Protein AF-A0A6B2MD12-F1 (afdb_monomer)

Radius of gyration: 20.45 Å; Cα contacts (8 Å, |Δi|>4): 1251; chains: 1; bounding box: 48×46×65 Å

Sequence (410 aa):
MKSTYLGGAGSGEIVSVNIDAVAMTYTLKWLESPIPLKTGTVTPSRAGTTITGKVVHPPTGTLPTAEQTRCAFVLTPGTGTAPDGSTYSTAADFNQANPPMLLVGMGVAGGGIPGATVQYDGLTISVIGLPVFQNVGQVPNRHFDFYPFLGFANTTTDLTKLPGTYNALLYHLVPSGNYATKGVNSSETFDANGACTSSGSGGCQTTGDPWKTSANGGYFDSTQAPQILPQTKLPLIGATGKSATAHMVIGQLNGATVPVIVRTGYVNLGTPPLHTDAKVDDESGIAVLGAATAITSGAIDGGYAGADSNFKYTAALIRGSNASFINPSTQAEEDGFTLDYGQATPGLLNAKTTPPSGASYPSASGVVIATGGLYAALIQGTVNGGVTPTSANSTTSSTPYFGVGAQISK

Solvent-accessible surface area (backbone atoms only — not comparable to full-atom values): 20154 Å² total; per-residue (Å²): 96,77,50,52,25,49,28,37,21,51,66,6,22,34,37,41,40,33,40,30,73,73,81,34,29,34,39,42,31,29,67,37,37,41,50,39,68,44,65,62,42,65,63,67,38,40,32,62,19,42,31,42,30,41,40,41,57,59,62,91,72,47,34,92,40,73,64,57,30,73,31,26,36,30,56,47,63,26,43,35,46,33,78,88,69,44,81,42,65,44,57,89,37,59,33,87,92,55,54,15,30,35,43,47,52,90,55,34,36,23,14,27,42,78,36,44,53,46,26,25,72,38,45,71,35,34,61,95,87,40,79,76,43,68,46,50,71,29,21,65,73,36,41,27,34,32,29,36,29,45,21,21,56,37,63,47,78,59,44,77,70,56,50,46,50,25,38,32,46,36,41,36,34,24,46,55,62,60,50,42,52,49,65,53,75,48,56,36,34,31,37,61,69,36,38,70,45,33,89,50,96,79,46,40,67,76,39,57,47,48,48,38,80,36,94,87,59,69,28,25,36,19,77,32,23,49,77,92,66,89,73,66,62,44,95,91,70,40,62,57,59,67,61,15,33,15,37,40,34,35,26,58,29,85,93,29,73,36,46,37,34,18,29,23,22,27,64,43,74,48,54,82,54,72,32,83,72,34,36,48,21,60,49,18,6,29,30,48,38,13,50,49,49,72,59,58,78,56,77,72,39,24,34,24,39,16,19,26,73,32,70,43,65,40,22,37,43,35,53,55,46,43,32,33,33,26,35,50,52,77,67,43,76,45,25,36,32,36,48,42,63,85,46,92,48,48,24,45,27,45,29,39,42,42,54,46,92,88,54,96,59,65,65,28,47,35,37,34,33,54,46,52,57,32,41,40,39,43,30,68,26,57,54,66,91,28,50,35,69,77,50,41,48,101,69,57,69,38,42,46,30,42,38,42,27,39,53,77,46,113

InterPro domains:
  IPR021340 Protein of unknown function DUF2957 [PF11170] (25-406)

Foldseek 3Di:
DWFWWWWDWFQQWTKIWIADLVVQKIKIATQFGQACLDAQDRDDHQHGWIWMFGWDFDDPLQFPDPVQSSQKTFTDKTWTAGPVRDIGILNVQADPVQTFMWRDDQFKTFTWDRWAWYWHQAAQADDPNHRPDGSQLTFDTFHANTTTIMTGRDWDPQLQQVFAKWWKWKWKFFRSVVRDIDIDIFIWGADSQQDIAGPDPQTDQQADGRWDADPSDQKTKHQFHHDPDDWRADPPATAQHGGWMKIWTFHCFLNWTKIKIWIHWDWDQADPNHSNVTHGGRMIGIMTIAGQAQDAFPNLAAKWWHDKPQSATWIKGDHGQKIFIARRRVRDTAKIKGWDSPDPTRQKTKMWIDGPPPQPWHIWIWIWGDINQKIKTWTQTAGRNFHDVSRDDPPDDSGDMIDMTGGPTD

Organism: NCBI:txid95486

pLDDT: mean 94.9, std 4.02, range [73.12, 98.62]

Secondary structure (DSSP, 8-state):
-EEEEEEEETTTEEEEEEEETTTTEEEEEEEE--SBSSTT-SSSBSTT-EEEEEEEPPPTTSSSSHHHHHTEEEEEEEEEE-TTS-EEESGGG--TTS--EEEEETTEEEEEEEEEEEEE--EEEEETTEEEEEEET-EEEEEEEEEEEEEESSB---GGG--EEEEEEEEEEETTTTSEEEEEEEEEEE-TT--EEESSTT--SS-SS--EE-TTSSSEEESS----SPPP-BTTTB------EEEEEEEEETTEEEEEEEEE-EEE--STTT-TT-EEE--EEEEEEEES-PPPTTTT-EEEEEEETTS-EEEEEEETTEEEEE-TTT--EEEEEEEE---SSTT-EEEEEEPPTT-SS---EEEEEEETTEEEEEESS--TTSS-GGG--TT----SEEEEEEEEE-

Mean predicted aligned error: 3.76 Å

Structure (mmCIF, N/CA/C/O backbone):
data_AF-A0A6B2MD12-F1
#
_entry.id   AF-A0A6B2MD12-F1
#
loop_
_atom_site.group_PDB
_atom_site.id
_atom_site.type_symbol
_atom_site.label_atom_id
_atom_site.label_alt_id
_atom_site.label_comp_id
_atom_site.label_asym_id
_atom_site.label_entity_id
_atom_site.label_seq_id
_atom_site.pdbx_PDB_ins_code
_atom_site.Cartn_x
_atom_site.Cartn_y
_atom_site.Cartn_z
_atom_site.occupancy
_atom_site.B_iso_or_equiv
_atom_site.auth_seq_id
_atom_site.auth_comp_id
_atom_site.auth_asym_id
_atom_site.auth_atom_id
_atom_site.pdbx_PDB_model_num
ATOM 1 N N . MET A 1 1 ? 10.451 -18.240 16.543 1.00 74.56 1 MET A N 1
ATOM 2 C CA . MET A 1 1 ? 9.221 -18.274 15.728 1.00 74.56 1 MET A CA 1
ATOM 3 C C . MET A 1 1 ? 9.601 -17.855 14.320 1.00 74.56 1 MET A C 1
ATOM 5 O O . MET A 1 1 ? 10.327 -16.877 14.194 1.00 74.56 1 MET A O 1
ATOM 9 N N . LYS A 1 2 ? 9.158 -18.600 13.305 1.00 90.25 2 LYS A N 1
ATOM 10 C CA . LYS A 1 2 ? 9.240 -18.197 11.898 1.00 90.25 2 LYS A CA 1
ATOM 11 C C . LYS A 1 2 ? 7.824 -17.917 11.425 1.00 90.25 2 LYS A C 1
ATOM 13 O O . LYS A 1 2 ? 6.982 -18.805 11.546 1.00 90.25 2 LYS A O 1
ATOM 18 N N . SER A 1 3 ? 7.581 -16.721 10.913 1.00 95.06 3 SER A N 1
ATOM 19 C CA . SER A 1 3 ? 6.256 -16.306 10.452 1.00 95.06 3 SER A CA 1
ATOM 20 C C . SER A 1 3 ? 6.371 -15.664 9.086 1.00 95.06 3 SER A C 1
ATOM 22 O O . SER A 1 3 ? 7.236 -14.816 8.885 1.00 95.06 3 SER A O 1
ATOM 24 N N . THR A 1 4 ? 5.496 -16.059 8.168 1.00 97.19 4 THR A N 1
ATOM 25 C CA . THR A 1 4 ? 5.373 -15.434 6.850 1.00 97.19 4 THR A CA 1
ATOM 26 C C . THR A 1 4 ? 4.101 -14.608 6.814 1.00 97.19 4 THR A C 1
ATOM 28 O O . THR A 1 4 ? 3.048 -15.103 7.203 1.00 97.19 4 THR A O 1
ATOM 31 N N . TYR A 1 5 ? 4.208 -13.378 6.328 1.00 98.00 5 TYR A N 1
ATOM 32 C CA . TYR A 1 5 ? 3.096 -12.469 6.109 1.00 98.00 5 TYR A CA 1
ATOM 33 C C . TYR A 1 5 ? 3.009 -12.161 4.620 1.00 98.00 5 TYR A C 1
ATOM 35 O O . TYR A 1 5 ? 3.968 -11.650 4.039 1.00 98.00 5 TYR A O 1
ATOM 43 N N . LEU A 1 6 ? 1.869 -12.481 4.014 1.00 98.50 6 LEU A N 1
ATOM 44 C CA . LEU A 1 6 ? 1.556 -12.123 2.634 1.00 98.50 6 LEU A CA 1
ATOM 45 C C . LEU A 1 6 ? 0.614 -10.925 2.647 1.00 98.50 6 LEU A C 1
ATOM 47 O O . LEU A 1 6 ? -0.377 -10.923 3.380 1.00 98.50 6 LEU A O 1
ATOM 51 N N . GLY A 1 7 ? 0.937 -9.900 1.870 1.00 97.94 7 GLY A N 1
ATOM 52 C CA . GLY A 1 7 ? 0.226 -8.638 1.946 1.00 97.94 7 GLY A CA 1
ATOM 53 C C . GLY A 1 7 ? 0.507 -7.689 0.803 1.00 97.94 7 GLY A C 1
ATOM 54 O O . GLY A 1 7 ? 1.209 -8.024 -0.153 1.00 97.94 7 GLY A O 1
ATOM 55 N N . GLY A 1 8 ? -0.042 -6.491 0.954 1.00 97.69 8 GLY A N 1
ATOM 56 C CA . GLY A 1 8 ? 0.060 -5.404 -0.002 1.00 97.69 8 GLY A CA 1
ATOM 57 C C . GLY A 1 8 ? 0.720 -4.164 0.583 1.00 97.69 8 GLY A C 1
ATOM 58 O O . GLY A 1 8 ? 0.613 -3.911 1.785 1.00 97.69 8 GLY A O 1
ATOM 59 N N . ALA A 1 9 ? 1.372 -3.378 -0.270 1.00 97.56 9 ALA A N 1
ATOM 60 C CA . ALA A 1 9 ? 1.924 -2.076 0.083 1.00 97.56 9 ALA A CA 1
ATOM 61 C C . ALA A 1 9 ? 1.312 -0.938 -0.743 1.00 97.56 9 ALA A C 1
ATOM 63 O O . ALA A 1 9 ? 0.934 -1.123 -1.900 1.00 97.56 9 ALA A O 1
ATOM 64 N N . GLY A 1 10 ? 1.265 0.264 -0.158 1.00 95.25 10 GLY A N 1
ATOM 65 C CA . GLY A 1 10 ? 0.730 1.476 -0.794 1.00 95.25 10 GLY A CA 1
ATOM 66 C C . GLY A 1 10 ? 1.467 1.911 -2.068 1.00 95.25 10 GLY A C 1
ATOM 67 O O . GLY A 1 10 ? 0.918 2.669 -2.861 1.00 95.25 10 GLY A O 1
ATOM 68 N N . SER A 1 11 ? 2.676 1.394 -2.294 1.00 96.81 11 SER A N 1
ATOM 69 C CA . SER A 1 11 ? 3.451 1.516 -3.536 1.00 96.81 11 SER A CA 1
ATOM 70 C C . SER A 1 11 ? 2.877 0.734 -4.719 1.00 96.81 11 SER A C 1
ATOM 72 O O . SER A 1 11 ? 3.406 0.860 -5.818 1.00 96.81 11 SER A O 1
ATOM 74 N N . GLY A 1 12 ? 1.836 -0.078 -4.520 1.00 98.00 12 GLY A N 1
ATOM 75 C CA . GLY A 1 12 ? 1.319 -0.974 -5.551 1.00 98.00 12 GLY A CA 1
ATOM 76 C C . GLY A 1 12 ? 2.002 -2.339 -5.567 1.00 98.00 12 GLY A C 1
ATOM 77 O O . GLY A 1 12 ? 2.094 -2.955 -6.617 1.00 98.00 12 GLY A O 1
ATOM 78 N N . GLU A 1 13 ? 2.516 -2.819 -4.433 1.00 98.44 13 GLU A N 1
ATOM 79 C CA . GLU A 1 13 ? 3.312 -4.054 -4.386 1.00 98.44 13 GLU A CA 1
ATOM 80 C C . GLU A 1 13 ? 2.621 -5.174 -3.616 1.00 98.44 13 GLU A C 1
ATOM 82 O O . GLU A 1 13 ? 2.059 -4.931 -2.549 1.00 98.44 13 GLU A O 1
ATOM 87 N N . ILE A 1 14 ? 2.738 -6.410 -4.108 1.00 98.62 14 ILE A N 1
ATOM 88 C CA . ILE A 1 14 ? 2.425 -7.618 -3.336 1.00 98.62 14 ILE A CA 1
ATOM 89 C C . ILE A 1 14 ? 3.730 -8.190 -2.807 1.00 98.62 14 ILE A C 1
ATOM 91 O O . ILE A 1 14 ? 4.661 -8.468 -3.567 1.00 98.62 14 ILE A O 1
ATOM 95 N N . VAL A 1 15 ? 3.798 -8.384 -1.493 1.00 98.19 15 VAL A N 1
ATOM 96 C CA . VAL A 1 15 ? 5.027 -8.787 -0.810 1.00 98.19 15 VAL A CA 1
ATOM 97 C C . VAL A 1 15 ? 4.762 -9.946 0.136 1.00 98.19 15 VAL A C 1
ATOM 99 O O . VAL A 1 15 ? 3.793 -9.953 0.896 1.00 98.19 15 VAL A O 1
ATOM 102 N N . SER A 1 16 ? 5.671 -10.918 0.108 1.00 98.12 16 SER A N 1
ATOM 103 C CA . SER A 1 16 ? 5.789 -11.948 1.135 1.00 98.12 16 SER A CA 1
ATOM 104 C C . SER A 1 16 ? 6.989 -11.626 2.018 1.00 98.12 16 SER A C 1
ATOM 106 O O . SER A 1 16 ? 8.128 -11.652 1.546 1.00 98.12 16 SER A O 1
ATOM 108 N N . VAL A 1 17 ? 6.744 -11.368 3.301 1.00 98.31 17 VAL A N 1
ATOM 109 C CA . VAL A 1 17 ? 7.793 -11.135 4.300 1.00 98.31 17 VAL A CA 1
ATOM 110 C C . VAL A 1 17 ? 7.835 -12.304 5.271 1.00 98.31 17 VAL A C 1
ATOM 112 O O . VAL A 1 17 ? 6.869 -12.564 5.982 1.00 98.31 17 VAL A O 1
ATOM 115 N N . ASN A 1 18 ? 8.963 -13.001 5.329 1.00 98.12 18 ASN A N 1
ATOM 116 C CA . ASN A 1 18 ? 9.254 -13.983 6.363 1.00 98.12 18 ASN A CA 1
ATOM 117 C C . ASN A 1 18 ? 10.150 -13.350 7.429 1.00 98.12 18 ASN A C 1
ATOM 119 O O . ASN A 1 18 ? 11.196 -12.802 7.092 1.00 98.12 18 ASN A O 1
ATOM 123 N N . ILE A 1 19 ? 9.753 -13.442 8.697 1.00 98.06 19 ILE A N 1
ATOM 124 C CA . ILE A 1 19 ? 10.559 -13.021 9.846 1.00 98.06 19 ILE A CA 1
ATOM 125 C C . ILE A 1 19 ? 10.957 -14.268 10.630 1.00 98.06 19 ILE A C 1
ATOM 127 O O . ILE A 1 19 ? 10.095 -15.020 11.097 1.00 98.06 19 ILE A O 1
ATOM 131 N N . ASP A 1 20 ? 12.262 -14.458 10.814 1.00 97.38 20 ASP A N 1
ATOM 132 C CA . ASP A 1 20 ? 12.824 -15.415 11.759 1.00 97.38 20 ASP A CA 1
ATOM 133 C C . ASP A 1 20 ? 13.263 -14.669 13.021 1.00 97.38 20 ASP A C 1
ATOM 135 O O . ASP A 1 20 ? 14.365 -14.128 13.112 1.00 97.38 20 ASP A O 1
ATOM 139 N N . ALA A 1 21 ? 12.384 -14.662 14.022 1.00 93.81 21 ALA A N 1
ATOM 140 C CA . ALA A 1 21 ? 12.630 -13.993 15.296 1.00 93.81 21 ALA A CA 1
ATOM 141 C C . ALA A 1 21 ? 13.645 -14.733 16.195 1.00 93.81 21 ALA A C 1
ATOM 143 O O . ALA A 1 21 ? 13.930 -14.269 17.293 1.00 93.81 21 ALA A O 1
ATOM 144 N N . VAL A 1 22 ? 14.151 -15.905 15.783 1.00 94.81 22 VAL A N 1
ATOM 145 C CA . VAL A 1 22 ? 15.232 -16.617 16.493 1.00 94.81 22 VAL A CA 1
ATOM 146 C C . VAL A 1 22 ? 16.573 -16.285 15.858 1.00 94.81 22 VAL A C 1
ATOM 148 O O . VAL A 1 22 ? 17.517 -15.948 16.565 1.00 94.81 22 VAL A O 1
ATOM 151 N N . ALA A 1 23 ? 16.654 -16.347 14.527 1.00 97.31 23 ALA A N 1
ATOM 152 C CA . ALA A 1 23 ? 17.864 -15.979 13.795 1.00 97.31 23 ALA A CA 1
ATOM 153 C C . ALA A 1 23 ? 18.061 -14.457 13.677 1.00 97.31 23 ALA A C 1
ATOM 155 O O . ALA A 1 23 ? 19.142 -14.014 13.290 1.00 97.31 23 ALA A O 1
ATOM 156 N N . MET A 1 24 ? 17.035 -13.664 14.005 1.00 97.62 24 MET A N 1
ATOM 157 C CA . MET A 1 24 ? 16.990 -12.213 13.802 1.00 97.62 24 MET A CA 1
ATOM 158 C C . MET A 1 24 ? 17.262 -11.838 12.340 1.00 97.62 24 MET A C 1
ATOM 160 O O . MET A 1 24 ? 18.039 -10.933 12.027 1.00 97.62 24 MET A O 1
ATOM 164 N N . THR A 1 25 ? 16.592 -12.544 11.429 1.00 98.50 25 THR A N 1
ATOM 165 C CA . THR A 1 25 ? 16.657 -12.307 9.984 1.00 98.50 25 THR A CA 1
ATOM 166 C C . THR A 1 25 ? 15.272 -12.133 9.379 1.00 98.50 25 THR A C 1
ATOM 168 O O . THR A 1 25 ? 14.257 -12.525 9.961 1.00 98.50 25 THR A O 1
ATOM 171 N N . TYR A 1 26 ? 15.236 -11.543 8.188 1.00 98.62 26 TYR A N 1
ATOM 172 C CA . TYR A 1 26 ? 14.057 -11.552 7.338 1.00 98.62 26 TYR A CA 1
ATOM 173 C C . TYR A 1 26 ? 14.409 -11.984 5.920 1.00 98.62 26 TYR A C 1
ATOM 175 O O . TYR A 1 26 ? 15.513 -11.727 5.434 1.00 98.62 26 TYR A O 1
ATOM 183 N N . THR A 1 27 ? 13.431 -12.573 5.245 1.00 98.56 27 THR A N 1
ATOM 184 C CA . THR A 1 27 ? 13.424 -12.736 3.792 1.00 98.56 27 THR A CA 1
ATOM 185 C C . THR A 1 27 ? 12.222 -11.987 3.246 1.00 98.56 27 THR A C 1
ATOM 187 O O . THR A 1 27 ? 11.102 -12.191 3.709 1.00 98.56 27 THR A O 1
ATOM 190 N N . LEU A 1 28 ? 12.446 -11.116 2.268 1.00 98.44 28 LEU A N 1
ATOM 191 C CA . LEU A 1 28 ? 11.394 -10.345 1.617 1.00 98.44 28 LEU A CA 1
ATOM 192 C C . LEU A 1 28 ? 11.400 -10.669 0.128 1.00 98.44 28 LEU A C 1
ATOM 194 O O . LEU A 1 28 ? 12.441 -10.580 -0.522 1.00 98.44 28 LEU A O 1
ATOM 198 N N . LYS A 1 29 ? 10.234 -11.041 -0.398 1.00 97.88 29 LYS A N 1
ATOM 199 C CA . LYS A 1 29 ? 10.014 -11.278 -1.824 1.00 97.88 29 LYS A CA 1
ATOM 200 C C . LYS A 1 29 ? 8.955 -10.321 -2.348 1.00 97.88 29 LYS A C 1
ATOM 202 O O . LYS A 1 29 ? 7.822 -10.350 -1.867 1.00 97.88 29 LYS A O 1
ATOM 207 N N . TRP A 1 30 ? 9.312 -9.535 -3.357 1.00 98.25 30 TRP A N 1
ATOM 208 C CA . TRP A 1 30 ? 8.346 -8.780 -4.152 1.00 98.25 30 TRP A CA 1
ATOM 209 C C . TRP A 1 30 ? 7.739 -9.731 -5.174 1.00 98.25 30 TRP A C 1
ATOM 211 O O . TRP A 1 30 ? 8.428 -10.202 -6.073 1.00 98.25 30 TRP A O 1
ATOM 221 N N . LEU A 1 31 ? 6.472 -10.081 -4.992 1.00 98.00 31 LEU A N 1
ATOM 222 C CA . LEU A 1 31 ? 5.737 -10.927 -5.930 1.00 98.00 31 LEU A CA 1
ATOM 223 C C . LEU A 1 31 ? 5.277 -10.083 -7.118 1.00 98.00 31 LEU A C 1
ATOM 225 O O . LEU A 1 31 ? 5.515 -10.473 -8.252 1.00 98.00 31 LEU A O 1
ATOM 229 N N . GLU A 1 32 ? 4.755 -8.893 -6.828 1.00 98.00 32 GLU A N 1
ATOM 230 C CA . GLU A 1 32 ? 4.341 -7.885 -7.805 1.00 98.00 32 GLU A CA 1
ATOM 231 C C . GLU A 1 32 ? 4.905 -6.531 -7.383 1.00 98.00 32 GLU A C 1
ATOM 233 O O . GLU A 1 32 ? 4.977 -6.239 -6.184 1.00 98.00 32 GLU A O 1
ATOM 238 N N . SER A 1 33 ? 5.340 -5.713 -8.343 1.00 97.88 33 SER A N 1
ATOM 239 C CA . SER A 1 33 ? 5.844 -4.372 -8.046 1.00 97.88 33 SER A CA 1
ATOM 240 C C . SER A 1 33 ? 5.916 -3.475 -9.285 1.00 97.88 33 SER A C 1
ATOM 242 O O . SER A 1 33 ? 6.454 -3.915 -10.306 1.00 97.88 33 SER A O 1
ATOM 244 N N . PRO A 1 34 ? 5.475 -2.205 -9.192 1.00 97.69 34 PRO A N 1
ATOM 245 C CA . PRO A 1 34 ? 5.699 -1.184 -10.206 1.00 97.69 34 PRO A CA 1
ATOM 246 C C . PRO A 1 34 ? 7.002 -0.406 -9.953 1.00 97.69 34 PRO A C 1
ATOM 248 O O . PRO A 1 34 ? 7.374 0.451 -10.749 1.00 97.69 34 PRO A O 1
ATOM 251 N N . ILE A 1 35 ? 7.705 -0.676 -8.844 1.00 98.06 35 ILE A N 1
ATOM 252 C CA . ILE A 1 35 ? 8.907 0.059 -8.449 1.00 98.06 35 ILE A CA 1
ATOM 253 C C . ILE A 1 35 ? 10.091 -0.397 -9.315 1.00 98.06 35 ILE A C 1
ATOM 255 O O . ILE A 1 35 ? 10.417 -1.589 -9.307 1.00 98.06 35 ILE A O 1
ATOM 259 N N . PRO A 1 36 ? 10.763 0.513 -10.044 1.00 96.56 36 PRO A N 1
ATOM 260 C CA . PRO A 1 36 ? 11.925 0.172 -10.861 1.00 96.56 36 PRO A CA 1
ATOM 261 C C . PRO A 1 36 ? 13.058 -0.441 -10.032 1.00 96.56 36 PRO A C 1
ATOM 263 O O . PRO A 1 36 ? 13.294 -0.037 -8.894 1.00 96.56 36 PRO A O 1
ATOM 266 N N . LEU A 1 37 ? 13.819 -1.373 -10.614 1.00 95.12 37 LEU A N 1
ATOM 267 C CA . LEU A 1 37 ? 15.028 -1.905 -9.967 1.00 95.12 37 LEU A CA 1
ATOM 268 C C . LEU A 1 37 ? 16.107 -0.835 -9.764 1.00 95.12 37 LEU A C 1
ATOM 270 O O . LEU A 1 37 ? 16.949 -0.972 -8.877 1.00 95.12 37 LEU A O 1
ATOM 274 N N . LYS A 1 38 ? 16.105 0.200 -10.612 1.00 94.31 38 LYS A N 1
ATOM 275 C CA . LYS A 1 38 ? 17.087 1.285 -10.618 1.00 94.31 38 LYS A CA 1
ATOM 276 C C . LYS A 1 38 ? 16.398 2.619 -10.872 1.00 94.31 38 LYS A C 1
ATOM 278 O O . LYS A 1 38 ? 15.601 2.743 -11.805 1.00 94.31 38 LYS A O 1
ATOM 283 N N . THR A 1 39 ? 16.763 3.625 -10.088 1.00 96.25 39 THR A N 1
ATOM 284 C CA . THR A 1 39 ? 16.403 5.026 -10.331 1.00 96.25 39 THR A CA 1
ATOM 285 C C . THR A 1 39 ? 16.830 5.452 -11.743 1.00 96.25 39 THR A C 1
ATOM 287 O O . THR A 1 39 ? 17.866 5.010 -12.240 1.00 96.25 39 THR A O 1
ATOM 290 N N . GLY A 1 40 ? 16.018 6.275 -12.409 1.00 96.44 40 GLY A N 1
ATOM 291 C CA . GLY A 1 40 ? 16.231 6.701 -13.796 1.00 96.44 40 GLY A CA 1
ATOM 292 C C . GLY A 1 40 ? 15.637 5.755 -14.847 1.00 96.44 40 GLY A C 1
ATOM 293 O O . GLY A 1 40 ? 15.759 6.016 -16.042 1.00 96.44 40 GLY A O 1
ATOM 294 N N . THR A 1 41 ? 14.978 4.667 -14.435 1.00 95.25 41 THR A N 1
ATOM 295 C CA . THR A 1 41 ? 14.332 3.695 -15.335 1.00 95.25 41 THR A CA 1
ATOM 296 C C . THR A 1 41 ? 12.880 3.443 -14.931 1.00 95.25 41 THR A C 1
ATOM 298 O O . THR A 1 41 ? 12.480 3.779 -13.822 1.00 95.25 41 THR A O 1
ATOM 301 N N . VAL A 1 42 ? 12.089 2.839 -15.824 1.00 94.00 42 VAL A N 1
ATOM 302 C CA . VAL A 1 42 ? 10.713 2.373 -15.533 1.00 94.00 42 VAL A CA 1
ATOM 303 C C . VAL A 1 42 ? 10.577 0.847 -15.581 1.00 94.00 42 VAL A C 1
ATOM 305 O O . VAL A 1 42 ? 9.587 0.293 -15.120 1.00 94.00 42 VAL A O 1
ATOM 308 N N . THR A 1 43 ? 11.562 0.156 -16.157 1.00 92.62 43 THR A N 1
ATOM 309 C CA . THR A 1 43 ? 11.605 -1.302 -16.314 1.00 92.62 43 THR A CA 1
ATOM 310 C C . THR A 1 43 ? 13.066 -1.759 -16.455 1.00 92.62 43 THR A C 1
ATOM 312 O O . THR A 1 43 ? 13.862 -1.004 -17.028 1.00 92.62 43 THR A O 1
ATOM 315 N N . PRO A 1 44 ? 13.448 -2.960 -15.975 1.00 94.19 44 PRO A N 1
ATOM 316 C CA . PRO A 1 44 ? 12.644 -3.892 -15.173 1.00 94.19 44 PRO A CA 1
ATOM 317 C C . PRO A 1 44 ? 12.268 -3.339 -13.788 1.00 94.19 44 PRO A C 1
ATOM 319 O O . PRO A 1 44 ? 12.994 -2.530 -13.205 1.00 94.19 44 PRO A O 1
ATOM 322 N N . SER A 1 45 ? 11.117 -3.774 -13.266 1.00 95.88 45 SER A N 1
ATOM 323 C CA . SER A 1 45 ? 10.705 -3.507 -11.884 1.00 95.88 45 SER A CA 1
ATOM 324 C C . SER A 1 45 ? 11.289 -4.545 -10.927 1.00 95.88 45 SER A C 1
ATOM 326 O O . SER A 1 45 ? 11.831 -5.568 -11.352 1.00 95.88 45 SER A O 1
ATOM 328 N N . ARG A 1 46 ? 11.182 -4.304 -9.616 1.00 96.38 46 ARG A N 1
ATOM 329 C CA . ARG A 1 46 ? 11.670 -5.247 -8.600 1.00 96.38 46 ARG A CA 1
ATOM 330 C C . ARG A 1 46 ? 10.769 -6.467 -8.389 1.00 96.38 46 ARG A C 1
ATOM 332 O O . ARG A 1 46 ? 11.095 -7.295 -7.539 1.00 96.38 46 ARG A O 1
ATOM 339 N N . ALA A 1 47 ? 9.690 -6.627 -9.159 1.00 96.94 47 ALA A N 1
ATOM 340 C CA . ALA A 1 47 ? 8.865 -7.837 -9.142 1.00 96.94 47 ALA A CA 1
ATOM 341 C C . ALA A 1 47 ? 9.732 -9.091 -9.354 1.00 96.94 47 ALA A C 1
ATOM 343 O O . ALA A 1 47 ? 10.666 -9.078 -10.145 1.00 96.94 47 ALA A O 1
ATOM 344 N N . GLY A 1 48 ? 9.477 -10.163 -8.609 1.00 96.56 48 GLY A N 1
ATOM 345 C CA . GLY A 1 48 ? 10.283 -11.388 -8.607 1.00 96.56 48 GLY A CA 1
ATOM 346 C C . GLY A 1 48 ? 11.591 -11.320 -7.802 1.00 96.56 48 GLY A C 1
ATOM 347 O O . GLY A 1 48 ? 12.210 -12.361 -7.575 1.00 96.56 48 GLY A O 1
ATOM 348 N N . THR A 1 49 ? 12.007 -10.146 -7.316 1.00 97.81 49 THR A N 1
ATOM 349 C CA . THR A 1 49 ? 13.227 -10.002 -6.503 1.00 97.81 49 THR A CA 1
ATOM 350 C C . THR A 1 49 ? 13.022 -10.590 -5.109 1.00 97.81 49 THR A C 1
ATOM 352 O O . THR A 1 49 ? 11.984 -10.384 -4.477 1.00 97.81 49 THR A O 1
ATOM 355 N N . THR A 1 50 ? 14.031 -11.300 -4.601 1.00 97.56 50 THR A N 1
ATOM 356 C CA . THR A 1 50 ? 14.076 -11.772 -3.208 1.00 97.56 50 THR A CA 1
ATOM 357 C C . THR A 1 50 ? 15.334 -11.252 -2.533 1.00 97.56 50 THR A C 1
ATOM 359 O O . THR A 1 50 ? 16.429 -11.434 -3.061 1.00 97.56 50 THR A O 1
ATOM 362 N N . ILE A 1 51 ? 15.185 -10.647 -1.356 1.00 98.56 51 ILE A N 1
ATOM 363 C CA . ILE A 1 51 ? 16.297 -10.212 -0.505 1.00 98.56 51 ILE A CA 1
ATOM 364 C C . ILE A 1 51 ? 16.264 -10.908 0.847 1.00 98.56 51 ILE A C 1
ATOM 366 O O . ILE A 1 51 ? 15.211 -11.325 1.332 1.00 98.56 51 ILE A O 1
ATOM 370 N N . THR A 1 52 ? 17.430 -10.989 1.476 1.00 98.62 52 THR A N 1
ATOM 371 C CA . THR A 1 52 ? 17.572 -11.365 2.882 1.00 98.62 52 THR A CA 1
ATOM 372 C C . THR A 1 52 ? 18.322 -10.268 3.624 1.00 98.62 52 THR A C 1
ATOM 374 O O . THR A 1 52 ? 19.265 -9.678 3.097 1.00 98.62 52 THR A O 1
ATOM 377 N N . GLY A 1 53 ? 17.906 -9.993 4.854 1.00 98.38 53 GLY A N 1
ATOM 378 C CA . GLY A 1 53 ? 18.560 -9.033 5.736 1.00 98.38 53 GLY A CA 1
ATOM 379 C C . GLY A 1 53 ? 18.416 -9.427 7.201 1.00 98.38 53 GLY A C 1
ATOM 380 O O . GLY A 1 53 ? 17.870 -10.483 7.531 1.00 98.38 53 GLY A O 1
ATOM 381 N N . LYS A 1 54 ? 18.926 -8.578 8.094 1.00 98.56 54 LYS A N 1
ATOM 382 C CA . LYS A 1 54 ? 18.743 -8.737 9.539 1.00 98.56 54 LYS A CA 1
ATOM 383 C C . LYS A 1 54 ? 17.518 -7.958 10.000 1.00 98.56 54 LYS A C 1
ATOM 385 O O . LYS A 1 54 ? 17.154 -6.944 9.407 1.00 98.56 54 LYS A O 1
ATOM 390 N N . VAL A 1 55 ? 16.902 -8.424 11.077 1.00 98.06 55 VAL A N 1
ATOM 391 C CA . VAL A 1 55 ? 15.955 -7.615 11.843 1.00 98.06 55 VAL A CA 1
ATOM 392 C C . VAL A 1 55 ? 16.576 -7.222 13.170 1.00 98.06 55 VAL A C 1
ATOM 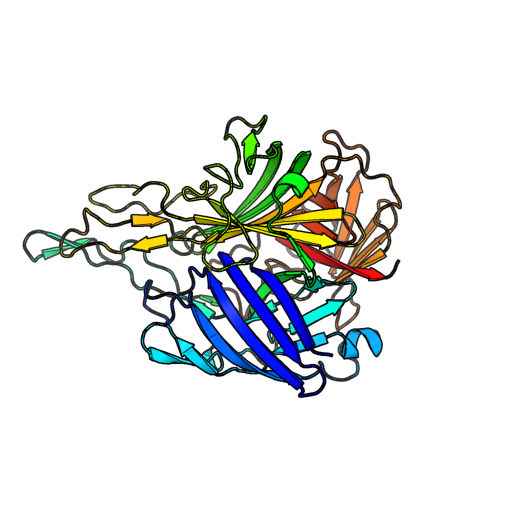394 O O . VAL A 1 55 ? 17.327 -7.990 13.771 1.00 98.06 55 VAL A O 1
ATOM 397 N N . VAL A 1 56 ? 16.251 -6.024 13.636 1.00 97.44 56 VAL A N 1
ATOM 398 C CA . VAL A 1 56 ? 16.560 -5.574 14.995 1.00 97.44 56 VAL A CA 1
ATOM 399 C C . VAL A 1 56 ? 15.290 -5.045 15.641 1.00 97.44 56 VAL A C 1
ATOM 401 O O . VAL A 1 56 ? 14.412 -4.525 14.955 1.00 97.44 56 VAL A O 1
ATOM 404 N N . HIS A 1 57 ? 15.174 -5.177 16.958 1.00 96.25 57 HIS A N 1
ATOM 405 C CA . HIS A 1 57 ? 14.125 -4.460 17.677 1.00 96.25 57 HIS A CA 1
ATOM 406 C C . HIS A 1 57 ? 14.451 -2.962 17.693 1.00 96.25 57 HIS A C 1
ATOM 408 O O . HIS A 1 57 ? 15.637 -2.606 17.716 1.00 96.25 57 HIS A O 1
ATOM 414 N N . PRO A 1 58 ? 13.438 -2.077 17.681 1.00 93.12 58 PRO A N 1
ATOM 415 C CA . PRO A 1 58 ? 13.688 -0.665 17.922 1.00 93.12 58 PRO A CA 1
ATOM 416 C C . PRO A 1 58 ? 14.331 -0.478 19.311 1.00 93.12 58 PRO A C 1
ATOM 418 O O . PRO A 1 58 ? 14.147 -1.329 20.190 1.00 93.12 58 PRO A O 1
ATOM 421 N N . PRO A 1 59 ? 15.105 0.602 19.529 1.00 89.94 59 PRO A N 1
ATOM 422 C CA . PRO A 1 59 ? 15.741 0.852 20.818 1.00 89.94 59 PRO A CA 1
ATOM 423 C C . PRO A 1 59 ? 14.746 0.817 21.986 1.00 89.94 59 PRO A C 1
ATOM 425 O O . PRO A 1 59 ? 13.589 1.220 21.863 1.00 89.94 59 PRO A O 1
ATOM 428 N N . THR A 1 60 ? 15.200 0.354 23.151 1.00 84.50 60 THR A N 1
ATOM 429 C CA . THR A 1 60 ? 14.373 0.357 24.365 1.00 84.50 60 THR A CA 1
ATOM 430 C C . THR A 1 60 ? 13.868 1.769 24.661 1.00 84.50 60 THR A C 1
ATOM 432 O O . THR A 1 60 ? 14.653 2.714 24.698 1.00 84.50 60 THR A O 1
ATOM 435 N N . GLY A 1 61 ? 12.560 1.905 24.892 1.00 81.75 61 GLY A N 1
ATOM 436 C CA . GLY A 1 61 ? 11.900 3.195 25.118 1.00 81.75 61 GLY A CA 1
ATOM 437 C C . GLY A 1 61 ? 11.391 3.876 23.845 1.00 81.75 61 GLY A C 1
ATOM 438 O O . GLY A 1 61 ? 10.690 4.874 23.951 1.00 81.75 61 GLY A O 1
ATOM 439 N N . THR A 1 62 ? 11.681 3.332 22.655 1.00 85.19 62 THR A N 1
ATOM 440 C CA . THR A 1 62 ? 11.077 3.791 21.394 1.00 85.19 62 THR A CA 1
ATOM 441 C C . THR A 1 62 ? 9.624 3.360 21.250 1.00 85.19 62 THR A C 1
ATOM 443 O O . THR A 1 62 ? 8.931 3.943 20.443 1.00 85.19 62 THR A O 1
ATOM 446 N N . LEU A 1 63 ? 9.137 2.357 21.980 1.00 88.31 63 LEU A N 1
ATOM 447 C CA . LEU A 1 63 ? 7.711 2.023 22.018 1.00 88.31 63 LEU A CA 1
ATOM 448 C C . LEU A 1 63 ? 7.227 1.961 23.474 1.00 88.31 63 LEU A C 1
ATOM 450 O O . LEU A 1 63 ? 8.042 1.688 24.362 1.00 88.31 63 LEU A O 1
ATOM 454 N N . PRO A 1 64 ? 5.924 2.182 23.741 1.00 85.94 64 PRO A N 1
ATOM 455 C CA . PRO A 1 64 ? 5.415 2.379 25.101 1.00 85.94 64 PRO A CA 1
ATOM 456 C C . PRO A 1 64 ? 5.638 1.186 26.033 1.00 85.94 64 PRO A C 1
ATOM 458 O O . PRO A 1 64 ? 5.778 1.356 27.243 1.00 85.94 64 PRO A O 1
ATOM 461 N N . THR A 1 65 ? 5.672 -0.032 25.487 1.00 87.00 65 THR A N 1
ATOM 462 C CA . THR A 1 65 ? 5.834 -1.264 26.262 1.00 87.00 65 THR A CA 1
ATOM 463 C C . THR A 1 65 ? 6.941 -2.160 25.710 1.00 87.00 65 THR A C 1
ATOM 465 O O . THR A 1 65 ? 7.267 -2.158 24.517 1.00 87.00 65 THR A O 1
ATOM 468 N N . 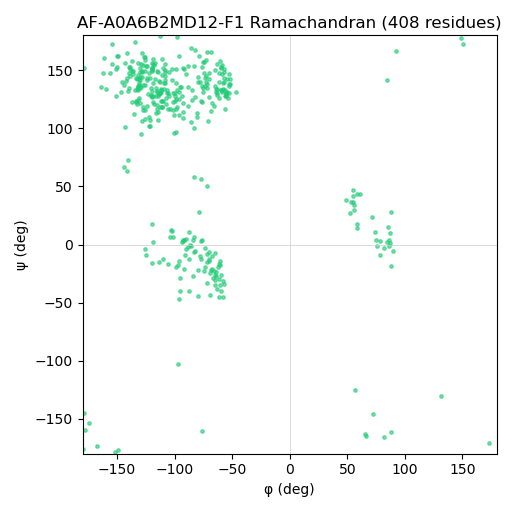ALA A 1 66 ? 7.490 -2.998 26.595 1.00 88.00 66 ALA A N 1
ATOM 469 C CA . ALA A 1 66 ? 8.463 -4.021 26.223 1.00 88.00 66 ALA A CA 1
ATOM 470 C C . ALA A 1 66 ? 7.882 -5.026 25.217 1.00 88.00 66 ALA A C 1
ATOM 472 O O . ALA A 1 66 ? 8.589 -5.474 24.320 1.00 88.00 66 ALA A O 1
ATOM 473 N N . GLU A 1 67 ? 6.589 -5.338 25.327 1.00 88.06 67 GLU A N 1
ATOM 474 C CA . GLU A 1 67 ? 5.919 -6.251 24.404 1.00 88.06 67 GLU A CA 1
ATOM 475 C C . GLU A 1 67 ? 5.779 -5.645 23.005 1.00 88.06 67 GLU A C 1
ATOM 477 O O . GLU A 1 67 ? 6.119 -6.298 22.024 1.00 88.06 67 GLU A O 1
ATOM 482 N N . GLN A 1 68 ? 5.389 -4.371 22.898 1.00 88.12 68 GLN A N 1
ATOM 483 C CA . GLN A 1 68 ? 5.381 -3.673 21.607 1.00 88.12 68 GLN A CA 1
ATOM 484 C C . GLN A 1 68 ? 6.782 -3.623 20.989 1.00 88.12 68 GLN A C 1
ATOM 486 O O . GLN A 1 68 ? 6.928 -3.858 19.796 1.00 88.12 68 GLN A O 1
ATOM 491 N N . THR A 1 69 ? 7.819 -3.390 21.801 1.00 91.62 69 THR A N 1
ATOM 492 C CA . THR A 1 69 ? 9.220 -3.427 21.344 1.00 91.62 69 THR A CA 1
ATOM 493 C C . THR A 1 69 ? 9.605 -4.815 20.823 1.00 91.62 69 THR A C 1
ATOM 495 O O . THR A 1 69 ? 10.184 -4.937 19.746 1.00 91.62 69 THR A O 1
ATOM 498 N N . ARG A 1 70 ? 9.231 -5.875 21.548 1.00 91.06 70 ARG A N 1
ATOM 499 C CA . ARG A 1 70 ? 9.484 -7.276 21.175 1.00 91.06 70 ARG A CA 1
ATOM 500 C C . ARG A 1 70 ? 8.751 -7.691 19.896 1.00 91.06 70 ARG A C 1
ATOM 502 O O . ARG A 1 70 ? 9.231 -8.550 19.161 1.00 91.06 70 ARG A O 1
ATOM 509 N N . CYS A 1 71 ? 7.599 -7.087 19.636 1.00 91.94 71 CYS A N 1
ATOM 510 C CA . CYS A 1 71 ? 6.773 -7.309 18.454 1.00 91.94 71 CYS A CA 1
ATOM 511 C C . CYS A 1 71 ? 7.068 -6.340 17.298 1.00 91.94 71 CYS A C 1
ATOM 513 O O . CYS A 1 71 ? 6.396 -6.394 16.269 1.00 91.94 71 CYS A O 1
ATOM 515 N N . ALA A 1 72 ? 8.064 -5.469 17.439 1.00 94.69 72 ALA A N 1
ATOM 516 C CA . ALA A 1 72 ? 8.500 -4.554 16.398 1.00 94.69 72 ALA A CA 1
ATOM 517 C C . ALA A 1 72 ? 9.836 -5.015 15.808 1.00 94.69 72 ALA A C 1
ATOM 519 O O . ALA A 1 72 ? 10.795 -5.288 16.533 1.00 94.69 72 ALA A O 1
ATOM 520 N N . PHE A 1 73 ? 9.903 -5.083 14.482 1.00 97.00 73 PHE A N 1
ATOM 521 C CA . PHE A 1 73 ? 11.070 -5.536 13.736 1.00 97.00 73 PHE A CA 1
ATOM 522 C C . PHE A 1 73 ? 11.472 -4.470 12.727 1.00 97.00 73 PHE A C 1
ATOM 524 O O . PHE A 1 73 ? 10.797 -4.288 11.720 1.00 97.00 73 PHE A O 1
ATOM 531 N N . VAL A 1 74 ? 12.578 -3.780 12.986 1.00 97.81 74 VAL A N 1
ATOM 532 C CA . VAL A 1 74 ? 13.227 -2.887 12.024 1.00 97.81 74 VAL A CA 1
ATOM 533 C C . VAL A 1 74 ? 13.991 -3.739 11.015 1.00 97.81 74 VAL A C 1
ATOM 535 O O . VAL A 1 74 ? 14.842 -4.546 11.396 1.00 97.81 74 VAL A O 1
ATOM 538 N N . LEU A 1 75 ? 13.691 -3.563 9.731 1.00 98.38 75 LEU A N 1
ATOM 539 C CA . LEU A 1 75 ? 14.312 -4.281 8.627 1.00 98.38 75 LEU A CA 1
ATOM 540 C C . LEU A 1 75 ? 15.589 -3.539 8.239 1.00 98.38 75 LEU A C 1
ATOM 542 O O . LEU A 1 75 ? 15.538 -2.480 7.617 1.00 98.38 75 LEU A O 1
ATOM 546 N N . THR A 1 76 ? 16.754 -4.079 8.596 1.00 98.44 76 THR A N 1
ATOM 547 C CA . THR A 1 76 ? 18.029 -3.489 8.161 1.00 98.44 76 THR A CA 1
ATOM 548 C C . THR A 1 76 ? 18.205 -3.671 6.649 1.00 98.44 76 THR A C 1
ATOM 550 O O . THR A 1 76 ? 17.525 -4.525 6.063 1.00 98.44 76 THR A O 1
ATOM 553 N N . PRO A 1 77 ? 19.150 -2.961 6.001 1.00 98.56 77 PRO A N 1
ATOM 554 C CA . PRO A 1 77 ? 19.464 -3.200 4.599 1.00 98.56 77 PRO A CA 1
ATOM 555 C C . PRO A 1 77 ? 19.635 -4.689 4.290 1.00 98.56 77 PRO A C 1
ATOM 557 O O . PRO A 1 77 ? 20.309 -5.416 5.028 1.00 98.56 77 PRO A O 1
ATOM 560 N N . GLY A 1 78 ? 18.973 -5.134 3.227 1.00 98.25 78 GLY A N 1
ATOM 561 C CA . GLY A 1 78 ? 18.997 -6.508 2.748 1.00 98.25 78 GLY A CA 1
ATOM 562 C C . GLY A 1 78 ? 19.537 -6.567 1.329 1.00 98.25 78 GLY A C 1
ATOM 563 O O . GLY A 1 78 ? 19.480 -5.581 0.591 1.00 98.25 78 GLY A O 1
ATOM 564 N N . THR A 1 79 ? 20.066 -7.726 0.953 1.00 98.31 79 THR A N 1
ATOM 565 C CA . THR A 1 79 ? 20.629 -7.969 -0.377 1.00 98.31 79 THR A CA 1
ATOM 566 C C . THR A 1 79 ? 20.105 -9.268 -0.965 1.00 98.31 79 THR A C 1
ATOM 568 O O . THR A 1 79 ? 19.649 -10.166 -0.251 1.00 98.31 79 THR A O 1
ATOM 571 N N . GLY A 1 80 ? 20.135 -9.360 -2.289 1.00 97.25 80 GLY A N 1
ATOM 572 C CA . GLY A 1 80 ? 19.672 -10.533 -3.012 1.00 97.25 80 GLY A CA 1
ATOM 573 C C . GLY A 1 80 ? 19.857 -10.391 -4.512 1.00 97.25 80 GLY A C 1
ATOM 574 O O . GLY A 1 80 ? 20.667 -9.584 -4.972 1.00 97.25 80 GLY A O 1
ATOM 575 N N . THR A 1 81 ? 19.103 -11.179 -5.267 1.00 94.06 81 THR A N 1
ATOM 576 C CA . THR A 1 81 ? 19.212 -11.247 -6.727 1.00 94.06 81 THR A CA 1
ATOM 577 C C . THR A 1 81 ? 17.880 -10.865 -7.355 1.00 94.06 81 THR A C 1
ATOM 579 O O . THR A 1 81 ? 16.828 -11.385 -6.972 1.00 94.06 81 THR A O 1
ATOM 582 N N . ALA A 1 82 ? 17.936 -9.930 -8.296 1.00 94.44 82 ALA A N 1
ATOM 583 C CA . ALA A 1 82 ? 16.811 -9.532 -9.124 1.00 94.44 82 ALA A CA 1
ATOM 584 C C . ALA A 1 82 ? 16.581 -10.545 -10.267 1.00 94.44 82 ALA A C 1
ATOM 586 O O . ALA A 1 82 ? 17.487 -11.317 -10.593 1.00 94.44 82 ALA A O 1
ATOM 587 N N . PRO A 1 83 ? 15.401 -10.555 -10.917 1.00 89.69 83 PRO A N 1
ATOM 588 C CA . PRO A 1 83 ? 15.116 -11.487 -12.014 1.00 89.69 83 PRO A CA 1
ATOM 589 C C . PRO A 1 83 ? 16.066 -11.373 -13.210 1.00 89.69 83 PRO A C 1
ATOM 591 O O . PRO A 1 83 ? 16.265 -12.350 -13.925 1.00 89.69 83 PRO A O 1
ATOM 594 N N . ASP A 1 84 ? 16.664 -10.198 -13.424 1.00 90.31 84 ASP A N 1
ATOM 595 C CA . ASP A 1 84 ? 17.666 -9.965 -14.470 1.00 90.31 84 ASP A CA 1
ATOM 596 C C . ASP A 1 84 ? 19.064 -10.517 -14.111 1.00 90.31 84 ASP A C 1
ATOM 598 O O . ASP A 1 84 ? 20.019 -10.352 -14.870 1.00 90.31 84 ASP A O 1
ATOM 602 N N . GLY A 1 85 ? 19.193 -11.175 -12.953 1.00 91.81 85 GLY A N 1
ATOM 603 C CA . GLY A 1 85 ? 20.435 -11.735 -12.429 1.00 91.81 85 GLY A CA 1
ATOM 604 C C . GLY A 1 85 ? 21.329 -10.722 -11.712 1.00 91.81 85 GLY A C 1
ATOM 605 O O . GLY A 1 85 ? 22.369 -11.109 -11.179 1.00 91.81 85 GLY A O 1
ATOM 606 N N . SER A 1 86 ? 20.955 -9.440 -11.668 1.00 93.69 86 SER A N 1
ATOM 607 C CA . SER A 1 86 ? 21.742 -8.420 -10.978 1.00 93.69 86 SER A CA 1
ATOM 608 C C . SER A 1 86 ? 21.587 -8.494 -9.456 1.00 93.69 86 SER A C 1
ATOM 610 O O . SER A 1 86 ? 20.570 -8.942 -8.919 1.00 93.69 86 SER A O 1
ATOM 612 N N . THR A 1 87 ? 22.616 -8.045 -8.735 1.00 95.75 87 THR A N 1
ATOM 613 C CA . THR A 1 87 ? 22.530 -7.866 -7.283 1.00 95.75 87 THR A CA 1
ATOM 614 C C . THR A 1 87 ? 21.608 -6.696 -6.968 1.00 95.75 87 THR A C 1
ATOM 616 O O . THR A 1 87 ? 21.841 -5.579 -7.430 1.00 95.75 87 THR A O 1
ATOM 619 N N . TYR A 1 88 ? 20.615 -6.937 -6.118 1.00 97.38 88 TYR A N 1
ATOM 620 C CA . TYR A 1 88 ? 19.736 -5.909 -5.574 1.00 97.38 88 TYR A CA 1
ATOM 621 C C . TYR A 1 88 ? 20.047 -5.670 -4.094 1.00 97.38 88 TYR A C 1
ATOM 623 O O . TYR A 1 88 ? 20.348 -6.609 -3.352 1.00 97.38 88 TYR A O 1
ATOM 631 N N . SER A 1 89 ? 19.990 -4.410 -3.664 1.00 97.50 89 SER A N 1
ATOM 632 C CA . SER A 1 89 ? 20.259 -3.987 -2.289 1.00 97.50 89 SER A CA 1
ATOM 633 C C . SER A 1 89 ? 19.368 -2.812 -1.915 1.00 97.50 89 SER A C 1
ATOM 635 O O . SER A 1 89 ? 19.205 -1.892 -2.710 1.00 97.50 89 SER A O 1
ATOM 637 N N . THR A 1 90 ? 18.854 -2.810 -0.687 1.00 98.00 90 THR A N 1
ATOM 638 C CA . THR A 1 90 ? 18.062 -1.692 -0.144 1.00 98.00 90 THR A CA 1
ATOM 639 C C . THR A 1 90 ? 18.908 -0.661 0.606 1.00 98.00 90 THR A C 1
ATOM 641 O O . THR A 1 90 ? 18.371 0.281 1.176 1.00 98.00 90 THR A O 1
ATOM 644 N N . ALA A 1 91 ? 20.236 -0.817 0.627 1.00 97.75 91 ALA A N 1
ATOM 645 C CA . ALA A 1 91 ? 21.122 0.034 1.424 1.00 97.75 91 ALA A CA 1
ATOM 646 C C . ALA A 1 91 ? 21.141 1.504 0.979 1.00 97.75 91 ALA A C 1
ATOM 648 O O . ALA A 1 91 ? 21.264 2.380 1.827 1.00 97.75 91 ALA A O 1
ATOM 649 N N . ALA A 1 92 ? 21.025 1.769 -0.326 1.00 95.94 92 ALA A N 1
ATOM 650 C CA . ALA A 1 92 ? 21.070 3.130 -0.865 1.00 95.94 92 ALA A CA 1
ATOM 651 C C . ALA A 1 92 ? 19.862 3.977 -0.435 1.00 95.94 92 ALA A C 1
ATOM 653 O O . ALA A 1 92 ? 19.992 5.187 -0.286 1.00 95.94 92 ALA A O 1
ATOM 654 N N . ASP A 1 93 ? 18.721 3.326 -0.201 1.00 96.88 93 ASP A N 1
ATOM 655 C CA . ASP A 1 93 ? 17.458 3.970 0.155 1.00 96.88 93 ASP A CA 1
ATOM 656 C C . ASP A 1 93 ? 17.113 3.828 1.648 1.00 96.88 93 ASP A C 1
ATOM 658 O O . ASP A 1 93 ? 16.018 4.174 2.079 1.00 96.88 93 ASP A O 1
ATOM 662 N N . PHE A 1 94 ? 18.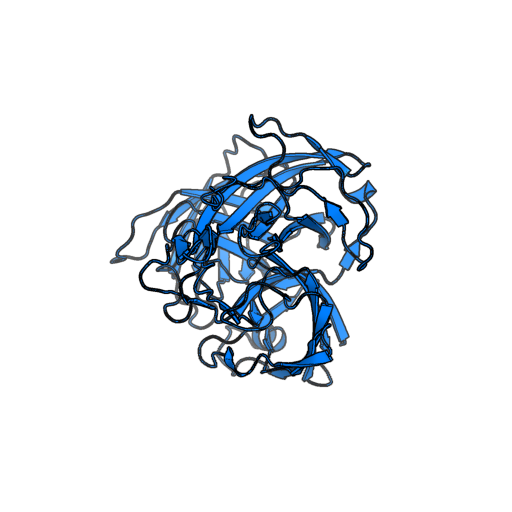022 3.285 2.461 1.00 98.06 94 PHE A N 1
ATOM 663 C CA . PHE A 1 94 ? 17.754 3.068 3.877 1.00 98.06 94 PHE A CA 1
ATOM 664 C C . PHE A 1 94 ? 17.936 4.358 4.682 1.00 98.06 94 PHE A C 1
ATOM 666 O O . PHE A 1 94 ? 19.057 4.829 4.884 1.00 98.06 94 PHE A O 1
ATOM 673 N N . ASN A 1 95 ? 16.839 4.883 5.226 1.00 97.25 95 ASN A N 1
ATOM 674 C CA . ASN A 1 95 ? 16.871 5.997 6.164 1.00 97.25 95 ASN A CA 1
ATOM 675 C C . ASN A 1 95 ? 16.905 5.498 7.617 1.00 97.25 95 ASN A C 1
ATOM 677 O O . ASN A 1 95 ? 15.905 5.027 8.152 1.00 97.25 95 ASN A O 1
ATOM 681 N N . GLN A 1 96 ? 18.041 5.656 8.300 1.00 95.12 96 GLN A N 1
ATOM 682 C CA . GLN A 1 96 ? 18.181 5.235 9.700 1.00 95.12 96 GLN A CA 1
ATOM 683 C C . GLN A 1 96 ? 17.284 6.023 10.675 1.00 95.12 96 GLN A C 1
ATOM 685 O O . GLN A 1 96 ? 16.937 5.497 11.731 1.00 95.12 96 GLN A O 1
ATOM 690 N N . ALA A 1 97 ? 16.917 7.266 10.349 1.00 93.56 97 ALA A N 1
ATOM 691 C CA . ALA A 1 97 ? 16.058 8.094 11.195 1.00 93.56 97 ALA A CA 1
ATOM 692 C C . ALA A 1 97 ? 14.567 7.736 11.063 1.00 93.56 97 ALA A C 1
ATOM 694 O O . ALA A 1 97 ? 13.793 8.020 11.974 1.00 93.56 97 ALA A O 1
ATOM 695 N N . ASN A 1 98 ? 14.176 7.102 9.954 1.00 95.19 98 ASN A N 1
ATOM 696 C CA . ASN A 1 98 ? 12.813 6.640 9.696 1.00 95.19 98 ASN A CA 1
ATOM 697 C C . ASN A 1 98 ? 12.830 5.268 8.991 1.00 95.19 98 ASN A C 1
ATOM 699 O O . ASN A 1 98 ? 12.437 5.164 7.828 1.00 95.19 98 ASN A O 1
ATOM 703 N N . PRO A 1 99 ? 13.357 4.213 9.639 1.00 96.81 99 PRO A N 1
ATOM 704 C CA . PRO A 1 99 ? 13.629 2.960 8.952 1.00 96.81 99 PRO A CA 1
ATOM 705 C C . PRO A 1 99 ? 12.340 2.161 8.693 1.00 96.81 99 PRO A C 1
ATOM 707 O O . PRO A 1 99 ? 11.359 2.307 9.432 1.00 96.81 99 PRO A O 1
ATOM 710 N N . PRO A 1 100 ? 12.329 1.253 7.697 1.00 97.69 100 PRO A N 1
ATOM 711 C CA . PRO A 1 100 ? 11.247 0.290 7.533 1.00 97.69 100 PRO A CA 1
ATOM 712 C C . PRO A 1 100 ? 11.161 -0.622 8.764 1.00 97.69 100 PRO A C 1
ATOM 714 O O . PRO A 1 100 ? 12.141 -1.241 9.183 1.00 97.69 100 PRO A O 1
ATOM 717 N N . MET A 1 101 ? 9.976 -0.697 9.354 1.00 96.81 101 MET A N 1
ATOM 718 C CA . MET A 1 101 ? 9.676 -1.405 10.586 1.00 96.81 101 MET A CA 1
ATOM 719 C C . MET A 1 101 ? 8.317 -2.077 10.450 1.00 96.81 101 MET A C 1
ATOM 721 O O . MET A 1 101 ? 7.332 -1.456 10.056 1.00 96.81 101 MET A O 1
ATOM 725 N N . LEU A 1 102 ? 8.264 -3.352 10.815 1.00 96.31 102 LEU A N 1
ATOM 726 C CA . LEU A 1 102 ? 7.033 -4.121 10.890 1.00 96.31 102 LEU A CA 1
ATOM 727 C C . LEU A 1 102 ? 6.627 -4.305 12.348 1.00 96.31 102 LEU A C 1
ATOM 729 O O . LEU A 1 102 ? 7.406 -4.780 13.173 1.00 96.31 102 LEU A O 1
ATOM 733 N N . LEU A 1 103 ? 5.386 -3.946 12.637 1.00 94.06 103 LEU A N 1
ATOM 734 C CA . LEU A 1 103 ? 4.682 -4.183 13.885 1.00 94.06 103 LEU A CA 1
ATOM 735 C C . LEU A 1 103 ? 3.852 -5.451 13.692 1.00 94.06 103 LEU A C 1
ATOM 737 O O . LEU A 1 103 ? 2.915 -5.468 12.889 1.00 94.06 103 LEU A O 1
ATOM 741 N N . VAL A 1 104 ? 4.222 -6.528 14.385 1.00 92.69 104 VAL A N 1
ATOM 742 C CA . VAL A 1 104 ? 3.583 -7.836 14.212 1.00 92.69 104 VAL A CA 1
ATOM 743 C C . VAL A 1 104 ? 2.787 -8.240 15.442 1.00 92.69 104 VAL A C 1
ATOM 745 O O . VAL A 1 104 ? 3.256 -8.167 16.574 1.00 92.69 104 VAL A O 1
ATOM 748 N N . GLY A 1 105 ? 1.570 -8.716 15.228 1.00 88.69 105 GLY A N 1
ATOM 749 C CA . GLY A 1 105 ? 0.688 -9.107 16.317 1.00 88.69 105 GLY A CA 1
ATOM 750 C C . GLY A 1 105 ? -0.631 -9.639 15.793 1.00 88.69 105 GLY A C 1
ATOM 751 O O . GLY A 1 105 ? -1.063 -9.288 14.700 1.00 88.69 105 GLY A O 1
ATOM 752 N N . MET A 1 106 ? -1.257 -10.534 16.561 1.00 86.62 106 MET A N 1
ATOM 753 C CA . MET A 1 106 ? -2.603 -11.053 16.279 1.00 86.62 106 MET A CA 1
ATOM 754 C C . MET A 1 106 ? -2.803 -11.620 14.856 1.00 86.62 106 MET A C 1
ATOM 756 O O . MET A 1 106 ? -3.919 -11.645 14.357 1.00 86.62 106 MET A O 1
ATOM 760 N N . GLY A 1 107 ? -1.743 -12.105 14.200 1.00 90.75 107 GLY A N 1
ATOM 761 C CA . GLY A 1 107 ? -1.813 -12.651 12.837 1.00 90.75 107 GLY A CA 1
ATOM 762 C C . GLY A 1 107 ? -1.650 -11.621 11.712 1.00 90.75 107 GLY A C 1
ATOM 763 O O . GLY A 1 107 ? -1.837 -11.974 10.549 1.00 90.75 107 GLY A O 1
ATOM 764 N N . VAL A 1 108 ? -1.265 -10.384 12.033 1.00 94.69 108 VAL A N 1
ATOM 765 C CA . VAL A 1 108 ? -1.018 -9.290 11.084 1.00 94.69 108 VAL A CA 1
ATOM 766 C C . VAL A 1 108 ? 0.406 -8.762 11.234 1.00 94.69 108 VAL A C 1
ATOM 768 O O . VAL A 1 108 ? 0.955 -8.736 12.335 1.00 94.69 108 VAL A O 1
ATOM 771 N N . ALA A 1 109 ? 0.984 -8.314 10.123 1.00 95.19 109 ALA A N 1
ATOM 772 C CA . ALA A 1 109 ? 2.131 -7.420 10.085 1.00 95.19 109 ALA A CA 1
ATOM 773 C C . ALA A 1 109 ? 1.702 -6.103 9.425 1.00 95.19 109 ALA A C 1
ATOM 775 O O . ALA A 1 109 ? 1.363 -6.086 8.242 1.00 95.19 109 ALA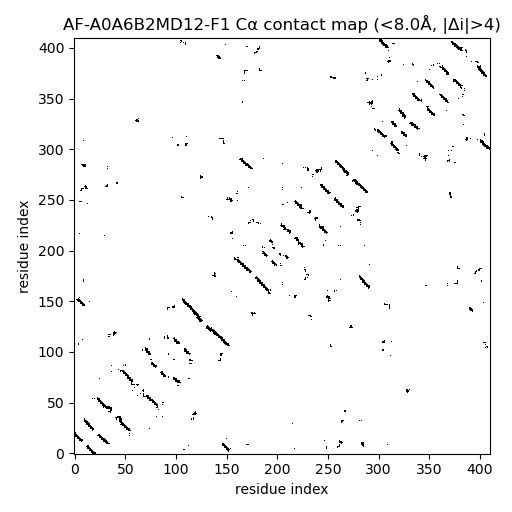 A O 1
ATOM 776 N N . GLY A 1 110 ? 1.694 -5.018 10.197 1.00 94.25 110 GLY A N 1
ATOM 777 C CA . GLY A 1 110 ? 1.490 -3.655 9.701 1.00 94.25 110 GLY A CA 1
ATOM 778 C C . GLY A 1 110 ? 2.776 -2.840 9.824 1.00 94.25 110 GLY A C 1
ATOM 779 O O . GLY A 1 110 ? 3.651 -3.195 10.609 1.00 94.25 110 GLY A O 1
ATOM 780 N N . GLY A 1 111 ? 2.916 -1.749 9.078 1.00 94.69 111 GLY A N 1
ATOM 781 C CA . GLY A 1 111 ? 4.082 -0.865 9.178 1.00 94.69 111 GLY A CA 1
ATOM 782 C C . GLY A 1 111 ? 4.665 -0.547 7.811 1.00 94.69 111 GLY A C 1
ATOM 783 O O . GLY A 1 111 ? 3.917 -0.155 6.925 1.00 94.69 111 GLY A O 1
ATOM 784 N N . GLY A 1 112 ? 5.977 -0.708 7.637 1.00 96.44 112 GLY A N 1
ATOM 785 C CA . GLY A 1 112 ? 6.688 -0.345 6.413 1.00 96.44 112 GLY A CA 1
ATOM 786 C C . GLY A 1 112 ? 7.610 -1.441 5.879 1.00 96.44 112 GLY A C 1
ATOM 787 O O . GLY A 1 112 ? 8.359 -2.059 6.636 1.00 96.44 112 GLY A O 1
ATOM 788 N N . ILE A 1 113 ? 7.597 -1.643 4.561 1.00 98.38 113 ILE A N 1
ATOM 789 C CA . ILE A 1 113 ? 8.635 -2.388 3.824 1.00 98.38 113 ILE A CA 1
ATOM 790 C C . ILE A 1 113 ? 9.673 -1.417 3.237 1.00 98.38 113 ILE A C 1
ATOM 792 O O . ILE A 1 113 ? 9.371 -0.230 3.117 1.00 98.38 113 ILE A O 1
ATOM 796 N N . PRO A 1 114 ? 10.879 -1.874 2.841 1.00 98.50 114 PRO A N 1
ATOM 797 C CA . PRO A 1 114 ? 11.894 -0.996 2.267 1.00 98.50 114 PRO A CA 1
ATOM 798 C C . PRO A 1 114 ? 11.377 -0.154 1.092 1.00 98.50 114 PRO A C 1
ATOM 800 O O . PRO A 1 114 ? 10.759 -0.671 0.149 1.00 98.50 114 PRO A O 1
ATOM 803 N N . GLY A 1 115 ? 11.651 1.147 1.174 1.00 98.12 115 GLY A N 1
ATOM 804 C CA . GLY A 1 115 ? 11.289 2.134 0.168 1.00 98.12 115 GLY A CA 1
ATOM 805 C C . GLY A 1 115 ? 12.199 2.088 -1.060 1.00 98.12 115 GLY A C 1
ATOM 806 O O . GLY A 1 115 ? 12.835 1.065 -1.336 1.00 98.12 115 GLY A O 1
ATOM 807 N N . ALA A 1 116 ? 12.207 3.176 -1.826 1.00 98.12 116 ALA A N 1
ATOM 808 C CA . ALA A 1 116 ? 13.083 3.364 -2.980 1.00 98.12 116 ALA A CA 1
ATOM 809 C C . ALA A 1 116 ? 13.176 4.848 -3.357 1.00 98.12 116 ALA A C 1
ATOM 811 O O . ALA A 1 116 ? 12.274 5.628 -3.055 1.00 98.12 116 ALA A O 1
ATOM 812 N N . THR A 1 117 ? 14.211 5.225 -4.101 1.00 98.25 117 THR A N 1
ATOM 813 C CA . THR A 1 117 ? 14.246 6.499 -4.827 1.00 98.25 117 THR A CA 1
ATOM 814 C C . THR A 1 117 ? 13.735 6.303 -6.251 1.00 98.25 117 THR A C 1
ATOM 816 O O . THR A 1 117 ? 14.290 5.519 -7.026 1.00 98.25 117 THR A O 1
ATOM 819 N N . VAL A 1 118 ? 12.681 7.033 -6.613 1.00 98.06 118 VAL A N 1
ATOM 820 C CA . VAL A 1 118 ? 12.025 6.945 -7.922 1.00 98.06 118 VAL A CA 1
ATOM 821 C C . VAL A 1 118 ? 12.233 8.245 -8.696 1.00 98.06 118 VAL A C 1
ATOM 823 O O . VAL A 1 118 ? 12.026 9.343 -8.181 1.00 98.06 118 VAL A O 1
ATOM 826 N N . GLN A 1 119 ? 12.665 8.106 -9.947 1.00 97.62 119 GLN A N 1
ATOM 827 C CA . GLN A 1 119 ? 12.878 9.192 -10.900 1.00 97.62 119 GLN A CA 1
ATOM 828 C C . GLN A 1 119 ? 12.944 8.597 -12.307 1.00 97.62 119 GLN A C 1
ATOM 830 O O . GLN A 1 119 ? 13.428 7.478 -12.487 1.00 97.62 119 GLN A O 1
ATOM 835 N N . TYR A 1 120 ? 12.482 9.354 -13.296 1.00 97.62 120 TYR A N 1
ATOM 836 C CA . TYR A 1 120 ? 12.631 9.039 -14.710 1.00 97.62 120 TYR A CA 1
ATOM 837 C C . TYR A 1 120 ? 12.664 10.340 -15.510 1.00 97.62 120 TYR A C 1
ATOM 839 O O . TYR A 1 120 ? 11.761 11.162 -15.370 1.00 97.62 120 TYR A O 1
ATOM 847 N N . ASP A 1 121 ? 13.670 10.535 -16.361 1.00 96.81 121 ASP A N 1
ATOM 848 C CA . ASP A 1 121 ? 13.816 11.787 -17.124 1.00 96.81 121 ASP A CA 1
ATOM 849 C C . ASP A 1 121 ? 12.757 11.966 -18.221 1.00 96.81 121 ASP A C 1
ATOM 851 O O . ASP A 1 121 ? 12.537 13.076 -18.703 1.00 96.81 121 ASP A O 1
ATOM 855 N N . GLY A 1 122 ? 12.037 10.898 -18.566 1.00 94.62 122 GLY A N 1
ATOM 856 C CA . GLY A 1 122 ? 11.050 10.895 -19.636 1.00 94.62 122 GLY A CA 1
ATOM 857 C C . GLY A 1 122 ? 11.636 10.455 -20.977 1.00 94.62 122 GLY A C 1
ATOM 858 O O . GLY A 1 122 ? 12.849 10.374 -21.178 1.00 94.62 122 GLY A O 1
ATOM 859 N N . LEU A 1 123 ? 10.748 10.153 -21.921 1.00 92.62 123 LEU A N 1
ATOM 860 C CA . LEU A 1 123 ? 11.119 9.780 -23.281 1.00 92.62 123 LEU A CA 1
ATOM 861 C C . LEU A 1 123 ? 11.453 11.010 -24.131 1.00 92.62 123 LEU A C 1
ATOM 863 O O . LEU A 1 123 ? 10.782 12.044 -24.057 1.00 92.62 123 LEU A O 1
ATOM 867 N N . THR A 1 124 ? 12.437 10.843 -25.016 1.00 92.88 124 THR A N 1
ATOM 868 C CA . THR A 1 124 ? 12.636 11.714 -26.179 1.00 92.88 124 THR A CA 1
ATOM 869 C C . THR A 1 124 ? 12.090 11.006 -27.414 1.00 92.88 124 THR A C 1
ATOM 871 O O . THR A 1 124 ? 12.598 9.955 -27.798 1.00 92.88 124 THR A O 1
ATOM 874 N N . ILE A 1 125 ? 11.053 11.575 -28.029 1.00 91.00 125 ILE A N 1
ATOM 875 C CA . ILE A 1 125 ? 10.398 11.027 -29.223 1.00 91.00 125 ILE A CA 1
ATOM 876 C C . ILE A 1 125 ? 10.887 11.807 -30.441 1.00 91.00 125 ILE A C 1
ATOM 878 O O . ILE A 1 125 ? 10.717 13.031 -30.524 1.00 91.00 125 ILE A O 1
ATOM 882 N N . SER A 1 126 ? 11.465 11.082 -31.397 1.00 89.19 126 SER A N 1
ATOM 883 C CA . SER A 1 126 ? 12.058 11.658 -32.603 1.00 89.19 126 SER A CA 1
ATOM 884 C C . SER A 1 126 ? 11.230 11.345 -33.845 1.00 89.19 126 SER A C 1
ATOM 886 O O . SER A 1 126 ? 10.862 10.198 -34.085 1.00 89.19 126 SER A O 1
ATOM 888 N N . VAL A 1 127 ? 10.989 12.354 -34.682 1.00 85.69 127 VAL A N 1
ATOM 889 C CA . VAL A 1 127 ? 10.295 12.215 -35.971 1.00 85.69 127 VAL A CA 1
ATOM 890 C C . VAL A 1 127 ? 11.286 12.559 -37.075 1.00 85.69 127 VAL A C 1
ATOM 892 O O . VAL A 1 127 ? 11.839 13.654 -37.092 1.00 85.69 127 VAL A O 1
ATOM 895 N N . ILE A 1 128 ? 11.553 11.607 -37.978 1.00 86.44 128 ILE A N 1
ATOM 896 C CA . ILE A 1 128 ? 12.542 11.761 -39.066 1.00 86.44 128 ILE A CA 1
ATOM 897 C C . ILE A 1 128 ? 13.927 12.160 -38.498 1.00 86.44 128 ILE A C 1
ATOM 899 O O . ILE A 1 128 ? 14.618 13.039 -38.999 1.00 86.44 128 ILE A O 1
ATOM 903 N N . GLY A 1 129 ? 14.325 11.538 -37.382 1.00 81.00 129 GLY A N 1
ATOM 904 C CA . GLY A 1 129 ? 15.618 11.783 -36.729 1.00 81.00 129 GLY A CA 1
ATOM 905 C C . GLY A 1 129 ? 15.730 13.092 -35.935 1.00 81.00 129 GLY A C 1
ATOM 906 O O . GLY A 1 129 ? 16.767 13.319 -35.318 1.00 81.00 129 GLY A O 1
ATOM 907 N N . LEU A 1 130 ? 14.686 13.928 -35.898 1.00 85.81 130 LEU A N 1
ATOM 908 C CA . LEU A 1 130 ? 14.662 15.167 -35.116 1.00 85.81 130 LEU A CA 1
ATOM 909 C C . LEU A 1 130 ? 13.902 14.961 -33.796 1.00 85.81 130 LEU A C 1
ATOM 911 O O . LEU A 1 130 ? 12.779 14.458 -33.847 1.00 85.81 130 LEU A O 1
ATOM 915 N N . PRO A 1 131 ? 14.454 15.351 -32.630 1.00 88.50 131 PRO A N 1
ATOM 916 C CA . PRO A 1 131 ? 13.763 15.236 -31.345 1.00 88.50 131 PRO A CA 1
ATOM 917 C C . PRO A 1 131 ? 12.622 16.260 -31.266 1.00 88.50 131 PRO A C 1
ATOM 919 O O . PRO A 1 131 ? 12.866 17.456 -31.112 1.00 88.50 131 PRO A O 1
ATOM 922 N N . VAL A 1 132 ? 11.373 15.799 -31.388 1.00 93.38 132 VAL A N 1
ATOM 923 C CA . VAL A 1 132 ? 10.180 16.670 -31.421 1.00 93.38 132 VAL A CA 1
ATOM 924 C C . VAL A 1 132 ? 9.551 16.813 -30.039 1.00 93.38 132 VAL A C 1
ATOM 926 O O . VAL A 1 132 ? 9.138 17.907 -29.662 1.00 93.38 132 VAL A O 1
ATOM 929 N N . PHE A 1 133 ? 9.498 15.725 -29.270 1.00 92.81 133 PHE A N 1
ATOM 930 C CA . PHE A 1 133 ? 8.968 15.733 -27.908 1.00 92.81 133 PHE A CA 1
ATOM 931 C C . PHE A 1 133 ? 10.047 15.274 -26.936 1.00 92.81 133 PHE A C 1
ATOM 933 O O . PHE A 1 133 ? 10.733 14.287 -27.193 1.00 92.81 133 PHE A O 1
ATOM 940 N N . GLN A 1 134 ? 10.188 15.987 -25.823 1.00 93.88 134 GLN A N 1
ATOM 941 C CA . GLN A 1 134 ? 11.171 15.706 -24.778 1.00 93.88 134 GLN A CA 1
ATOM 942 C C . GLN A 1 134 ? 10.459 15.550 -23.437 1.00 93.88 134 GLN A C 1
ATOM 944 O O . GLN A 1 134 ? 9.382 16.117 -23.238 1.00 93.88 134 GLN A O 1
ATOM 949 N N . ASN A 1 135 ? 11.075 14.796 -22.527 1.00 94.00 135 ASN A N 1
ATOM 950 C CA . ASN A 1 135 ? 10.603 14.567 -21.159 1.00 94.00 135 ASN A CA 1
ATOM 951 C C . ASN A 1 135 ? 9.172 13.998 -21.092 1.00 94.00 135 ASN A C 1
ATOM 953 O O . ASN A 1 135 ? 8.419 14.251 -20.150 1.00 94.00 135 ASN A O 1
ATOM 957 N N . VAL A 1 136 ? 8.763 13.232 -22.108 1.00 93.44 136 VAL A N 1
ATOM 958 C CA . VAL A 1 136 ? 7.419 12.649 -22.157 1.00 93.44 136 VAL A CA 1
ATOM 959 C C . VAL A 1 136 ? 7.295 11.597 -21.056 1.00 93.44 136 VAL A C 1
ATOM 961 O O . VAL A 1 136 ? 8.066 10.639 -21.028 1.00 93.44 136 VAL A O 1
ATOM 964 N N . GLY A 1 137 ? 6.322 11.771 -20.158 1.00 93.81 137 GLY A N 1
ATOM 965 C CA . GLY A 1 137 ? 6.119 10.872 -19.018 1.00 93.81 137 GLY A CA 1
ATOM 966 C C . GLY A 1 137 ? 7.196 10.987 -17.935 1.00 93.81 137 GLY A C 1
ATOM 967 O O . GLY A 1 137 ? 7.420 10.023 -17.209 1.00 93.81 137 GLY A O 1
ATOM 968 N N . GLN A 1 138 ? 7.884 12.131 -17.844 1.00 96.38 138 GLN A N 1
ATOM 969 C CA . GLN A 1 138 ? 8.867 12.398 -16.794 1.00 96.38 138 GLN A CA 1
ATOM 970 C C . GLN A 1 138 ? 8.283 12.144 -15.396 1.00 96.38 138 GLN A C 1
ATOM 972 O O . GLN A 1 138 ? 7.164 12.552 -15.087 1.00 96.38 138 GLN A O 1
ATOM 977 N N . VAL A 1 139 ? 9.084 11.518 -14.536 1.00 97.12 139 VAL A N 1
ATOM 978 C CA . VAL A 1 139 ? 8.788 11.303 -13.120 1.00 97.12 139 VAL A CA 1
ATOM 979 C C . VAL A 1 139 ? 9.802 12.098 -12.297 1.00 97.12 139 VAL A C 1
ATOM 981 O O . VAL A 1 139 ? 10.996 11.779 -12.336 1.00 97.12 139 VAL A O 1
ATOM 984 N N . PRO A 1 140 ? 9.367 13.130 -11.551 1.00 96.75 140 PRO A N 1
ATOM 985 C CA . PRO A 1 140 ? 10.255 13.897 -10.687 1.00 96.75 140 PRO A CA 1
ATOM 986 C C . PRO A 1 140 ? 10.967 13.010 -9.662 1.00 96.75 140 PRO A C 1
ATOM 988 O O . PRO A 1 140 ? 10.423 12.001 -9.212 1.00 96.75 140 PRO A O 1
ATOM 991 N N . ASN A 1 141 ? 12.169 13.406 -9.246 1.00 97.56 141 ASN A N 1
ATOM 992 C CA . ASN A 1 141 ? 12.877 12.679 -8.198 1.00 97.56 141 ASN A CA 1
ATOM 993 C C . ASN A 1 141 ? 12.106 12.737 -6.875 1.00 97.56 141 ASN A C 1
ATOM 995 O O . ASN A 1 141 ? 11.738 13.821 -6.407 1.00 97.56 141 ASN A O 1
ATOM 999 N N . ARG A 1 142 ? 11.881 11.573 -6.268 1.00 97.69 142 ARG A N 1
ATOM 1000 C CA . ARG A 1 142 ? 11.316 11.448 -4.927 1.00 97.69 142 ARG A CA 1
ATOM 1001 C C . ARG A 1 142 ? 11.904 10.234 -4.226 1.00 97.69 142 ARG A C 1
ATOM 1003 O O . ARG A 1 142 ? 11.939 9.138 -4.780 1.00 97.69 142 ARG A O 1
ATOM 1010 N N . HIS A 1 143 ? 12.355 10.459 -3.001 1.00 98.00 143 HIS A N 1
ATOM 1011 C CA . HIS A 1 143 ? 12.757 9.402 -2.090 1.00 98.00 143 HIS A CA 1
ATOM 1012 C C . HIS A 1 143 ? 11.550 8.956 -1.261 1.00 98.00 143 HIS A C 1
ATOM 1014 O O . HIS A 1 143 ? 10.683 9.771 -0.947 1.00 98.00 143 HIS A O 1
ATOM 1020 N N . PHE A 1 144 ? 11.496 7.672 -0.926 1.00 98.19 144 PHE A N 1
ATOM 1021 C CA . PHE A 1 144 ? 10.521 7.089 -0.016 1.00 98.19 144 PHE A CA 1
ATOM 1022 C C . PHE A 1 144 ? 11.291 6.305 1.043 1.00 98.19 144 PHE A C 1
ATOM 1024 O O . PHE A 1 144 ? 11.969 5.340 0.695 1.00 98.19 144 PHE A O 1
ATOM 1031 N N . ASP A 1 145 ? 11.177 6.693 2.316 1.00 98.12 145 ASP A N 1
ATOM 1032 C CA . ASP A 1 145 ? 11.917 6.038 3.409 1.00 98.12 145 ASP A CA 1
ATOM 1033 C C . ASP A 1 145 ? 11.498 4.562 3.567 1.00 98.12 145 ASP A C 1
ATOM 1035 O O . ASP A 1 145 ? 12.303 3.663 3.823 1.00 98.12 145 ASP A O 1
ATOM 1039 N N . PHE A 1 146 ? 10.201 4.309 3.392 1.00 98.44 146 PHE A N 1
ATOM 1040 C CA . PHE A 1 146 ? 9.569 2.996 3.386 1.00 98.44 146 PHE A CA 1
ATOM 1041 C C . PHE A 1 146 ? 8.276 3.056 2.561 1.00 98.44 146 PHE A C 1
ATOM 1043 O O . PHE A 1 146 ? 7.839 4.136 2.176 1.00 98.44 146 PHE A O 1
ATOM 1050 N N . TYR A 1 147 ? 7.631 1.921 2.302 1.00 98.25 147 TYR A N 1
ATOM 1051 C CA . TYR A 1 147 ? 6.258 1.895 1.785 1.00 98.25 147 TYR A CA 1
ATOM 1052 C C . TYR A 1 147 ? 5.314 1.274 2.816 1.00 98.25 147 TYR A C 1
ATOM 1054 O O . TYR A 1 147 ? 5.618 0.176 3.296 1.00 98.25 147 TYR A O 1
ATOM 1062 N N . PRO A 1 148 ? 4.193 1.936 3.176 1.00 97.25 148 PRO A N 1
ATOM 1063 C CA . PRO A 1 148 ? 3.219 1.381 4.109 1.00 97.25 148 PRO A CA 1
ATOM 1064 C C . PRO A 1 148 ? 2.727 0.014 3.641 1.00 97.25 148 PRO A C 1
ATOM 1066 O O . PRO A 1 148 ? 2.332 -0.130 2.485 1.00 97.25 148 PRO A O 1
ATOM 1069 N N . PHE A 1 149 ? 2.756 -0.972 4.529 1.00 97.81 149 PHE A N 1
ATOM 1070 C CA . PHE A 1 149 ? 2.473 -2.374 4.251 1.00 97.81 149 PHE A CA 1
ATOM 1071 C C . PHE A 1 149 ? 1.469 -2.940 5.252 1.00 97.81 149 PHE A C 1
ATOM 1073 O O . PHE A 1 149 ? 1.532 -2.656 6.451 1.00 97.81 149 PHE A O 1
ATOM 1080 N N . LEU A 1 150 ? 0.581 -3.791 4.743 1.00 97.69 150 LEU A N 1
ATOM 1081 C CA . LEU A 1 150 ? -0.326 -4.616 5.525 1.00 97.69 150 LEU A CA 1
ATOM 1082 C C . LEU A 1 150 ? -0.281 -6.049 4.991 1.00 97.69 150 LEU A C 1
ATOM 1084 O O . LEU A 1 150 ? -0.625 -6.292 3.834 1.00 97.69 150 LEU A O 1
ATOM 1088 N N . GLY A 1 151 ? 0.087 -7.002 5.845 1.00 97.25 151 GLY A N 1
ATOM 1089 C CA . GLY A 1 151 ? 0.115 -8.422 5.507 1.00 97.25 151 GLY A CA 1
ATOM 1090 C C . GLY A 1 151 ? -0.440 -9.327 6.594 1.00 97.25 151 GLY A C 1
ATOM 1091 O O . GLY A 1 151 ? -0.475 -8.980 7.773 1.00 97.25 151 GLY A O 1
ATOM 1092 N N . PHE A 1 152 ? -0.852 -10.522 6.183 1.00 97.88 152 PHE A N 1
ATOM 1093 C CA . PHE A 1 152 ? -1.530 -11.497 7.029 1.00 97.88 152 PHE A CA 1
ATOM 1094 C C . PHE A 1 152 ? -0.719 -12.783 7.136 1.00 97.88 152 PHE A C 1
ATOM 1096 O O . PHE A 1 152 ? -0.188 -13.282 6.143 1.00 97.88 152 PHE A O 1
ATOM 1103 N N . ALA A 1 153 ? -0.667 -13.344 8.343 1.00 96.62 153 ALA A N 1
ATOM 1104 C CA . ALA A 1 153 ? -0.067 -14.651 8.598 1.00 96.62 153 ALA A CA 1
ATOM 1105 C C . ALA A 1 153 ? -0.946 -15.808 8.101 1.00 96.62 153 ALA A C 1
ATOM 1107 O O . ALA A 1 153 ? -0.451 -16.906 7.859 1.00 96.62 153 ALA A O 1
ATOM 1108 N N . ASN A 1 154 ? -2.253 -15.565 7.967 1.00 96.38 154 ASN A N 1
ATOM 1109 C CA . ASN A 1 154 ? -3.214 -16.522 7.444 1.00 96.38 154 ASN A CA 1
ATOM 1110 C C . ASN A 1 154 ? -3.980 -15.886 6.282 1.00 96.38 154 ASN A C 1
ATOM 1112 O O . ASN A 1 154 ? -4.693 -14.897 6.462 1.00 96.38 154 ASN A O 1
ATOM 1116 N N . THR A 1 155 ? -3.804 -16.455 5.095 1.00 97.19 155 THR A N 1
ATOM 1117 C CA . THR A 1 155 ? -4.465 -16.034 3.858 1.00 97.19 155 THR A CA 1
ATOM 1118 C C . THR A 1 155 ? -5.165 -17.227 3.227 1.00 97.19 155 THR A C 1
ATOM 1120 O O . THR A 1 155 ? -4.836 -18.377 3.519 1.00 97.19 155 THR A O 1
ATOM 1123 N N . THR A 1 156 ? -6.152 -16.968 2.375 1.00 96.06 156 THR A N 1
ATOM 1124 C CA . THR A 1 156 ? -6.877 -18.020 1.661 1.00 96.06 156 THR A CA 1
ATOM 1125 C C . THR A 1 156 ? -6.974 -17.723 0.171 1.00 96.06 156 THR A C 1
ATOM 1127 O O . THR A 1 156 ? -7.169 -16.579 -0.233 1.00 96.06 156 THR A O 1
ATOM 1130 N N . THR A 1 157 ? -6.874 -18.777 -0.639 1.00 96.06 157 THR A N 1
ATOM 1131 C CA . THR A 1 157 ? -7.192 -18.766 -2.074 1.00 96.06 157 THR A CA 1
ATOM 1132 C C . THR A 1 157 ? -8.550 -19.416 -2.374 1.00 96.06 157 THR A C 1
ATOM 1134 O O . THR A 1 157 ? -8.878 -19.679 -3.530 1.00 96.06 157 THR A O 1
ATOM 1137 N N . ASP A 1 158 ? -9.364 -19.653 -1.344 1.00 94.75 158 ASP A N 1
ATOM 1138 C CA . ASP A 1 158 ? -10.752 -20.095 -1.469 1.00 94.75 158 ASP A CA 1
ATOM 1139 C C . ASP A 1 158 ? -11.678 -18.890 -1.714 1.00 94.75 158 ASP A C 1
ATOM 1141 O O . ASP A 1 158 ? -12.050 -18.177 -0.777 1.00 94.75 158 ASP A O 1
ATOM 1145 N N . LEU A 1 159 ? -12.068 -18.670 -2.978 1.00 94.62 159 LEU A N 1
ATOM 1146 C CA . LEU A 1 159 ? -12.986 -17.587 -3.362 1.00 94.62 159 LEU A CA 1
ATOM 1147 C C . LEU A 1 159 ? -14.357 -17.693 -2.701 1.00 94.62 159 LEU A C 1
ATOM 1149 O O . LEU A 1 159 ? -15.044 -16.684 -2.614 1.00 94.62 159 LEU A O 1
ATOM 1153 N N . THR A 1 160 ? -14.755 -18.850 -2.163 1.00 94.50 160 THR A N 1
ATOM 1154 C CA . THR A 1 160 ? -16.034 -18.965 -1.444 1.00 94.50 160 THR A CA 1
ATOM 1155 C C . THR A 1 160 ? -16.054 -18.177 -0.129 1.00 94.50 160 THR A C 1
ATOM 1157 O O . THR A 1 160 ? -17.116 -18.003 0.465 1.00 94.50 160 THR A O 1
ATOM 1160 N N . LYS A 1 161 ? -14.900 -17.657 0.320 1.00 95.00 161 LYS A N 1
ATOM 1161 C CA . LYS A 1 161 ? -14.765 -16.763 1.484 1.00 95.00 161 LYS A CA 1
ATOM 1162 C C . LYS A 1 161 ? -14.946 -15.279 1.165 1.00 95.00 161 LYS A C 1
ATOM 1164 O O . LYS A 1 161 ? -15.038 -14.489 2.104 1.00 95.00 161 LYS A O 1
ATOM 1169 N N . LEU A 1 162 ? -14.953 -14.913 -0.117 1.00 96.62 162 LEU A N 1
ATOM 1170 C CA . LEU A 1 162 ? -15.092 -13.542 -0.608 1.00 96.62 162 LEU A CA 1
ATOM 1171 C C . LEU A 1 162 ? -16.538 -13.010 -0.726 1.00 96.62 162 LEU A C 1
ATOM 1173 O O . LEU A 1 162 ? -16.681 -11.793 -0.659 1.00 96.62 162 LEU A O 1
ATOM 1177 N N . PRO A 1 163 ? -17.605 -13.818 -0.925 1.00 97.69 163 PRO A N 1
ATOM 1178 C CA . PRO A 1 163 ? -18.923 -13.275 -1.222 1.00 97.69 163 PRO A CA 1
ATOM 1179 C C . PRO A 1 163 ? -19.430 -12.317 -0.151 1.00 97.69 163 PRO A C 1
ATOM 1181 O O . PRO A 1 163 ? -19.423 -12.636 1.039 1.00 97.69 163 PRO A O 1
ATOM 1184 N N . GLY A 1 164 ? -19.932 -11.168 -0.590 1.00 97.06 164 GLY A N 1
ATOM 1185 C CA . GLY A 1 164 ? -20.469 -10.147 0.298 1.00 97.06 164 GLY A CA 1
ATOM 1186 C C . GLY A 1 164 ? -20.311 -8.741 -0.255 1.00 97.06 164 GLY A C 1
ATOM 1187 O O . GLY A 1 164 ? -19.655 -8.521 -1.274 1.00 97.06 164 GLY A O 1
ATOM 1188 N N . THR A 1 165 ? -20.924 -7.786 0.438 1.00 97.56 165 THR A N 1
ATOM 1189 C CA . THR A 1 165 ? -20.780 -6.356 0.160 1.00 97.56 165 THR A CA 1
ATOM 1190 C C . THR A 1 165 ? -19.748 -5.752 1.104 1.00 97.56 165 THR A C 1
ATOM 1192 O O . THR A 1 165 ? -19.793 -5.975 2.316 1.00 97.56 165 THR A O 1
ATOM 1195 N N . TYR A 1 166 ? -18.837 -4.962 0.549 1.00 97.88 166 TYR A N 1
ATOM 1196 C CA . TYR A 1 166 ? -17.733 -4.328 1.252 1.00 97.88 166 TYR A CA 1
ATOM 1197 C C . TYR A 1 166 ? -17.700 -2.833 0.955 1.00 97.88 166 TYR A C 1
ATOM 1199 O O . TYR A 1 166 ? -17.958 -2.403 -0.169 1.00 97.88 166 TYR A O 1
ATOM 1207 N N . ASN A 1 167 ? -17.322 -2.047 1.956 1.00 97.62 167 ASN A N 1
ATOM 1208 C CA . ASN A 1 167 ? -16.847 -0.690 1.748 1.00 97.62 167 ASN A CA 1
ATOM 1209 C C . ASN A 1 167 ? -15.338 -0.750 1.513 1.00 97.62 167 ASN A C 1
ATOM 1211 O O . ASN A 1 167 ? -14.589 -1.206 2.380 1.00 97.62 167 ASN A O 1
ATOM 1215 N N . ALA A 1 168 ? -14.901 -0.302 0.344 1.00 97.12 168 ALA A N 1
ATOM 1216 C CA . ALA A 1 168 ? -13.501 -0.178 -0.018 1.00 97.12 168 ALA A CA 1
ATOM 1217 C C . ALA A 1 168 ? -13.036 1.257 0.231 1.00 97.12 168 ALA A C 1
ATOM 1219 O O . ALA A 1 168 ? -13.686 2.197 -0.229 1.00 97.12 168 ALA A O 1
ATOM 1220 N N . LEU A 1 169 ? -11.904 1.426 0.914 1.00 98.44 169 LEU A N 1
ATOM 1221 C CA . LEU A 1 169 ? -11.161 2.685 0.947 1.00 98.44 169 LEU A CA 1
ATOM 1222 C C . LEU A 1 169 ? -9.916 2.526 0.080 1.00 98.44 169 LEU A C 1
ATOM 1224 O O . LEU A 1 169 ? -9.074 1.683 0.384 1.00 98.44 169 LEU A O 1
ATOM 1228 N N . LEU A 1 170 ? -9.826 3.310 -0.992 1.00 98.00 170 LEU A N 1
ATOM 1229 C CA . LEU A 1 170 ? -8.772 3.251 -2.000 1.00 98.00 170 LEU A CA 1
ATOM 1230 C C . LEU A 1 170 ? -7.861 4.472 -1.877 1.00 98.00 170 LEU A C 1
ATOM 1232 O O . LEU A 1 170 ? -8.352 5.592 -1.727 1.00 98.00 170 LEU A O 1
ATOM 1236 N N . TYR A 1 171 ? -6.555 4.261 -2.018 1.00 98.31 171 TYR A N 1
ATOM 1237 C CA . TYR A 1 171 ? -5.543 5.308 -2.116 1.00 98.31 171 TYR A CA 1
ATOM 1238 C C . TYR A 1 171 ? -4.565 4.980 -3.241 1.00 98.31 171 TYR A C 1
ATOM 1240 O O . TYR A 1 171 ? -3.808 4.012 -3.141 1.00 98.31 171 TYR A O 1
ATOM 1248 N N . HIS A 1 172 ? -4.591 5.773 -4.311 1.00 97.75 172 HIS A N 1
ATOM 1249 C CA . HIS A 1 172 ? -3.698 5.616 -5.456 1.00 97.75 172 HIS A CA 1
ATOM 1250 C C . HIS A 1 172 ? -2.823 6.854 -5.659 1.00 97.75 172 HIS A C 1
ATOM 1252 O O . HIS A 1 172 ? -3.159 7.959 -5.220 1.00 97.75 172 HIS A O 1
ATOM 1258 N N . LEU A 1 173 ? -1.720 6.659 -6.376 1.00 96.88 173 LEU A N 1
ATOM 1259 C CA . LEU A 1 173 ? -0.791 7.691 -6.810 1.00 96.88 173 LEU A CA 1
ATOM 1260 C C . LEU A 1 173 ? -0.371 7.473 -8.271 1.00 96.88 173 LEU A C 1
ATOM 1262 O O . LEU A 1 173 ? -0.288 6.334 -8.723 1.00 96.88 173 LEU A O 1
ATOM 1266 N N . VAL A 1 174 ? -0.074 8.555 -8.993 1.00 97.19 174 VAL A N 1
ATOM 1267 C CA . VAL A 1 174 ? 0.489 8.535 -10.358 1.00 97.19 174 VAL A CA 1
ATOM 1268 C C . VAL A 1 174 ? 1.830 9.281 -10.347 1.00 97.19 174 VAL A C 1
ATOM 1270 O O . VAL A 1 174 ? 1.826 10.512 -10.236 1.00 97.19 174 VAL A O 1
ATOM 1273 N N . PRO A 1 175 ? 2.982 8.587 -10.447 1.00 96.38 175 PRO A N 1
ATOM 1274 C CA . PRO A 1 175 ? 4.305 9.215 -10.394 1.00 96.38 175 PRO A CA 1
ATOM 1275 C C . PRO A 1 175 ? 4.531 10.280 -11.475 1.00 96.38 175 PRO A C 1
ATOM 1277 O O . PRO A 1 175 ? 4.981 11.384 -11.160 1.00 96.38 175 PRO A O 1
ATOM 1280 N N . SER A 1 176 ? 4.161 9.999 -12.728 1.00 95.75 176 SER A N 1
ATOM 1281 C CA . SER A 1 176 ? 4.311 10.929 -13.862 1.00 95.75 176 SER A CA 1
ATOM 1282 C C . SER A 1 176 ? 3.396 12.155 -13.769 1.00 95.75 176 SER A C 1
ATOM 1284 O O . SER A 1 176 ? 3.702 13.222 -14.296 1.00 95.75 176 SER A O 1
ATOM 1286 N N . GLY A 1 177 ? 2.306 12.048 -13.008 1.00 94.88 177 GLY A N 1
ATOM 1287 C CA . GLY A 1 177 ? 1.429 13.148 -12.617 1.00 94.88 177 GLY A CA 1
ATOM 1288 C C . GLY A 1 177 ? 1.998 13.971 -11.463 1.00 94.88 177 GLY A C 1
ATOM 1289 O O . GLY A 1 177 ? 1.226 14.521 -10.684 1.00 94.88 177 GLY A O 1
ATOM 1290 N N . ASN A 1 178 ? 3.327 14.022 -11.318 1.00 94.31 178 ASN A N 1
ATOM 1291 C CA . ASN A 1 178 ? 4.023 14.653 -10.199 1.00 94.31 178 ASN A CA 1
ATOM 1292 C C . ASN A 1 178 ? 3.629 14.049 -8.838 1.00 94.31 178 ASN A C 1
ATOM 1294 O O . ASN A 1 178 ? 3.373 14.764 -7.871 1.00 94.31 178 ASN A O 1
ATOM 1298 N N . TYR A 1 179 ? 3.544 12.717 -8.788 1.00 95.69 179 TYR A N 1
ATOM 1299 C CA . TYR A 1 179 ? 3.036 11.958 -7.641 1.00 95.69 179 TYR A CA 1
ATOM 1300 C C . TYR A 1 179 ? 1.649 12.416 -7.170 1.00 95.69 179 TYR A C 1
ATOM 1302 O O . TYR A 1 179 ? 1.380 12.428 -5.968 1.00 95.69 179 TYR A O 1
ATOM 1310 N N . ALA A 1 180 ? 0.769 12.800 -8.101 1.00 96.06 180 ALA A N 1
ATOM 1311 C CA . ALA A 1 180 ? -0.615 13.118 -7.780 1.00 96.06 180 ALA A CA 1
ATOM 1312 C C . ALA A 1 180 ? -1.276 11.928 -7.083 1.00 96.06 180 ALA A C 1
ATOM 1314 O O . ALA A 1 180 ? -1.164 10.794 -7.544 1.00 96.06 180 ALA A O 1
ATOM 1315 N N . THR A 1 181 ? -1.976 12.202 -5.991 1.00 96.62 181 THR A N 1
ATOM 1316 C CA . THR A 1 181 ? -2.630 11.209 -5.141 1.00 96.62 181 THR A CA 1
ATOM 1317 C C . THR A 1 181 ? -4.138 11.380 -5.195 1.00 96.62 181 THR A C 1
ATOM 1319 O O . THR A 1 181 ? -4.660 12.489 -5.343 1.00 96.62 181 THR A O 1
ATOM 1322 N N . LYS A 1 182 ? -4.869 10.277 -5.051 1.00 97.25 182 LYS A N 1
ATOM 1323 C CA . LYS A 1 182 ? -6.321 10.308 -4.903 1.00 97.25 182 LYS A CA 1
ATOM 1324 C C . LYS A 1 182 ? -6.788 9.227 -3.956 1.00 97.25 182 LYS A C 1
ATOM 1326 O O . LYS A 1 182 ? -6.367 8.079 -4.028 1.00 97.25 182 LYS A O 1
ATOM 1331 N N . GLY A 1 183 ? -7.717 9.637 -3.112 1.00 97.19 183 GLY A N 1
ATOM 1332 C CA . GLY A 1 183 ? -8.447 8.797 -2.194 1.00 97.19 183 GLY A CA 1
ATOM 1333 C C . GLY A 1 183 ? -9.907 8.772 -2.595 1.00 97.19 183 GLY A C 1
ATOM 1334 O O . GLY A 1 183 ? -10.493 9.835 -2.823 1.00 97.19 183 GLY A O 1
ATOM 1335 N N . VAL A 1 184 ? -10.482 7.579 -2.703 1.00 96.38 184 VAL A N 1
ATOM 1336 C CA . VAL A 1 184 ? -11.919 7.393 -2.935 1.00 96.38 184 VAL A CA 1
ATOM 1337 C C . VAL A 1 184 ? -12.432 6.242 -2.081 1.00 96.38 184 VAL A C 1
ATOM 1339 O O . VAL A 1 184 ? -11.696 5.303 -1.786 1.00 96.38 184 VAL A O 1
ATOM 1342 N N . ASN A 1 185 ? -13.705 6.295 -1.707 1.00 95.88 185 ASN A N 1
ATOM 1343 C CA . ASN A 1 185 ? -14.404 5.153 -1.140 1.00 95.88 185 ASN A CA 1
ATOM 1344 C C . ASN A 1 185 ? -15.422 4.599 -2.145 1.00 95.88 185 ASN A C 1
ATOM 1346 O O . ASN A 1 185 ? -15.992 5.343 -2.942 1.00 95.88 185 ASN A O 1
ATOM 1350 N N . SER A 1 186 ? -15.651 3.291 -2.097 1.00 95.75 186 SER A N 1
ATOM 1351 C CA . SER A 1 186 ? -16.576 2.572 -2.980 1.00 95.75 186 SER A CA 1
ATOM 1352 C C . SER A 1 186 ? -17.345 1.517 -2.184 1.00 95.75 186 SER A C 1
ATOM 1354 O O . SER A 1 186 ? -16.842 1.022 -1.177 1.00 95.75 186 SER A O 1
ATOM 1356 N N . SER A 1 187 ? -18.558 1.175 -2.621 1.00 95.94 187 SER A N 1
ATOM 1357 C CA . SER A 1 187 ? -19.312 0.030 -2.099 1.00 95.94 187 SER A CA 1
ATOM 1358 C C . SER A 1 187 ? -19.392 -1.032 -3.188 1.00 95.94 187 SER A C 1
ATOM 1360 O O . SER A 1 187 ? -19.905 -0.774 -4.282 1.00 95.94 187 SER A O 1
ATOM 1362 N N . GLU A 1 188 ? -18.824 -2.202 -2.913 1.00 97.44 188 GLU A N 1
ATOM 1363 C CA . GLU A 1 188 ? -18.581 -3.250 -3.903 1.00 97.44 188 GLU A CA 1
ATOM 1364 C C . GLU A 1 188 ? -19.070 -4.593 -3.381 1.00 97.44 188 GLU A C 1
ATOM 1366 O O . GLU A 1 188 ? -18.812 -4.964 -2.239 1.00 97.44 188 GLU A O 1
ATOM 1371 N N . THR A 1 189 ? -19.810 -5.313 -4.218 1.00 97.88 189 THR A N 1
ATOM 1372 C CA . THR A 1 189 ? -20.329 -6.644 -3.914 1.00 97.88 189 THR A CA 1
ATOM 1373 C C . THR A 1 189 ? -19.617 -7.668 -4.772 1.00 97.88 189 THR A C 1
ATOM 1375 O O . THR A 1 189 ? -19.656 -7.576 -6.001 1.00 97.88 189 THR A O 1
ATOM 1378 N N . PHE A 1 190 ? -19.004 -8.647 -4.116 1.00 97.94 190 PHE A N 1
ATOM 1379 C CA . PHE A 1 190 ? -18.350 -9.774 -4.764 1.00 97.94 190 PHE A CA 1
ATOM 1380 C C . PHE A 1 190 ? -19.228 -11.017 -4.682 1.00 97.94 190 PHE A C 1
ATOM 1382 O O . PHE A 1 190 ? -19.879 -11.264 -3.662 1.00 97.94 190 PHE A O 1
ATOM 1389 N N . ASP A 1 191 ? -19.233 -11.805 -5.751 1.00 96.56 191 ASP A N 1
ATOM 1390 C CA . ASP A 1 191 ? -19.845 -13.130 -5.770 1.00 96.56 191 ASP A CA 1
ATOM 1391 C C . ASP A 1 191 ? -18.806 -14.248 -5.553 1.00 96.56 191 ASP A C 1
ATOM 1393 O O . ASP A 1 191 ? -17.607 -14.008 -5.402 1.00 96.56 191 ASP A O 1
ATOM 1397 N N . ALA A 1 192 ? -19.270 -15.500 -5.530 1.00 94.31 192 ALA A N 1
ATOM 1398 C CA . ALA A 1 192 ? -18.409 -16.669 -5.319 1.00 94.31 192 ALA A CA 1
ATOM 1399 C C . ALA A 1 192 ? -17.469 -16.980 -6.498 1.00 94.31 192 ALA A C 1
ATOM 1401 O O . ALA A 1 192 ? -16.544 -17.774 -6.339 1.00 94.31 192 ALA A O 1
ATOM 1402 N N . ASN A 1 193 ? -17.684 -16.356 -7.659 1.00 92.44 193 ASN A N 1
ATOM 1403 C CA . ASN A 1 193 ? -16.799 -16.448 -8.818 1.00 92.44 193 ASN A CA 1
ATOM 1404 C C . ASN A 1 193 ? -15.767 -15.308 -8.837 1.00 92.44 193 ASN A C 1
ATOM 1406 O O . ASN A 1 193 ? -15.006 -15.187 -9.795 1.00 92.44 193 ASN A O 1
ATOM 1410 N N . GLY A 1 194 ? -15.761 -14.451 -7.810 1.00 94.62 194 GLY A N 1
ATOM 1411 C CA . GLY A 1 194 ? -14.897 -13.283 -7.735 1.00 94.62 194 GLY A CA 1
ATOM 1412 C C . GLY A 1 194 ? -15.321 -12.143 -8.660 1.00 94.62 194 GLY A C 1
ATOM 1413 O O . GLY A 1 194 ? -14.552 -11.197 -8.822 1.00 94.62 194 GLY A O 1
ATOM 1414 N N . ALA A 1 195 ? -16.508 -12.202 -9.273 1.00 96.56 195 ALA A N 1
ATOM 1415 C CA . ALA A 1 195 ? -17.034 -11.089 -10.049 1.00 96.56 195 ALA A CA 1
ATOM 1416 C C . ALA A 1 195 ? -17.490 -9.971 -9.109 1.00 96.56 195 ALA A C 1
ATOM 1418 O O . ALA A 1 195 ? -18.022 -10.228 -8.029 1.00 96.56 195 ALA A O 1
ATOM 1419 N N . CYS A 1 196 ? -17.282 -8.727 -9.534 1.00 97.50 196 CYS A N 1
ATOM 1420 C CA . CYS A 1 196 ? -17.601 -7.546 -8.750 1.00 97.50 196 CYS A CA 1
ATOM 1421 C C . CYS A 1 196 ? -18.746 -6.750 -9.378 1.00 97.50 196 CYS A C 1
ATOM 1423 O O . CYS A 1 196 ? -18.793 -6.549 -10.592 1.00 97.50 196 CYS A O 1
ATOM 1425 N N . THR A 1 197 ? -19.638 -6.241 -8.531 1.00 96.69 197 THR A N 1
ATOM 1426 C CA . THR A 1 197 ? -20.657 -5.251 -8.891 1.00 96.69 197 THR A CA 1
ATOM 1427 C C . THR A 1 197 ? -20.613 -4.072 -7.921 1.00 96.69 197 THR A C 1
ATOM 1429 O O . THR A 1 197 ? -20.280 -4.231 -6.749 1.00 96.69 197 THR A O 1
ATOM 1432 N N . SER A 1 198 ? -20.948 -2.872 -8.392 1.00 93.88 198 SER A N 1
ATOM 1433 C CA . SER A 1 198 ? -21.052 -1.676 -7.552 1.00 93.88 198 SER A CA 1
ATOM 1434 C C . SER A 1 198 ? -22.308 -0.896 -7.916 1.00 93.88 198 SER A C 1
ATOM 1436 O O . SER A 1 198 ? -22.709 -0.865 -9.079 1.00 93.88 198 SER A O 1
ATOM 1438 N N . SER A 1 199 ? -22.918 -0.253 -6.922 1.00 81.12 199 SER A N 1
ATOM 1439 C CA . SER A 1 199 ? -24.020 0.693 -7.119 1.00 81.12 199 SER A CA 1
ATOM 1440 C C . SER A 1 199 ? -23.545 2.071 -7.602 1.00 81.12 199 SER A C 1
ATOM 1442 O O . SER A 1 199 ? -24.368 2.902 -7.986 1.00 81.12 199 SER A O 1
ATOM 1444 N N . GLY A 1 200 ? -22.231 2.328 -7.596 1.00 80.25 200 GLY A N 1
ATOM 1445 C CA . GLY A 1 200 ? -21.637 3.560 -8.104 1.00 80.25 200 GLY A CA 1
ATOM 1446 C C . GLY A 1 200 ? -21.614 3.625 -9.634 1.00 80.25 200 GLY A C 1
ATOM 1447 O O . GLY A 1 200 ? -21.411 2.624 -10.318 1.00 80.25 200 GLY A O 1
ATOM 1448 N N . SER A 1 201 ? -21.746 4.833 -10.188 1.00 73.12 201 SER A N 1
ATOM 1449 C CA . SER A 1 201 ? -21.751 5.078 -11.642 1.00 73.12 201 SER A CA 1
ATOM 1450 C C . SER A 1 201 ? -20.447 4.697 -12.356 1.00 73.12 201 SER A C 1
ATOM 1452 O O . SER A 1 201 ? -20.449 4.511 -13.570 1.00 73.12 201 SER A O 1
ATOM 1454 N N . GLY A 1 202 ? -19.340 4.572 -11.619 1.00 78.44 202 GLY A N 1
ATOM 1455 C CA . GLY A 1 202 ? -18.040 4.146 -12.140 1.00 78.44 202 GLY A CA 1
ATOM 1456 C C . GLY A 1 202 ? -17.825 2.629 -12.171 1.00 78.44 202 GLY A C 1
ATOM 1457 O O . GLY A 1 202 ? -16.749 2.198 -12.582 1.00 78.44 202 GLY A O 1
ATOM 1458 N N . GLY A 1 203 ? -18.799 1.828 -11.722 1.00 91.25 203 GLY A N 1
ATOM 1459 C CA . GLY A 1 203 ? -18.610 0.396 -11.487 1.00 91.25 203 GLY A CA 1
ATOM 1460 C C . GLY A 1 203 ? -17.623 0.122 -10.348 1.00 91.25 203 GLY A C 1
ATOM 1461 O O . GLY A 1 203 ? -17.325 1.009 -9.542 1.00 91.25 203 GLY A O 1
ATOM 1462 N N . CYS A 1 204 ? -17.112 -1.108 -10.276 1.00 95.75 204 CYS A N 1
ATOM 1463 C CA . CYS A 1 204 ? -16.086 -1.455 -9.296 1.00 95.75 204 CYS A CA 1
ATOM 1464 C C . CYS A 1 204 ? -14.798 -0.670 -9.549 1.00 95.75 204 CYS A C 1
ATOM 1466 O O . CYS A 1 204 ? -14.330 -0.554 -10.681 1.00 95.75 204 CYS A O 1
ATOM 1468 N N . GLN A 1 205 ? -14.241 -0.121 -8.476 1.00 96.25 205 GLN A N 1
ATOM 1469 C CA . GLN A 1 205 ? -13.006 0.652 -8.468 1.00 96.25 205 GLN A CA 1
ATOM 1470 C C . GLN A 1 205 ? -11.804 -0.205 -8.066 1.00 96.25 205 GLN A C 1
ATOM 1472 O O . GLN A 1 205 ? -10.671 0.181 -8.340 1.00 96.25 205 GLN A O 1
ATOM 1477 N N . THR A 1 206 ? -12.026 -1.371 -7.452 1.00 96.25 206 THR A N 1
ATOM 1478 C CA . THR A 1 206 ? -10.932 -2.248 -7.011 1.00 96.25 206 THR A CA 1
ATOM 1479 C C . THR A 1 206 ? -10.504 -3.295 -8.041 1.00 96.25 206 THR A C 1
ATOM 1481 O O . THR A 1 206 ? -9.387 -3.802 -7.971 1.00 96.25 206 THR A O 1
ATOM 1484 N N . THR A 1 207 ? -11.368 -3.621 -9.006 1.00 95.94 207 THR A N 1
ATOM 1485 C CA . THR A 1 207 ? -11.123 -4.671 -10.004 1.00 95.94 207 THR A CA 1
ATOM 1486 C C . THR A 1 207 ? -11.832 -4.389 -11.326 1.00 95.94 207 THR A C 1
ATOM 1488 O O . THR A 1 207 ? -12.877 -3.736 -11.343 1.00 95.94 207 THR A O 1
ATOM 1491 N N . GLY A 1 208 ? -11.257 -4.868 -12.433 1.00 92.12 208 GLY A N 1
ATOM 1492 C CA . GLY A 1 208 ? -11.842 -4.751 -13.775 1.00 92.12 208 GLY A CA 1
ATOM 1493 C C . GLY A 1 208 ? -12.429 -6.043 -14.339 1.00 92.12 208 GLY A C 1
ATOM 1494 O O . GLY A 1 208 ? -13.198 -5.993 -15.296 1.00 92.12 208 GLY A O 1
ATOM 1495 N N . ASP A 1 209 ? -12.085 -7.192 -13.767 1.00 94.56 209 ASP A N 1
ATOM 1496 C CA . ASP A 1 209 ? -12.523 -8.521 -14.194 1.00 94.56 209 ASP A CA 1
ATOM 1497 C C . ASP A 1 209 ? -12.611 -9.470 -12.983 1.00 94.56 209 ASP A C 1
ATOM 1499 O O . ASP A 1 209 ? -12.077 -9.164 -11.915 1.00 94.56 209 ASP A O 1
ATOM 1503 N N . PRO A 1 210 ? -13.327 -10.605 -13.094 1.00 96.44 210 PRO A N 1
ATOM 1504 C CA . PRO A 1 210 ? -13.441 -11.539 -11.982 1.00 96.44 210 PRO A CA 1
ATOM 1505 C C . PRO A 1 210 ? -12.080 -12.049 -11.501 1.00 96.44 210 PRO A C 1
ATOM 1507 O O . PRO A 1 210 ? -11.218 -12.389 -12.317 1.00 96.44 210 PRO A O 1
ATOM 1510 N N . TRP A 1 211 ? -11.922 -12.140 -10.181 1.00 97.38 211 TRP A N 1
ATOM 1511 C CA . TRP A 1 211 ? -10.693 -12.599 -9.537 1.00 97.38 211 TRP A CA 1
ATOM 1512 C C . TRP A 1 211 ? -10.310 -14.020 -9.950 1.00 97.38 211 TRP A C 1
ATOM 1514 O O . TRP A 1 211 ? -11.124 -14.943 -9.904 1.00 97.38 211 TRP A O 1
ATOM 1524 N N . LYS A 1 212 ? -9.036 -14.217 -10.294 1.00 96.19 212 LYS A N 1
ATOM 1525 C CA . LYS A 1 212 ? -8.462 -15.532 -10.620 1.00 96.19 212 LYS A CA 1
ATOM 1526 C C . LYS A 1 212 ? -7.272 -15.815 -9.729 1.00 96.19 212 LYS A C 1
ATOM 1528 O O . LYS A 1 212 ? -6.525 -14.905 -9.412 1.00 96.19 212 LYS A O 1
ATOM 1533 N N . THR A 1 213 ? -7.071 -17.061 -9.313 1.00 95.69 213 THR A N 1
ATOM 1534 C CA . THR A 1 213 ? -5.910 -17.408 -8.481 1.00 95.69 213 THR A CA 1
ATOM 1535 C C . THR A 1 213 ? -4.612 -17.058 -9.203 1.00 95.69 213 THR A C 1
ATOM 1537 O O . THR A 1 213 ? -4.434 -17.426 -10.365 1.00 95.69 213 THR A O 1
ATOM 1540 N N . SER A 1 214 ? -3.710 -16.370 -8.505 1.00 95.69 214 SER A N 1
ATOM 1541 C CA . SER A 1 214 ? -2.423 -15.979 -9.067 1.00 95.69 214 SER A CA 1
ATOM 1542 C C . SER A 1 214 ? -1.499 -17.178 -9.263 1.00 95.69 214 SER A C 1
ATOM 1544 O O . SER A 1 214 ? -1.407 -18.060 -8.402 1.00 95.69 214 SER A O 1
ATOM 1546 N N . ALA A 1 215 ? -0.737 -17.174 -10.359 1.00 91.06 215 ALA A N 1
ATOM 1547 C CA . ALA A 1 215 ? 0.330 -18.147 -10.602 1.00 91.06 215 ALA A CA 1
ATOM 1548 C C . ALA A 1 215 ? 1.496 -18.007 -9.603 1.00 91.06 215 ALA A C 1
ATOM 1550 O O . ALA A 1 215 ? 2.219 -18.970 -9.351 1.00 91.06 215 ALA A O 1
ATOM 1551 N N . ASN A 1 216 ? 1.650 -16.823 -9.004 1.00 84.94 216 ASN A N 1
ATOM 1552 C CA . ASN A 1 216 ? 2.684 -16.514 -8.017 1.00 84.94 216 ASN A CA 1
ATOM 1553 C C . ASN A 1 216 ? 2.306 -16.958 -6.587 1.00 84.94 216 ASN A C 1
ATOM 1555 O O . ASN A 1 216 ? 3.162 -16.937 -5.698 1.00 84.94 216 ASN A O 1
ATOM 1559 N N . GLY A 1 217 ? 1.065 -17.431 -6.398 1.00 82.88 217 GLY A N 1
ATOM 1560 C CA . GLY A 1 217 ? 0.576 -18.145 -5.217 1.00 82.88 217 GLY A CA 1
ATOM 1561 C C . GLY A 1 217 ? 0.113 -17.260 -4.053 1.00 82.88 217 GLY A C 1
ATOM 1562 O O . GLY A 1 217 ? 0.735 -16.258 -3.725 1.00 82.88 217 GLY A O 1
ATOM 1563 N N . GLY A 1 218 ? -0.969 -17.678 -3.382 1.00 91.81 218 GLY A N 1
ATOM 1564 C CA . GLY A 1 218 ? -1.454 -17.092 -2.119 1.00 91.81 218 GLY A CA 1
ATOM 1565 C C . GLY A 1 218 ? -2.393 -15.883 -2.238 1.00 91.81 218 GLY A C 1
ATOM 1566 O O . GLY A 1 218 ? -2.859 -15.382 -1.219 1.00 91.81 218 GLY A O 1
ATOM 1567 N N . TYR A 1 219 ? -2.689 -15.421 -3.454 1.00 97.75 219 TYR A N 1
ATOM 1568 C CA . TYR A 1 219 ? -3.558 -14.271 -3.732 1.00 97.75 219 TYR A CA 1
ATOM 1569 C C . TYR A 1 219 ? -4.249 -14.418 -5.102 1.00 97.75 219 TYR A C 1
ATOM 1571 O O . TYR A 1 219 ? -4.079 -15.439 -5.781 1.00 97.75 219 TYR A O 1
ATOM 1579 N N . PHE A 1 220 ? -5.049 -13.426 -5.494 1.00 98.38 220 PHE A N 1
ATOM 1580 C CA . PHE A 1 220 ? -5.797 -13.405 -6.754 1.00 98.38 220 PHE A CA 1
ATOM 1581 C C . PHE A 1 220 ? -5.414 -12.225 -7.642 1.00 98.38 220 PHE A C 1
ATOM 1583 O O . PHE A 1 220 ? -5.084 -11.170 -7.120 1.00 98.38 220 PHE A O 1
ATOM 1590 N N . ASP A 1 221 ? -5.558 -12.385 -8.954 1.00 97.88 221 ASP A N 1
ATOM 1591 C CA . ASP A 1 221 ? -5.262 -11.392 -9.982 1.00 97.88 221 ASP A CA 1
ATOM 1592 C C . ASP A 1 221 ? -6.522 -10.950 -10.739 1.00 97.88 221 ASP A C 1
ATOM 1594 O O . ASP A 1 221 ? -7.453 -11.733 -10.959 1.00 97.88 221 ASP A O 1
ATOM 1598 N N . SER A 1 222 ? -6.489 -9.693 -11.177 1.00 97.06 222 SER A N 1
ATOM 1599 C CA . SER A 1 222 ? -7.392 -9.046 -12.130 1.00 97.06 222 SER A CA 1
ATOM 1600 C C . SER A 1 222 ? -6.553 -8.300 -13.181 1.00 97.06 222 SER A C 1
ATOM 1602 O O . SER A 1 222 ? -5.584 -7.613 -12.854 1.00 97.06 222 SER A O 1
ATOM 1604 N N . THR A 1 223 ? -6.909 -8.443 -14.459 1.00 91.25 223 THR A N 1
ATOM 1605 C CA . THR A 1 223 ? -6.103 -8.022 -15.619 1.00 91.25 223 THR A CA 1
ATOM 1606 C C . THR A 1 223 ? -6.417 -6.624 -16.164 1.00 91.25 223 THR A C 1
ATOM 1608 O O . THR A 1 223 ? -5.817 -6.213 -17.156 1.00 91.25 223 THR A O 1
ATOM 1611 N N . GLN A 1 224 ? -7.336 -5.873 -15.543 1.00 88.06 224 GLN A N 1
ATOM 1612 C CA . GLN A 1 224 ? -7.705 -4.514 -15.974 1.00 88.06 224 GLN A CA 1
ATOM 1613 C C . GLN A 1 224 ? -8.021 -3.592 -14.792 1.00 88.06 224 GLN A C 1
ATOM 1615 O O . GLN A 1 224 ? -9.159 -3.146 -14.621 1.00 88.06 224 GLN A O 1
ATOM 1620 N N . ALA A 1 225 ? -7.021 -3.275 -13.971 1.00 95.44 225 ALA A N 1
ATOM 1621 C CA . ALA A 1 225 ? -7.240 -2.459 -12.781 1.00 95.44 225 ALA A CA 1
ATOM 1622 C C . ALA A 1 225 ? -7.883 -1.094 -13.120 1.00 95.44 225 ALA A C 1
ATOM 1624 O O . ALA A 1 225 ? -7.363 -0.354 -13.969 1.00 95.44 225 ALA A O 1
ATOM 1625 N N . PRO A 1 226 ? -8.999 -0.714 -12.466 1.00 95.19 226 PRO A N 1
ATOM 1626 C CA . PRO A 1 226 ? -9.600 0.601 -12.646 1.00 95.19 226 PRO A CA 1
ATOM 1627 C C . PRO A 1 226 ? -8.611 1.731 -12.337 1.00 95.19 226 PRO A C 1
ATOM 1629 O O . PRO A 1 226 ? -7.713 1.594 -11.508 1.00 95.19 226 PRO A O 1
ATOM 1632 N N . GLN A 1 227 ? -8.768 2.846 -13.043 1.00 95.31 227 GLN A N 1
ATOM 1633 C CA . GLN A 1 227 ? -7.980 4.065 -12.861 1.00 95.31 227 GLN A CA 1
ATOM 1634 C C . GLN A 1 227 ? -8.863 5.079 -12.148 1.00 95.31 227 GLN A C 1
ATOM 1636 O O . GLN A 1 227 ? -9.995 5.312 -12.584 1.00 95.31 227 GLN A O 1
ATOM 1641 N N . ILE A 1 228 ? -8.360 5.688 -11.080 1.00 94.88 228 ILE A N 1
ATOM 1642 C CA . ILE A 1 228 ? -9.066 6.760 -10.370 1.00 94.88 228 ILE A CA 1
ATOM 1643 C C . ILE A 1 228 ? -8.386 8.114 -10.576 1.00 94.88 228 ILE A C 1
ATOM 1645 O O . ILE A 1 228 ? -9.002 9.149 -10.294 1.00 94.88 228 ILE A O 1
ATOM 1649 N N . LEU A 1 229 ? -7.162 8.130 -11.107 1.00 95.00 229 LEU A N 1
ATOM 1650 C CA . LEU A 1 229 ? -6.407 9.332 -11.440 1.00 95.00 229 LEU A CA 1
ATOM 1651 C C . LEU A 1 229 ? -6.309 9.544 -12.963 1.00 95.00 229 LEU A C 1
ATOM 1653 O O . LEU A 1 229 ? -6.418 8.597 -13.749 1.00 95.00 229 LEU A O 1
ATOM 1657 N N . PRO A 1 230 ? -6.108 10.795 -13.416 1.00 93.12 230 PRO A N 1
ATOM 1658 C CA . PRO A 1 230 ? -5.760 11.065 -14.806 1.00 93.12 230 PRO A CA 1
ATOM 1659 C C . PRO A 1 230 ? -4.447 10.374 -15.191 1.00 93.12 230 PRO A C 1
ATOM 1661 O O . PRO A 1 230 ? -3.453 10.501 -14.483 1.00 93.12 230 PRO A O 1
ATOM 1664 N N . GLN A 1 231 ? -4.442 9.692 -16.337 1.00 92.69 231 GLN A N 1
ATOM 1665 C CA . GLN A 1 231 ? -3.255 9.008 -16.853 1.00 92.69 231 GLN A CA 1
ATOM 1666 C C . GLN A 1 231 ? -2.393 9.912 -17.730 1.00 92.69 231 GLN A C 1
ATOM 1668 O O . GLN A 1 231 ? -2.904 10.811 -18.413 1.00 92.69 231 GLN A O 1
ATOM 1673 N N . THR A 1 232 ? -1.098 9.595 -17.787 1.00 91.31 232 THR A N 1
ATOM 1674 C CA . THR A 1 232 ? -0.177 10.189 -18.757 1.00 91.31 232 THR A CA 1
ATOM 1675 C C . THR A 1 232 ? -0.651 9.946 -20.188 1.00 91.31 232 THR A C 1
ATOM 1677 O O . THR A 1 232 ? -1.036 8.842 -20.579 1.00 91.31 232 THR A O 1
ATOM 1680 N N . LYS A 1 233 ? -0.626 11.014 -20.989 1.00 92.25 233 LYS A N 1
ATOM 1681 C CA . LYS A 1 233 ? -0.964 10.984 -22.413 1.00 92.25 233 LYS A CA 1
ATOM 1682 C C . LYS A 1 233 ? 0.305 11.137 -23.233 1.00 92.25 233 LYS A C 1
ATOM 1684 O O . LYS A 1 233 ? 1.039 12.108 -23.065 1.00 92.25 233 LYS A O 1
ATOM 1689 N N . LEU A 1 234 ? 0.531 10.205 -24.149 1.00 91.12 234 LEU A N 1
ATOM 1690 C CA . LEU A 1 234 ? 1.632 10.277 -25.097 1.00 91.12 234 LEU A CA 1
ATOM 1691 C C . LEU A 1 234 ? 1.269 11.227 -26.254 1.00 91.12 234 LEU A C 1
ATOM 1693 O O . LEU A 1 234 ? 0.136 11.171 -26.736 1.00 91.12 234 LEU A O 1
ATOM 1697 N N . PRO A 1 235 ? 2.196 12.068 -26.750 1.00 90.56 235 PRO A N 1
ATOM 1698 C CA . PRO A 1 235 ? 1.885 13.078 -27.766 1.00 90.56 235 PRO A CA 1
ATOM 1699 C C . PRO A 1 235 ? 1.299 12.536 -29.078 1.00 90.56 235 PRO A C 1
ATOM 1701 O O . PRO A 1 235 ? 0.500 13.220 -29.710 1.00 90.56 235 PRO A O 1
ATOM 1704 N N . LEU A 1 236 ? 1.685 11.322 -29.489 1.00 87.69 236 LEU A N 1
ATOM 1705 C CA . LEU A 1 236 ? 1.286 10.738 -30.777 1.00 87.69 236 LEU A CA 1
ATOM 1706 C C . LEU A 1 236 ? 0.059 9.819 -30.698 1.00 87.69 236 LEU A C 1
ATOM 1708 O O . LEU A 1 236 ? -0.663 9.696 -31.682 1.00 87.69 236 LEU A O 1
ATOM 1712 N N . ILE A 1 237 ? -0.170 9.166 -29.553 1.00 90.75 237 ILE A N 1
ATOM 1713 C CA . ILE A 1 237 ? -1.209 8.127 -29.403 1.00 90.75 237 ILE A CA 1
ATOM 1714 C C . ILE A 1 237 ? -2.189 8.387 -28.250 1.00 90.75 237 ILE A C 1
ATOM 1716 O O . ILE A 1 237 ? -3.162 7.657 -28.088 1.00 90.75 237 ILE A O 1
ATOM 1720 N N . GLY A 1 238 ? -1.978 9.442 -27.459 1.00 92.62 238 GLY A N 1
ATOM 1721 C CA . GLY A 1 238 ? -2.835 9.793 -26.331 1.00 92.62 238 GLY A CA 1
ATOM 1722 C C . GLY A 1 238 ? -2.681 8.847 -25.136 1.00 92.62 238 GLY A C 1
ATOM 1723 O O . GLY A 1 238 ? -1.582 8.392 -24.823 1.00 92.62 238 GLY A O 1
ATOM 1724 N N . ALA A 1 239 ? -3.782 8.612 -24.419 1.00 91.31 239 ALA A N 1
ATOM 1725 C CA . ALA A 1 239 ? -3.811 7.667 -23.304 1.00 91.31 239 ALA A CA 1
ATOM 1726 C C . ALA A 1 239 ? -3.845 6.226 -23.832 1.00 91.31 239 ALA A C 1
ATOM 1728 O O . ALA A 1 239 ? -4.617 5.913 -24.735 1.00 91.31 239 ALA A O 1
ATOM 1729 N N . THR A 1 240 ? -3.052 5.344 -23.228 1.00 91.81 240 THR A N 1
ATOM 1730 C CA . THR A 1 240 ? -2.852 3.967 -23.725 1.00 91.81 240 THR A CA 1
ATOM 1731 C C . THR A 1 240 ? -3.838 2.935 -23.152 1.00 91.81 240 THR A C 1
ATOM 1733 O O . THR A 1 240 ? -3.745 1.744 -23.446 1.00 91.81 240 THR A O 1
ATOM 1736 N N . GLY A 1 241 ? -4.816 3.392 -22.362 1.00 90.44 241 GLY A N 1
ATOM 1737 C CA . GLY A 1 241 ? -5.833 2.555 -21.723 1.00 90.44 241 GLY A CA 1
ATOM 1738 C C . GLY A 1 241 ? -5.409 2.008 -20.357 1.00 90.44 241 GLY A C 1
ATOM 1739 O O . GLY A 1 241 ? -4.513 2.549 -19.713 1.00 90.44 241 GLY A O 1
ATOM 1740 N N . LYS A 1 242 ? -6.100 0.954 -19.904 1.00 93.31 242 LYS A N 1
ATOM 1741 C CA . LYS A 1 242 ? -5.827 0.250 -18.641 1.00 93.31 242 LYS A CA 1
ATOM 1742 C C . LYS A 1 242 ? -4.893 -0.920 -18.919 1.00 93.31 242 LYS A C 1
ATOM 1744 O O . LYS A 1 242 ? -5.277 -1.843 -19.636 1.00 93.31 242 LYS A O 1
ATOM 1749 N N . SER A 1 243 ? -3.676 -0.861 -18.393 1.00 95.31 243 SER A N 1
ATOM 1750 C CA . SER A 1 243 ? -2.683 -1.937 -18.560 1.00 95.31 243 SER A CA 1
ATOM 1751 C C . SER A 1 243 ? -2.127 -2.467 -17.244 1.00 95.31 243 SER A C 1
ATOM 1753 O O . SER A 1 243 ? -1.464 -3.499 -17.239 1.00 95.31 243 SER A O 1
ATOM 1755 N N . ALA A 1 244 ? -2.444 -1.797 -16.141 1.00 97.00 244 ALA A N 1
ATOM 1756 C CA . ALA A 1 244 ? -2.144 -2.261 -14.804 1.00 97.00 244 ALA A CA 1
ATOM 1757 C C . ALA A 1 244 ? -3.023 -3.434 -14.359 1.00 97.00 244 ALA A C 1
ATOM 1759 O O . ALA A 1 244 ? -4.150 -3.631 -14.834 1.00 97.00 244 ALA A O 1
ATOM 1760 N N . THR A 1 245 ? -2.517 -4.157 -13.369 1.00 97.75 245 THR A N 1
ATOM 1761 C CA . THR A 1 245 ? -3.177 -5.300 -12.739 1.00 97.75 245 THR A CA 1
ATOM 1762 C C . THR A 1 245 ? -3.601 -4.963 -11.318 1.00 97.75 245 THR A C 1
ATOM 1764 O O . THR A 1 245 ? -3.018 -4.100 -10.655 1.00 97.75 245 THR A O 1
ATOM 1767 N N . ALA A 1 246 ? -4.659 -5.622 -10.855 1.00 98.25 246 ALA A N 1
ATOM 1768 C CA . ALA A 1 246 ? -5.064 -5.581 -9.459 1.00 98.25 246 ALA A CA 1
ATOM 1769 C C . ALA A 1 246 ? -4.829 -6.954 -8.831 1.00 98.25 246 ALA A C 1
ATOM 1771 O O . ALA A 1 246 ? -4.993 -7.978 -9.494 1.00 98.25 246 ALA A O 1
ATOM 1772 N N . HIS A 1 247 ? -4.460 -6.966 -7.555 1.00 98.50 247 HIS A N 1
ATOM 1773 C CA . HIS A 1 247 ? -4.090 -8.171 -6.827 1.00 98.50 247 HIS A CA 1
ATOM 1774 C C . HIS A 1 247 ? -4.778 -8.192 -5.465 1.00 98.50 247 HIS A C 1
ATOM 1776 O O . HIS A 1 247 ? -4.591 -7.271 -4.676 1.00 98.50 247 HIS A O 1
ATOM 1782 N N . MET A 1 248 ? -5.562 -9.227 -5.168 1.00 98.62 248 MET A N 1
ATOM 1783 C CA . MET A 1 248 ? -6.302 -9.354 -3.912 1.00 98.62 248 MET A CA 1
ATOM 1784 C C . MET A 1 248 ? -5.684 -10.411 -3.001 1.00 98.62 248 MET A C 1
ATOM 1786 O O . MET A 1 248 ? -5.671 -11.598 -3.327 1.00 98.62 248 MET A O 1
ATOM 1790 N N . VAL A 1 249 ? -5.278 -9.995 -1.805 1.00 98.56 249 VAL A N 1
ATOM 1791 C CA . VAL A 1 249 ? -4.970 -10.885 -0.682 1.00 98.56 249 VAL A CA 1
ATOM 1792 C C . VAL A 1 249 ? -6.203 -10.981 0.212 1.00 98.56 249 VAL A C 1
ATOM 1794 O O . VAL A 1 249 ? -6.706 -9.965 0.691 1.00 98.56 249 VAL A O 1
ATOM 1797 N N . ILE A 1 250 ? -6.676 -12.202 0.473 1.00 97.75 250 ILE A N 1
ATOM 1798 C CA . ILE A 1 250 ? -7.777 -12.449 1.411 1.00 97.75 250 ILE A CA 1
ATOM 1799 C C . ILE A 1 250 ? -7.196 -12.894 2.755 1.00 97.75 250 ILE A C 1
ATOM 1801 O O . ILE A 1 250 ? -6.893 -14.072 2.956 1.00 97.75 250 ILE A O 1
ATOM 1805 N N . GLY A 1 251 ? -7.049 -11.946 3.679 1.00 97.25 251 GLY A N 1
ATOM 1806 C CA . GLY A 1 251 ? -6.643 -12.205 5.056 1.00 97.25 251 GLY A CA 1
ATOM 1807 C C . GLY A 1 251 ? -7.753 -12.864 5.874 1.00 97.25 251 GLY A C 1
ATOM 1808 O O . GLY A 1 251 ? -8.937 -12.570 5.695 1.00 97.25 251 GLY A O 1
ATOM 1809 N N . GLN A 1 252 ? -7.371 -13.754 6.788 1.00 95.88 252 GLN A N 1
ATOM 1810 C CA . GLN A 1 252 ? -8.264 -14.359 7.778 1.00 95.88 252 GLN A CA 1
ATOM 1811 C C . GLN A 1 252 ? -7.841 -13.895 9.170 1.00 95.88 252 GLN A C 1
ATOM 1813 O O . GLN A 1 252 ? -6.808 -14.328 9.687 1.00 95.88 252 GLN A O 1
ATOM 1818 N N . LEU A 1 253 ? -8.628 -13.003 9.772 1.00 94.25 253 LEU A N 1
ATOM 1819 C CA . LEU A 1 253 ? -8.239 -12.297 10.989 1.00 94.25 253 LEU A CA 1
ATOM 1820 C C . LEU A 1 253 ? -9.389 -12.221 11.991 1.00 94.25 253 LEU A C 1
ATOM 1822 O O . LEU A 1 253 ? -10.451 -11.694 11.677 1.00 94.25 253 LEU A O 1
ATOM 1826 N N . ASN A 1 254 ? -9.173 -12.732 13.208 1.00 92.00 254 ASN A N 1
ATOM 1827 C CA . ASN A 1 254 ? -10.165 -12.721 14.294 1.00 92.00 254 ASN A CA 1
ATOM 1828 C C . ASN A 1 254 ? -11.561 -13.224 13.862 1.00 92.00 254 ASN A C 1
ATOM 1830 O O . ASN A 1 254 ? -12.585 -12.684 14.273 1.00 92.00 254 ASN A O 1
ATOM 1834 N N . GLY A 1 255 ? -11.598 -14.253 13.006 1.00 90.94 255 GLY A N 1
ATOM 1835 C CA . GLY A 1 255 ? -12.835 -14.827 12.462 1.00 90.94 255 GLY A CA 1
ATOM 1836 C C . GLY A 1 255 ? -13.481 -14.031 11.319 1.00 90.94 255 GLY A C 1
ATOM 1837 O O . GLY A 1 255 ? -14.533 -14.439 10.837 1.00 90.94 255 GLY A O 1
ATOM 1838 N N . ALA A 1 256 ? -12.869 -12.933 10.869 1.00 93.94 256 ALA A N 1
ATOM 1839 C CA . ALA A 1 256 ? -13.331 -12.117 9.753 1.00 93.94 256 ALA A CA 1
ATOM 1840 C C . ALA A 1 256 ? -12.485 -12.335 8.486 1.00 93.94 256 ALA A C 1
ATOM 1842 O O . ALA A 1 256 ? -11.272 -12.557 8.554 1.00 93.94 256 ALA A O 1
ATOM 1843 N N . THR A 1 257 ? -13.132 -12.204 7.326 1.00 95.62 257 THR A N 1
ATOM 1844 C CA . THR A 1 257 ? -12.457 -12.079 6.030 1.00 95.62 257 THR A CA 1
ATOM 1845 C C . THR A 1 257 ? -12.081 -10.618 5.794 1.00 95.62 257 THR A C 1
ATOM 1847 O O . THR A 1 257 ? -12.955 -9.750 5.801 1.00 95.62 257 THR A O 1
ATOM 1850 N N . VAL A 1 258 ? -10.796 -10.353 5.544 1.00 96.31 258 VAL A N 1
ATOM 1851 C CA . VAL A 1 258 ? -10.289 -9.014 5.220 1.00 96.31 258 VAL A CA 1
ATOM 1852 C C . VAL A 1 258 ? -9.605 -9.012 3.854 1.00 96.31 258 VAL A C 1
ATOM 1854 O O . VAL A 1 258 ? -8.457 -9.450 3.746 1.00 96.31 258 VAL A O 1
ATOM 1857 N N . PRO A 1 259 ? -10.276 -8.517 2.802 1.00 97.75 259 PRO A N 1
ATOM 1858 C CA . PRO A 1 259 ? -9.633 -8.296 1.518 1.00 97.75 259 PRO A CA 1
ATOM 1859 C C . PRO A 1 259 ? -8.742 -7.046 1.558 1.00 97.75 259 PRO A C 1
ATOM 1861 O O . PRO A 1 259 ? -9.168 -5.963 1.966 1.00 97.75 259 PRO A O 1
ATOM 1864 N N . VAL A 1 260 ? -7.509 -7.197 1.084 1.00 98.19 260 VAL A N 1
ATOM 1865 C CA . VAL A 1 260 ? -6.600 -6.094 0.750 1.00 98.19 260 VAL A CA 1
ATOM 1866 C C . VAL A 1 260 ? -6.270 -6.219 -0.722 1.00 98.19 260 VAL A C 1
ATOM 1868 O O . VAL A 1 260 ? -5.860 -7.287 -1.175 1.00 98.19 260 VAL A O 1
ATOM 1871 N N . ILE A 1 261 ? -6.471 -5.139 -1.465 1.00 98.56 261 ILE A N 1
ATOM 1872 C CA . ILE A 1 261 ? -6.271 -5.115 -2.908 1.00 98.56 261 ILE A CA 1
ATOM 1873 C C . ILE A 1 261 ? -5.154 -4.139 -3.224 1.00 98.56 261 ILE A C 1
ATOM 1875 O O . ILE A 1 261 ? -5.113 -3.033 -2.698 1.00 98.56 261 ILE A O 1
ATOM 1879 N N . VAL A 1 262 ? -4.246 -4.551 -4.089 1.00 98.50 262 VAL A N 1
ATOM 1880 C CA . VAL A 1 262 ? -3.128 -3.747 -4.557 1.00 98.50 262 VAL A CA 1
ATOM 1881 C C . VAL A 1 262 ? -3.297 -3.510 -6.039 1.00 98.50 262 VAL A C 1
ATOM 1883 O O . VAL A 1 262 ? -3.539 -4.449 -6.790 1.00 98.50 262 VAL A O 1
ATOM 1886 N N . ARG A 1 263 ? -3.141 -2.261 -6.462 1.00 98.38 263 ARG A N 1
ATOM 1887 C CA . ARG A 1 263 ? -3.038 -1.895 -7.868 1.00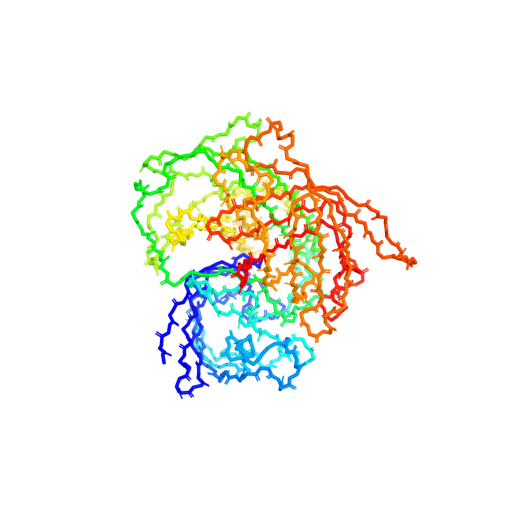 98.38 263 ARG A CA 1
ATOM 1888 C C . ARG A 1 263 ? -1.568 -1.731 -8.232 1.00 98.38 263 ARG A C 1
ATOM 1890 O O . ARG A 1 263 ? -0.917 -0.826 -7.711 1.00 98.38 263 ARG A O 1
ATOM 1897 N N . THR A 1 264 ? -1.089 -2.551 -9.157 1.00 98.38 264 THR A N 1
ATOM 1898 C CA . THR A 1 264 ? 0.288 -2.521 -9.661 1.00 98.38 264 THR A CA 1
ATOM 1899 C C . THR A 1 264 ? 0.315 -1.810 -11.008 1.00 98.38 264 THR A C 1
ATOM 1901 O O . THR A 1 264 ? -0.214 -2.332 -11.991 1.00 98.38 264 THR A O 1
ATOM 1904 N N . GLY A 1 265 ? 0.926 -0.626 -11.065 1.00 97.69 265 GLY A N 1
ATOM 1905 C CA . GLY A 1 265 ? 1.127 0.104 -12.316 1.00 97.69 265 GLY A CA 1
ATOM 1906 C C . GLY A 1 265 ? 1.949 -0.680 -13.344 1.00 97.69 265 GLY A C 1
ATOM 1907 O O . GLY A 1 265 ? 2.786 -1.515 -13.001 1.00 97.69 265 GLY A O 1
ATOM 1908 N N . TYR A 1 266 ? 1.723 -0.388 -14.621 1.00 96.81 266 TYR A N 1
ATOM 1909 C CA . TYR A 1 266 ? 2.408 -1.003 -15.748 1.00 96.81 266 TYR A CA 1
ATOM 1910 C C . TYR A 1 266 ? 2.921 0.056 -16.723 1.00 96.81 266 TYR A C 1
ATOM 1912 O O . TYR A 1 266 ? 2.164 0.878 -17.246 1.00 96.81 266 TYR A O 1
ATOM 1920 N N . VAL A 1 267 ? 4.220 -0.005 -17.018 1.00 95.81 267 VAL A N 1
ATOM 1921 C CA . VAL A 1 267 ? 4.849 0.839 -18.035 1.00 95.81 267 VAL A CA 1
ATOM 1922 C C . VAL A 1 267 ? 5.678 -0.019 -18.984 1.00 95.81 267 VAL A C 1
ATOM 1924 O O . VAL A 1 267 ? 6.632 -0.690 -18.594 1.00 95.81 267 VAL A O 1
ATOM 1927 N N . ASN A 1 268 ? 5.336 0.057 -20.263 1.00 94.38 268 ASN A N 1
ATOM 1928 C CA . ASN A 1 268 ? 6.122 -0.412 -21.388 1.00 94.38 268 ASN A CA 1
ATOM 1929 C C . ASN A 1 268 ? 6.318 0.767 -22.343 1.00 94.38 268 ASN A C 1
ATOM 1931 O O . ASN A 1 268 ? 5.355 1.320 -22.873 1.00 94.38 268 ASN A O 1
ATOM 1935 N N . LEU A 1 269 ? 7.576 1.147 -22.560 1.00 93.06 269 LEU A N 1
ATOM 1936 C CA . LEU A 1 269 ? 7.929 2.310 -23.372 1.00 93.06 269 LEU A CA 1
ATOM 1937 C C . LEU A 1 269 ? 7.702 2.092 -24.876 1.00 93.06 269 LEU A C 1
ATOM 1939 O O . LEU A 1 269 ? 7.815 3.048 -25.634 1.00 93.06 269 LEU A O 1
ATOM 1943 N N . GLY A 1 270 ? 7.383 0.877 -25.324 1.00 92.75 270 GLY A N 1
ATOM 1944 C CA . GLY A 1 270 ? 7.222 0.556 -26.738 1.00 92.75 270 GLY A CA 1
ATOM 1945 C C . GLY A 1 270 ? 8.529 0.660 -27.526 1.00 92.75 270 GLY A C 1
ATOM 1946 O O . GLY A 1 270 ? 9.630 0.721 -26.971 1.00 92.75 270 GLY A O 1
ATOM 1947 N N . THR A 1 271 ? 8.399 0.691 -28.846 1.00 93.50 271 THR A N 1
ATOM 1948 C CA . THR A 1 271 ? 9.509 0.611 -29.790 1.00 93.50 271 THR A CA 1
ATOM 1949 C C . THR A 1 271 ? 9.896 2.006 -30.314 1.00 93.50 271 THR A C 1
ATOM 1951 O O . THR A 1 271 ? 9.055 2.711 -30.887 1.00 93.50 271 THR A O 1
ATOM 1954 N N . PRO A 1 272 ? 11.167 2.433 -30.170 1.00 90.50 272 PRO A N 1
ATOM 1955 C CA . PRO A 1 272 ? 11.657 3.672 -30.769 1.00 90.50 272 PRO A CA 1
ATOM 1956 C C . PRO A 1 272 ? 11.546 3.675 -32.306 1.00 90.50 272 PRO A C 1
ATOM 1958 O O . PRO A 1 272 ? 11.549 2.615 -32.931 1.00 90.50 272 PRO A O 1
ATOM 1961 N N . PRO A 1 273 ? 11.529 4.852 -32.956 1.00 89.56 273 PRO A N 1
ATOM 1962 C CA . PRO A 1 273 ? 11.613 6.186 -32.355 1.00 89.56 273 PRO A CA 1
ATOM 1963 C C . PRO A 1 273 ? 10.249 6.810 -32.019 1.00 89.56 273 PRO A C 1
ATOM 1965 O O . PRO A 1 273 ? 10.213 7.864 -31.390 1.00 89.56 273 PRO A O 1
ATOM 1968 N N . LEU A 1 274 ? 9.141 6.194 -32.452 1.00 89.19 274 LEU A N 1
ATOM 1969 C CA . LEU A 1 274 ? 7.793 6.770 -32.339 1.00 89.19 274 LEU A CA 1
ATOM 1970 C C . LEU A 1 274 ? 6.985 6.245 -31.147 1.00 89.19 274 LEU A C 1
ATOM 1972 O O . LEU A 1 274 ? 6.029 6.907 -30.753 1.00 89.19 274 LEU A O 1
ATOM 1976 N N . HIS A 1 275 ? 7.353 5.095 -30.570 1.00 92.19 275 HIS A N 1
ATOM 1977 C CA . HIS A 1 275 ? 6.729 4.548 -29.358 1.00 92.19 275 HIS A CA 1
ATOM 1978 C C . HIS A 1 275 ? 5.200 4.370 -29.469 1.00 92.19 275 HIS A C 1
ATOM 1980 O O . HIS A 1 275 ? 4.460 4.548 -28.503 1.00 92.19 275 HIS A O 1
ATOM 1986 N N . THR A 1 276 ? 4.698 4.041 -30.664 1.00 92.12 276 THR A N 1
ATOM 1987 C CA . THR A 1 276 ? 3.254 3.941 -30.960 1.00 92.12 276 THR A CA 1
ATOM 1988 C C . THR A 1 276 ? 2.567 2.731 -30.321 1.00 92.12 276 THR A C 1
ATOM 1990 O O . THR A 1 276 ? 1.343 2.670 -30.272 1.00 92.12 276 THR A O 1
ATOM 1993 N N . ASP A 1 277 ? 3.349 1.764 -29.858 1.00 94.12 277 ASP A N 1
ATOM 1994 C CA . ASP A 1 277 ? 2.954 0.537 -29.161 1.00 94.12 277 ASP A CA 1
ATOM 1995 C C . ASP A 1 277 ? 3.163 0.621 -27.636 1.00 94.12 277 ASP A C 1
ATOM 1997 O O . ASP A 1 277 ? 2.984 -0.374 -26.930 1.00 94.12 277 ASP A O 1
ATOM 2001 N N . ALA A 1 278 ? 3.532 1.797 -27.117 1.00 94.38 278 ALA A N 1
ATOM 2002 C CA . ALA A 1 278 ? 3.720 2.011 -25.690 1.00 94.38 278 ALA A CA 1
ATOM 2003 C C . ALA A 1 278 ? 2.426 1.778 -24.892 1.00 94.38 278 ALA A C 1
ATOM 2005 O O . ALA A 1 278 ? 1.312 2.058 -25.342 1.00 94.38 278 ALA A O 1
ATOM 2006 N N . LYS A 1 279 ? 2.596 1.299 -23.660 1.00 95.00 279 LYS A N 1
ATOM 2007 C CA . LYS A 1 279 ? 1.543 1.134 -22.654 1.00 95.00 279 LYS A CA 1
ATOM 2008 C C . LYS A 1 279 ? 2.005 1.834 -21.385 1.00 95.00 279 LYS A C 1
ATOM 2010 O O . LYS A 1 279 ? 3.014 1.455 -20.806 1.00 95.00 279 LYS A O 1
ATOM 2015 N N . VAL A 1 280 ? 1.293 2.871 -20.985 1.00 95.19 280 VAL A N 1
ATOM 2016 C CA . VAL A 1 280 ? 1.600 3.723 -19.840 1.00 95.19 280 VAL A CA 1
ATOM 2017 C C . VAL A 1 280 ? 0.357 3.812 -18.968 1.00 95.19 280 VAL A C 1
ATOM 2019 O O . VAL A 1 280 ? -0.622 4.470 -19.326 1.00 95.19 280 VAL A O 1
ATOM 2022 N N . ASP A 1 281 ? 0.425 3.110 -17.845 1.00 96.81 281 ASP A N 1
ATOM 2023 C CA . ASP A 1 281 ? -0.528 3.115 -16.743 1.00 96.81 281 ASP A CA 1
ATOM 2024 C C . ASP A 1 281 ? 0.287 3.054 -15.445 1.00 96.81 281 ASP A C 1
ATOM 2026 O O . ASP A 1 281 ? 0.410 2.010 -14.811 1.00 96.81 281 ASP A O 1
ATOM 2030 N N . ASP A 1 282 ? 0.944 4.157 -15.095 1.00 96.62 282 ASP A N 1
ATOM 2031 C CA . ASP A 1 282 ? 1.844 4.236 -13.941 1.00 96.62 282 ASP A CA 1
ATOM 2032 C C . ASP A 1 282 ? 1.104 4.482 -12.615 1.00 96.62 282 ASP A C 1
ATOM 2034 O O . ASP A 1 282 ? 1.733 4.650 -11.571 1.00 96.62 282 ASP A O 1
ATOM 2038 N N . GLU A 1 283 ? -0.231 4.466 -12.627 1.00 98.06 283 GLU A N 1
ATOM 2039 C CA . GLU A 1 283 ? -1.035 4.533 -11.413 1.00 98.06 283 GLU A CA 1
ATOM 2040 C C . GLU A 1 283 ? -0.780 3.304 -10.530 1.00 98.06 283 GLU A C 1
ATOM 2042 O O . GLU A 1 283 ? -0.762 2.167 -10.988 1.00 98.06 283 GLU A O 1
ATOM 2047 N N . SER A 1 284 ? -0.575 3.498 -9.238 1.00 97.88 284 SER A N 1
ATOM 2048 C CA . SER A 1 284 ? -0.362 2.405 -8.285 1.00 97.88 284 SER A CA 1
ATOM 2049 C C . SER A 1 284 ? -1.032 2.736 -6.966 1.00 97.88 284 SER A C 1
ATOM 2051 O O . SER A 1 284 ? -1.263 3.908 -6.671 1.00 97.88 284 SER A O 1
ATOM 2053 N N . GLY A 1 285 ? -1.374 1.731 -6.168 1.00 97.75 285 GLY A N 1
ATOM 2054 C CA . GLY A 1 285 ? -2.030 2.003 -4.897 1.00 97.75 285 GLY A CA 1
ATOM 2055 C C . GLY A 1 285 ? -2.521 0.779 -4.153 1.00 97.75 285 GLY A C 1
ATOM 2056 O O . GLY A 1 285 ? -2.232 -0.362 -4.513 1.00 97.75 285 GLY A O 1
ATOM 2057 N N . ILE A 1 286 ? -3.287 1.047 -3.103 1.00 98.31 286 ILE A N 1
ATOM 2058 C CA . ILE A 1 286 ? -3.850 0.039 -2.212 1.00 98.31 286 ILE A CA 1
ATOM 2059 C C . ILE A 1 286 ? -5.312 0.359 -1.906 1.00 98.31 286 ILE A C 1
ATOM 2061 O O . ILE A 1 286 ? -5.714 1.522 -1.838 1.00 98.31 286 ILE A O 1
ATOM 2065 N N . ALA A 1 287 ? -6.095 -0.687 -1.681 1.00 98.19 287 ALA A N 1
ATOM 2066 C CA . ALA A 1 287 ? -7.434 -0.620 -1.142 1.00 98.19 287 ALA A CA 1
ATOM 2067 C C . ALA A 1 287 ? -7.586 -1.590 0.030 1.00 98.19 287 ALA A C 1
ATOM 2069 O O . ALA A 1 287 ? -7.174 -2.749 -0.045 1.00 98.19 287 ALA A O 1
ATOM 2070 N N . VAL A 1 288 ? -8.219 -1.123 1.104 1.00 98.00 288 VAL A N 1
ATOM 2071 C CA . VAL A 1 288 ? -8.616 -1.966 2.239 1.00 98.00 288 VAL A CA 1
ATOM 2072 C C . VAL A 1 288 ? -10.131 -2.059 2.260 1.00 98.00 288 VAL A C 1
ATOM 2074 O O . VAL A 1 288 ? -10.820 -1.048 2.103 1.00 98.00 288 VAL A O 1
ATOM 2077 N N . LEU A 1 289 ? -10.648 -3.278 2.412 1.00 98.06 289 LEU A N 1
ATOM 2078 C CA . LEU A 1 289 ? -12.077 -3.556 2.374 1.00 98.06 289 LEU A CA 1
ATOM 2079 C C . LEU A 1 289 ? -12.578 -3.979 3.753 1.00 98.06 289 LEU A C 1
ATOM 2081 O O . LEU A 1 289 ? -12.017 -4.868 4.392 1.00 98.06 289 LEU A O 1
ATOM 2085 N N . GLY A 1 290 ? -13.675 -3.365 4.187 1.00 96.81 290 GLY A N 1
ATOM 2086 C CA . GLY A 1 290 ? -14.420 -3.735 5.387 1.00 96.81 290 GLY A CA 1
ATOM 2087 C C . GLY A 1 290 ? -15.821 -4.188 5.007 1.00 96.81 290 GLY A C 1
ATOM 2088 O O . GLY A 1 290 ? -16.411 -3.634 4.083 1.00 96.81 290 GLY A O 1
ATOM 2089 N N . ALA A 1 291 ? -16.358 -5.200 5.689 1.00 96.31 291 ALA A N 1
ATOM 2090 C CA . ALA A 1 291 ? -17.720 -5.661 5.428 1.00 96.31 291 ALA A CA 1
ATOM 2091 C C . ALA A 1 291 ? -18.723 -4.509 5.610 1.00 96.31 291 ALA A C 1
ATOM 2093 O O . ALA A 1 291 ? -18.604 -3.720 6.549 1.00 96.31 291 ALA A O 1
ATOM 2094 N N . ALA A 1 292 ? -19.726 -4.426 4.735 1.00 96.38 292 ALA A N 1
ATOM 2095 C CA . ALA A 1 292 ? -20.793 -3.429 4.809 1.00 96.38 292 ALA A CA 1
ATOM 2096 C C . ALA A 1 292 ? -21.830 -3.788 5.894 1.00 96.38 292 ALA A C 1
ATOM 2098 O O . ALA A 1 292 ? -23.023 -3.939 5.634 1.00 96.38 292 ALA A O 1
ATOM 2099 N N . THR A 1 293 ? -21.352 -3.949 7.127 1.00 96.00 293 THR A N 1
ATOM 2100 C CA . THR A 1 293 ? -22.142 -4.263 8.318 1.00 96.00 293 THR A CA 1
ATOM 2101 C C . THR A 1 293 ? -22.049 -3.091 9.278 1.00 96.00 293 THR A C 1
ATOM 2103 O O . THR A 1 293 ? -20.954 -2.613 9.560 1.00 96.00 293 THR A O 1
ATOM 2106 N N . ALA A 1 294 ? -23.190 -2.625 9.790 1.00 96.81 294 ALA A N 1
ATOM 2107 C CA . ALA A 1 294 ? -23.232 -1.472 10.683 1.00 96.81 294 ALA A CA 1
ATOM 2108 C C . ALA A 1 294 ? -22.317 -1.666 11.904 1.00 96.81 294 ALA A C 1
ATOM 2110 O O . ALA A 1 294 ? -22.403 -2.673 12.607 1.00 96.81 294 ALA A O 1
ATOM 2111 N N . ILE A 1 295 ? -21.462 -0.677 12.162 1.00 96.69 295 ILE A N 1
ATOM 2112 C CA . ILE A 1 295 ? -20.563 -0.661 13.320 1.00 96.69 295 ILE A CA 1
ATOM 2113 C C . ILE A 1 295 ? -21.258 0.101 14.449 1.00 96.69 295 ILE A C 1
ATOM 2115 O O . ILE A 1 295 ? -21.719 1.218 14.244 1.00 96.69 295 ILE A O 1
ATOM 2119 N N . THR A 1 296 ? -21.352 -0.465 15.647 1.00 96.31 296 THR A N 1
ATOM 2120 C CA . THR A 1 296 ? -21.902 0.251 16.809 1.00 96.31 296 THR A CA 1
ATOM 2121 C C . THR A 1 296 ? -20.795 0.950 17.591 1.00 96.31 296 THR A C 1
ATOM 2123 O O . THR A 1 296 ? -19.666 0.459 17.638 1.00 96.31 296 THR A O 1
ATOM 2126 N N . SER A 1 297 ? -21.116 2.059 18.265 1.00 96.56 297 SER A N 1
ATOM 2127 C CA . SER A 1 297 ? -20.179 2.698 19.200 1.00 96.56 297 SER A CA 1
ATOM 2128 C C . SER A 1 297 ? -19.661 1.681 20.220 1.00 96.56 297 SER A C 1
ATOM 2130 O O . SER A 1 297 ? -20.435 0.869 20.731 1.00 96.56 297 SER A O 1
ATOM 2132 N N . GLY A 1 298 ? -18.358 1.705 20.498 1.00 94.31 298 GLY A N 1
ATOM 2133 C CA . GLY A 1 298 ? -17.700 0.738 21.378 1.00 94.31 298 GLY A CA 1
ATOM 2134 C C . GLY A 1 298 ? -17.212 -0.540 20.684 1.00 94.31 298 GLY A C 1
ATOM 2135 O O . GLY A 1 298 ? -16.353 -1.231 21.222 1.00 94.31 298 GLY A O 1
ATOM 2136 N N . ALA A 1 299 ? -17.712 -0.875 19.485 1.00 93.94 299 ALA A N 1
ATOM 2137 C CA . ALA A 1 299 ? -17.352 -2.130 18.810 1.00 93.94 299 ALA A CA 1
ATOM 2138 C C . ALA A 1 299 ? -15.894 -2.168 18.326 1.00 93.94 299 ALA A C 1
ATOM 2140 O O . ALA A 1 299 ? -15.330 -3.248 18.149 1.00 93.94 299 ALA A O 1
ATOM 2141 N N . ILE A 1 300 ? -15.304 -0.994 18.102 1.00 95.38 300 ILE A N 1
ATOM 2142 C CA . ILE A 1 300 ? -13.940 -0.820 17.591 1.00 95.38 300 ILE A CA 1
ATOM 2143 C C . ILE A 1 300 ? -13.057 -0.047 18.573 1.00 95.38 300 ILE A C 1
ATOM 2145 O O . ILE A 1 300 ? -12.004 0.457 18.187 1.00 95.38 300 ILE A O 1
ATOM 2149 N N . ASP A 1 301 ? -13.469 0.038 19.838 1.00 96.56 301 ASP A N 1
ATOM 2150 C CA . ASP A 1 301 ? -12.647 0.637 20.881 1.00 96.56 301 ASP A CA 1
ATOM 2151 C C . ASP A 1 301 ? -11.347 -0.155 21.044 1.00 96.56 301 ASP A C 1
ATOM 2153 O O . ASP A 1 301 ? -11.320 -1.390 20.962 1.00 96.56 301 ASP A O 1
ATOM 2157 N N . GLY A 1 302 ? -10.254 0.574 21.240 1.00 93.69 302 GLY A N 1
ATOM 2158 C CA . GLY A 1 302 ? -8.942 -0.022 21.429 1.00 93.69 302 GLY A CA 1
ATOM 2159 C C . GLY A 1 302 ? -7.796 0.831 20.908 1.00 93.69 302 GLY A C 1
ATOM 2160 O O . GLY A 1 302 ? -7.980 1.920 20.358 1.00 93.69 302 GLY A O 1
ATOM 2161 N N . GLY A 1 303 ? -6.592 0.306 21.116 1.00 92.06 303 GLY A N 1
ATOM 2162 C CA . GLY A 1 303 ? -5.359 0.832 20.552 1.00 92.06 303 GLY A CA 1
ATOM 2163 C C . GLY A 1 303 ? -5.013 0.100 19.264 1.00 92.06 303 GLY A C 1
ATOM 2164 O O . GLY A 1 303 ? -5.065 -1.130 19.207 1.00 92.06 303 GLY A O 1
ATOM 2165 N N . TYR A 1 304 ? -4.614 0.854 18.251 1.00 93.56 304 TYR A N 1
ATOM 2166 C CA . TYR A 1 304 ? -4.194 0.361 16.948 1.00 93.56 304 TYR A CA 1
ATOM 2167 C C . TYR A 1 304 ? -2.815 0.908 16.620 1.00 93.56 304 TYR A C 1
ATOM 2169 O O . TYR A 1 304 ? -2.498 2.025 17.020 1.00 93.56 304 TYR A O 1
ATOM 2177 N N . ALA A 1 305 ? -2.015 0.163 15.867 1.00 92.00 305 ALA A N 1
ATOM 2178 C CA . ALA A 1 305 ? -0.749 0.656 15.342 1.00 92.00 305 ALA A CA 1
ATOM 2179 C C . ALA A 1 305 ? -0.525 0.198 13.901 1.00 92.00 305 ALA A C 1
ATOM 2181 O O . ALA A 1 305 ? -0.955 -0.884 13.499 1.00 92.00 305 ALA A O 1
ATOM 2182 N N . GLY A 1 306 ? 0.143 1.040 13.123 1.00 92.44 306 GLY A N 1
ATOM 2183 C CA . GLY A 1 306 ? 0.453 0.768 11.730 1.00 92.44 306 GLY A CA 1
ATOM 2184 C C . GLY A 1 306 ? 1.252 1.902 11.110 1.00 92.44 306 GLY A C 1
ATOM 2185 O O . GLY A 1 306 ? 2.094 2.512 11.771 1.00 92.44 306 GLY A O 1
ATOM 2186 N N . ALA A 1 307 ? 0.992 2.160 9.836 1.00 93.06 307 ALA A N 1
ATOM 2187 C CA . ALA A 1 307 ? 1.618 3.233 9.083 1.00 93.06 307 ALA A CA 1
ATOM 2188 C C . ALA A 1 307 ? 0.606 3.894 8.146 1.00 93.06 307 ALA A C 1
ATOM 2190 O O . ALA A 1 307 ? -0.469 3.349 7.874 1.00 93.06 307 ALA A 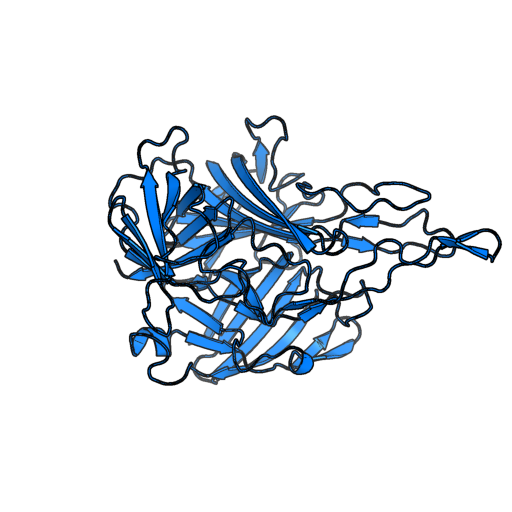O 1
ATOM 2191 N N . ASP A 1 308 ? 0.968 5.071 7.652 1.00 95.50 308 ASP A N 1
ATOM 2192 C CA . ASP A 1 308 ? 0.092 5.897 6.836 1.00 95.50 308 ASP A CA 1
ATOM 2193 C C . ASP A 1 308 ? 0.786 6.474 5.592 1.00 95.50 308 ASP A C 1
ATOM 2195 O O . ASP A 1 308 ? 1.994 6.342 5.380 1.00 95.50 308 ASP A O 1
ATOM 2199 N N . SER A 1 309 ? -0.005 7.134 4.750 1.00 96.62 309 SER A N 1
ATOM 2200 C CA . SER A 1 309 ? 0.432 7.796 3.521 1.00 96.62 309 SER A CA 1
ATOM 2201 C C . SER A 1 309 ? 1.372 8.982 3.752 1.00 96.62 309 SER A C 1
ATOM 2203 O O . SER A 1 309 ? 1.895 9.536 2.786 1.00 96.62 309 SER A O 1
ATOM 2205 N N . ASN A 1 310 ? 1.588 9.393 5.006 1.00 96.81 310 ASN A N 1
ATOM 2206 C CA . ASN A 1 310 ? 2.585 10.396 5.351 1.00 96.81 310 ASN A CA 1
ATOM 2207 C C . ASN A 1 310 ? 3.973 9.785 5.560 1.00 96.81 310 ASN A C 1
ATOM 2209 O O . ASN A 1 310 ? 4.911 10.539 5.808 1.00 96.81 310 ASN A O 1
ATOM 2213 N N . PHE A 1 311 ? 4.132 8.463 5.438 1.00 96.69 311 PHE A N 1
ATOM 2214 C CA . PHE A 1 311 ? 5.382 7.760 5.745 1.00 96.69 311 PHE A CA 1
ATOM 2215 C C . PHE A 1 311 ? 5.774 7.949 7.212 1.00 96.69 311 PHE A C 1
ATOM 2217 O O . PHE A 1 311 ? 6.935 8.210 7.548 1.00 96.69 311 PHE A O 1
ATOM 2224 N N . LYS A 1 312 ? 4.767 7.834 8.085 1.00 94.81 312 LYS A N 1
ATOM 2225 C CA . LYS A 1 312 ? 4.904 7.807 9.539 1.00 94.81 312 LYS A CA 1
ATOM 2226 C C . LYS A 1 312 ? 4.364 6.494 10.092 1.00 94.81 312 LYS A C 1
ATOM 2228 O O . LYS A 1 312 ? 3.440 5.901 9.535 1.00 94.81 312 LYS A O 1
ATOM 2233 N N . TYR A 1 313 ? 4.948 6.053 11.203 1.00 92.94 313 TYR A N 1
ATOM 2234 C CA . TYR A 1 313 ? 4.302 5.069 12.063 1.00 92.94 313 TYR A CA 1
ATOM 2235 C C . TYR A 1 313 ? 3.321 5.802 12.954 1.00 92.94 313 TYR A C 1
ATOM 2237 O O . TYR A 1 313 ? 3.701 6.745 13.646 1.00 92.94 313 TYR A O 1
ATOM 2245 N N . THR A 1 314 ? 2.081 5.340 12.954 1.00 89.81 314 THR A N 1
ATOM 2246 C CA . THR A 1 314 ? 0.997 5.996 13.675 1.00 89.81 314 THR A CA 1
ATOM 2247 C C . THR A 1 314 ? 0.269 4.966 14.510 1.00 89.81 314 THR A C 1
ATOM 2249 O O . THR A 1 314 ? -0.034 3.858 14.054 1.00 89.81 314 THR A O 1
ATOM 2252 N N . ALA A 1 315 ? -0.002 5.337 15.755 1.00 92.38 315 ALA A N 1
ATOM 2253 C CA . ALA A 1 315 ? -0.964 4.656 16.591 1.00 92.38 315 ALA A CA 1
ATOM 2254 C C . ALA A 1 315 ? -2.290 5.422 16.576 1.00 92.38 315 ALA A C 1
ATOM 2256 O O . ALA A 1 315 ? -2.312 6.636 16.405 1.00 92.38 315 ALA A O 1
ATOM 2257 N N . ALA A 1 316 ? -3.400 4.718 16.761 1.00 94.88 316 ALA A N 1
ATOM 2258 C CA . ALA A 1 316 ? -4.698 5.333 16.997 1.00 94.88 316 ALA A CA 1
ATOM 2259 C C . ALA A 1 316 ? -5.303 4.766 18.275 1.00 94.88 316 ALA A C 1
ATOM 2261 O O . ALA A 1 316 ? -5.248 3.559 18.510 1.00 94.88 316 ALA A O 1
ATOM 2262 N N . LEU A 1 317 ? -5.890 5.630 19.092 1.00 95.44 317 LEU A N 1
ATOM 2263 C CA . LEU A 1 317 ? -6.691 5.235 20.243 1.00 95.44 317 LEU A CA 1
ATOM 2264 C C . LEU A 1 317 ? -8.139 5.618 19.964 1.00 95.44 317 LEU A C 1
ATOM 2266 O O . LEU A 1 317 ? -8.421 6.800 19.804 1.00 95.44 317 LEU A O 1
ATOM 2270 N N . ILE A 1 318 ? -9.039 4.638 19.917 1.00 96.94 318 ILE A N 1
ATOM 2271 C CA . ILE A 1 318 ? -10.469 4.843 19.647 1.00 96.94 318 ILE A CA 1
ATOM 2272 C C . ILE A 1 318 ? -11.269 4.500 20.905 1.00 96.94 318 ILE A C 1
ATOM 2274 O O . ILE A 1 318 ? -11.047 3.449 21.511 1.00 96.94 318 ILE A O 1
ATOM 2278 N N . ARG A 1 319 ? -12.176 5.397 21.310 1.00 96.50 319 ARG A N 1
ATOM 2279 C CA . ARG A 1 319 ? -13.094 5.238 22.447 1.00 96.50 319 ARG A CA 1
ATOM 2280 C C . ARG A 1 319 ? -14.453 5.862 22.133 1.00 96.50 319 ARG A C 1
ATOM 2282 O O . ARG A 1 319 ? -14.632 7.079 22.216 1.00 96.50 319 ARG A O 1
ATOM 2289 N N . GLY A 1 320 ? -15.426 5.029 21.785 1.00 96.00 320 GLY A N 1
ATOM 2290 C CA . GLY A 1 320 ? -16.730 5.473 21.310 1.00 96.00 320 GLY A CA 1
ATOM 2291 C C . GLY A 1 320 ? -16.588 6.385 20.092 1.00 96.00 320 GLY A C 1
ATOM 2292 O O . GLY A 1 320 ? -15.975 6.007 19.092 1.00 96.00 320 GLY A O 1
ATOM 2293 N N . SER A 1 321 ? -17.158 7.589 20.165 1.00 97.25 321 SER A N 1
ATOM 2294 C CA . SER A 1 321 ? -17.085 8.605 19.101 1.00 97.25 321 SER A CA 1
ATOM 2295 C C . SER A 1 321 ? -15.805 9.432 19.101 1.00 97.25 321 SER A C 1
ATOM 2297 O O . SER A 1 321 ? -15.633 10.244 18.197 1.00 97.25 321 SER A O 1
ATOM 2299 N N . ASN A 1 322 ? -14.922 9.269 20.083 1.00 97.62 322 ASN A N 1
ATOM 2300 C CA . ASN A 1 322 ? -13.695 10.045 20.199 1.00 97.62 322 ASN A CA 1
ATOM 2301 C C . ASN A 1 322 ? -12.494 9.169 19.869 1.00 97.62 322 ASN A C 1
ATOM 2303 O O . ASN A 1 322 ? -12.406 8.022 20.306 1.00 97.62 322 ASN A O 1
ATOM 2307 N N . ALA A 1 323 ? -11.546 9.727 19.134 1.00 97.06 323 ALA A N 1
ATOM 2308 C CA . ALA A 1 323 ? -10.301 9.063 18.831 1.00 97.06 323 ALA A CA 1
ATOM 2309 C C . ALA A 1 323 ? -9.163 10.069 18.661 1.00 97.06 323 ALA A C 1
ATOM 2311 O O . ALA A 1 323 ? -9.399 11.255 18.435 1.00 97.06 323 ALA A O 1
ATOM 2312 N N . SER A 1 324 ? -7.934 9.576 18.748 1.00 96.62 324 SER A N 1
ATOM 2313 C CA . SER A 1 324 ? -6.736 10.375 18.500 1.00 96.62 324 SER A CA 1
ATOM 2314 C C . SER A 1 324 ? -5.694 9.546 17.77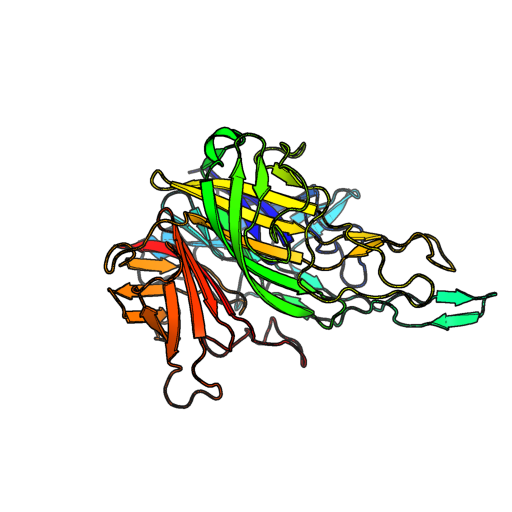2 1.00 96.62 324 SER A C 1
ATOM 2316 O O . SER A 1 324 ? -5.501 8.366 18.082 1.00 96.62 324 SER A O 1
ATOM 2318 N N . PHE A 1 325 ? -5.008 10.175 16.825 1.00 96.44 325 PHE A N 1
ATOM 2319 C CA . PHE A 1 325 ? -3.736 9.701 16.313 1.00 96.44 325 PHE A CA 1
ATOM 2320 C C . PHE A 1 325 ? -2.632 10.056 17.307 1.00 96.44 325 PHE A C 1
ATOM 2322 O O . PHE A 1 325 ? -2.629 11.119 17.929 1.00 96.44 325 PHE A O 1
ATOM 2329 N N . ILE A 1 326 ? -1.711 9.122 17.496 1.00 93.50 326 ILE A N 1
ATOM 2330 C CA . ILE A 1 326 ? -0.657 9.185 18.497 1.00 93.50 326 ILE A CA 1
ATOM 2331 C C . ILE A 1 326 ? 0.639 8.773 17.816 1.00 93.50 326 ILE A C 1
ATOM 2333 O O . ILE A 1 326 ? 0.703 7.735 17.150 1.00 93.50 326 ILE A O 1
ATOM 2337 N N . ASN A 1 327 ? 1.698 9.544 18.040 1.00 90.56 327 ASN A N 1
ATOM 2338 C CA . ASN A 1 327 ? 3.032 9.112 17.668 1.00 90.56 327 ASN A CA 1
ATOM 2339 C C . ASN A 1 327 ? 3.429 7.931 18.576 1.00 90.56 327 ASN A C 1
ATOM 2341 O O . ASN A 1 327 ? 3.565 8.120 19.789 1.00 90.56 327 ASN A O 1
ATOM 2345 N N . PRO A 1 328 ? 3.627 6.715 18.037 1.00 86.62 328 PRO A N 1
ATOM 2346 C CA . PRO A 1 328 ? 3.853 5.531 18.855 1.00 86.62 328 PRO A CA 1
ATOM 2347 C C . PRO A 1 328 ? 5.145 5.630 19.666 1.00 86.62 328 PRO A C 1
ATOM 2349 O O . PRO A 1 328 ? 5.237 4.998 20.712 1.00 86.62 328 PRO A O 1
ATOM 2352 N N . SER A 1 329 ? 6.112 6.442 19.232 1.00 84.25 329 SER A N 1
ATOM 2353 C CA . SER A 1 329 ? 7.401 6.552 19.904 1.00 84.25 329 SER A CA 1
ATOM 2354 C C . SER A 1 329 ? 7.439 7.583 21.017 1.00 84.25 329 SER A C 1
ATOM 2356 O O . SER A 1 329 ? 8.043 7.346 22.060 1.00 84.25 329 SER A O 1
ATOM 2358 N N . THR A 1 330 ? 6.798 8.732 20.819 1.00 87.25 330 THR A N 1
ATOM 2359 C CA . THR A 1 330 ? 6.776 9.804 21.826 1.00 87.25 330 THR A CA 1
ATOM 2360 C C . THR A 1 330 ? 5.532 9.767 22.704 1.00 87.25 330 THR A C 1
ATOM 2362 O O . THR A 1 330 ? 5.502 10.440 23.731 1.00 87.25 330 THR A O 1
ATOM 2365 N N . GLN A 1 331 ? 4.510 9.001 22.307 1.00 87.81 331 GLN A N 1
ATOM 2366 C CA . GLN A 1 331 ? 3.161 9.010 22.884 1.00 87.81 331 GLN A CA 1
ATOM 2367 C C . GLN A 1 331 ? 2.476 10.382 22.826 1.00 87.81 331 GLN A C 1
ATOM 2369 O O . GLN A 1 331 ? 1.461 10.596 23.487 1.00 87.81 331 GLN A O 1
ATOM 2374 N N . ALA A 1 332 ? 3.018 11.314 22.038 1.00 89.31 332 ALA A N 1
ATOM 2375 C CA . ALA A 1 332 ? 2.397 12.606 21.820 1.00 89.31 332 ALA A CA 1
ATOM 2376 C C . ALA A 1 332 ? 1.154 12.433 20.944 1.00 89.31 332 ALA A C 1
ATOM 2378 O O . ALA A 1 332 ? 1.192 11.731 19.929 1.00 89.31 332 ALA A O 1
ATOM 2379 N N . GLU A 1 333 ? 0.071 13.088 21.345 1.00 91.00 333 GLU A N 1
ATOM 2380 C CA . GLU A 1 333 ? -1.107 13.246 20.503 1.00 91.00 333 GLU A CA 1
ATOM 2381 C C . GLU A 1 333 ? -0.740 14.081 19.269 1.00 91.00 333 GLU A C 1
ATOM 2383 O O . GLU A 1 333 ? -0.080 15.118 19.383 1.00 91.00 333 GLU A O 1
ATOM 2388 N N . GLU A 1 334 ? -1.128 13.590 18.094 1.00 94.62 334 GLU A N 1
ATOM 2389 C CA . GLU A 1 334 ? -1.016 14.311 16.829 1.00 94.62 334 GLU A CA 1
ATOM 2390 C C . GLU A 1 334 ? -2.375 14.963 16.532 1.00 94.62 334 GLU A C 1
ATOM 2392 O O . GLU A 1 334 ? -2.722 15.956 17.171 1.00 94.62 334 GLU A O 1
ATOM 2397 N N . ASP A 1 335 ? -3.172 14.396 15.627 1.00 97.44 335 ASP A N 1
ATOM 2398 C CA . ASP A 1 335 ? -4.537 14.861 15.386 1.00 97.44 335 ASP A CA 1
ATOM 2399 C C . ASP A 1 335 ? -5.561 14.074 16.206 1.00 97.44 335 ASP A C 1
ATOM 2401 O O . ASP A 1 335 ? -5.577 12.841 16.208 1.00 97.44 335 ASP A O 1
ATOM 2405 N N . GLY A 1 336 ? -6.508 14.785 16.814 1.00 97.81 336 GLY A N 1
ATOM 2406 C CA . GLY A 1 336 ? -7.755 14.179 17.271 1.00 97.81 336 GLY A CA 1
ATOM 2407 C C . GLY A 1 336 ? -8.679 13.878 16.087 1.00 97.81 336 GLY A C 1
ATOM 2408 O O . GLY A 1 336 ? -8.604 14.525 15.040 1.00 97.81 336 GLY A O 1
ATOM 2409 N N . PHE A 1 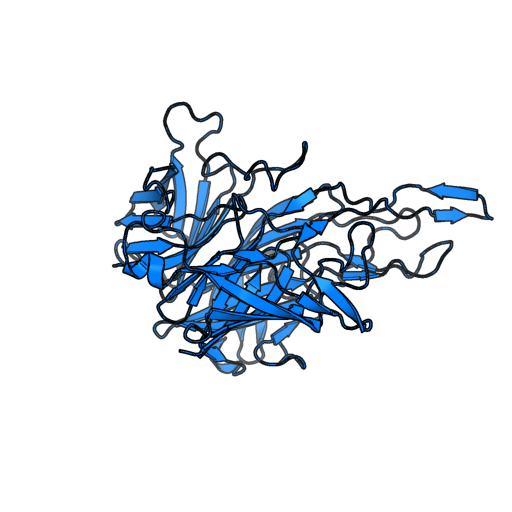337 ? -9.614 12.947 16.236 1.00 97.88 337 PHE A N 1
ATOM 2410 C CA . PHE A 1 337 ? -10.730 12.787 15.308 1.00 97.88 337 PHE A CA 1
ATOM 2411 C C . PHE A 1 337 ? -11.982 12.246 15.993 1.00 97.88 337 PHE A C 1
ATOM 2413 O O . PHE A 1 337 ? -11.922 11.548 17.002 1.00 97.88 337 PHE A O 1
ATOM 2420 N N . THR A 1 338 ? -13.146 12.580 15.444 1.00 98.31 338 THR A N 1
ATOM 2421 C CA . THR A 1 338 ? -14.422 12.021 15.891 1.00 98.31 338 THR A CA 1
ATOM 2422 C C . THR A 1 338 ? -14.986 11.048 14.872 1.00 98.31 338 THR A C 1
ATOM 2424 O O . THR A 1 338 ? -14.754 11.200 13.673 1.00 98.31 338 THR A O 1
ATOM 2427 N N . LEU A 1 339 ? -15.736 10.062 15.364 1.00 98.38 339 LEU A N 1
ATOM 2428 C CA . LEU A 1 339 ? -16.457 9.069 14.579 1.00 98.38 339 LEU A CA 1
ATOM 2429 C C . LEU A 1 339 ? -17.963 9.244 14.755 1.00 98.38 339 LEU A C 1
ATOM 2431 O O . LEU A 1 339 ? -18.477 9.283 15.879 1.00 98.38 339 LEU A O 1
ATOM 2435 N N . ASP A 1 340 ? -18.666 9.305 13.631 1.00 97.69 340 ASP A N 1
ATOM 2436 C CA . ASP A 1 340 ? -20.121 9.303 13.582 1.00 97.69 340 ASP A CA 1
ATOM 2437 C C . ASP A 1 340 ? -20.644 7.896 13.274 1.00 97.69 340 ASP A C 1
ATOM 2439 O O . ASP A 1 340 ? -20.402 7.337 12.200 1.00 97.69 340 ASP A O 1
ATOM 2443 N N . TYR A 1 341 ? -21.383 7.334 14.232 1.00 97.00 341 TYR A N 1
ATOM 2444 C CA . TYR A 1 341 ? -22.007 6.016 14.121 1.00 97.00 341 TYR A CA 1
ATOM 2445 C C . TYR A 1 341 ? -23.410 6.058 13.495 1.00 97.00 341 TYR A C 1
ATOM 2447 O O . TYR A 1 341 ? -23.987 4.993 13.260 1.00 97.00 341 TYR A O 1
ATOM 2455 N N . GLY A 1 342 ? -23.938 7.246 13.168 1.00 95.25 342 GLY A N 1
ATOM 2456 C CA . GLY A 1 342 ? -25.173 7.479 12.406 1.00 95.25 342 GLY A CA 1
ATOM 2457 C C . GLY A 1 342 ? -25.037 7.139 10.916 1.00 95.25 342 GLY A C 1
ATOM 2458 O O . GLY A 1 342 ? -25.351 7.947 10.047 1.00 95.25 342 GLY A O 1
ATOM 2459 N N . GLN A 1 343 ? -24.524 5.946 10.624 1.00 91.94 343 GLN A N 1
ATOM 2460 C CA . GLN A 1 343 ? -24.133 5.472 9.297 1.00 91.94 343 GLN A CA 1
ATOM 2461 C C . GLN A 1 343 ? -25.281 5.532 8.282 1.00 91.94 343 GLN A C 1
ATOM 2463 O O . GLN A 1 343 ? -26.249 4.781 8.388 1.00 91.94 343 GLN A O 1
ATOM 2468 N N . ALA A 1 344 ? -25.122 6.350 7.238 1.00 92.12 344 ALA A N 1
ATOM 2469 C CA . ALA A 1 344 ? -25.967 6.276 6.042 1.00 92.12 344 ALA A CA 1
ATOM 2470 C C . ALA A 1 344 ? -25.652 5.023 5.201 1.00 92.12 344 ALA A C 1
ATOM 2472 O O . ALA A 1 344 ? -26.550 4.427 4.611 1.00 92.12 344 ALA A O 1
ATOM 2473 N N . THR A 1 345 ? -24.380 4.607 5.195 1.00 94.56 345 THR A N 1
ATOM 2474 C CA . THR A 1 345 ? -23.900 3.366 4.575 1.00 94.56 345 THR A CA 1
ATOM 2475 C C . THR A 1 345 ? -23.375 2.440 5.675 1.00 94.56 345 THR A C 1
ATOM 2477 O O . THR A 1 345 ? -22.405 2.804 6.345 1.00 94.56 345 THR A O 1
ATOM 2480 N N . PRO A 1 346 ? -23.975 1.255 5.891 1.00 96.81 346 PRO A N 1
ATOM 2481 C CA . PRO A 1 346 ? -23.521 0.317 6.915 1.00 96.81 346 PRO A CA 1
ATOM 2482 C C . PRO A 1 346 ? -22.035 -0.024 6.775 1.00 96.81 346 PRO A C 1
ATOM 2484 O O . PRO A 1 346 ? -21.573 -0.352 5.684 1.00 96.81 346 PRO A O 1
ATOM 2487 N N . GLY A 1 347 ? -21.288 0.045 7.876 1.00 96.44 347 GLY A N 1
ATOM 2488 C CA . GLY A 1 347 ? -19.858 -0.264 7.929 1.00 96.44 347 GLY A CA 1
ATOM 2489 C C . GLY A 1 347 ? -18.933 0.891 7.547 1.00 96.44 347 GLY A C 1
ATOM 2490 O O . GLY A 1 347 ? -17.721 0.690 7.513 1.00 96.44 347 GLY A O 1
ATOM 2491 N N . LEU A 1 348 ? -19.475 2.077 7.249 1.00 97.19 348 LEU A N 1
ATOM 2492 C CA . LEU A 1 348 ? -18.713 3.263 6.861 1.00 97.19 348 LEU A CA 1
ATOM 2493 C C . LEU A 1 348 ? -19.003 4.420 7.822 1.00 97.19 348 LEU A C 1
ATOM 2495 O O . LEU A 1 348 ? -20.043 5.071 7.738 1.00 97.19 348 LEU A O 1
ATOM 2499 N N . LEU A 1 349 ? -18.076 4.674 8.741 1.00 98.31 349 LEU A N 1
ATOM 2500 C CA . LEU A 1 349 ? -18.186 5.749 9.725 1.00 98.31 349 LEU A CA 1
ATOM 2501 C C . LEU A 1 349 ? -17.690 7.054 9.115 1.00 98.31 349 LEU A C 1
ATOM 2503 O O . LEU A 1 349 ? -16.598 7.079 8.549 1.00 98.31 349 LEU A O 1
ATOM 2507 N N . ASN A 1 350 ? -18.439 8.148 9.265 1.00 98.31 350 ASN A N 1
ATOM 2508 C CA . ASN A 1 350 ? -17.884 9.461 8.938 1.00 98.31 350 ASN A CA 1
ATOM 2509 C C . ASN A 1 350 ? -16.867 9.846 10.010 1.00 98.31 350 ASN A C 1
ATOM 2511 O O . ASN A 1 350 ? -17.098 9.641 11.203 1.00 98.31 350 ASN A O 1
ATOM 2515 N N . ALA A 1 351 ? -15.762 10.437 9.575 1.00 98.25 351 ALA A N 1
ATOM 2516 C CA . ALA A 1 351 ? -14.707 10.921 10.442 1.00 98.25 351 ALA A CA 1
ATOM 2517 C C . ALA A 1 351 ? -14.477 12.418 10.237 1.00 98.25 351 ALA A C 1
ATOM 2519 O O . ALA A 1 351 ? -14.544 12.926 9.112 1.00 98.25 351 ALA A O 1
ATOM 2520 N N . LYS A 1 352 ? -14.174 13.130 11.323 1.00 98.50 352 LYS A N 1
ATOM 2521 C CA . LYS A 1 352 ? -13.759 14.536 11.278 1.00 98.50 352 LYS A CA 1
ATOM 2522 C C . LYS A 1 352 ? -12.534 14.752 12.153 1.00 98.50 352 LYS A C 1
ATOM 2524 O O . LYS A 1 352 ? -12.584 14.467 13.344 1.00 98.50 352 LYS A O 1
ATOM 2529 N N . THR A 1 353 ? -11.458 15.272 11.574 1.00 98.38 353 THR A N 1
ATOM 2530 C CA . THR A 1 353 ? -10.214 15.535 12.300 1.00 98.38 353 THR A CA 1
ATOM 2531 C C . THR A 1 353 ? -10.254 16.869 13.038 1.00 98.38 353 THR A C 1
ATOM 2533 O O . THR A 1 353 ? -10.955 17.816 12.668 1.00 98.38 353 THR A O 1
ATOM 2536 N N . THR A 1 354 ? -9.472 16.936 14.104 1.00 98.12 354 THR A N 1
ATOM 2537 C CA . THR A 1 354 ? -9.234 18.110 14.935 1.00 98.12 354 THR A CA 1
ATOM 2538 C C . THR A 1 354 ? -7.720 18.260 15.065 1.00 98.12 354 THR A C 1
ATOM 2540 O O . THR A 1 354 ? -7.122 17.590 15.907 1.00 98.12 354 THR A O 1
ATOM 2543 N N . PRO A 1 355 ? -7.095 19.091 14.211 1.00 97.19 355 PRO A N 1
ATOM 2544 C CA . PRO A 1 355 ? -5.668 19.364 14.291 1.00 97.19 355 PRO A CA 1
ATOM 2545 C C . PRO A 1 355 ? -5.291 19.966 15.650 1.00 97.19 355 PRO A C 1
ATOM 2547 O O . PRO A 1 355 ? -6.113 20.667 16.257 1.00 97.19 355 PRO A O 1
ATOM 2550 N N . PRO A 1 356 ? -4.052 19.760 16.124 1.00 95.44 356 PRO A N 1
ATOM 2551 C CA . PRO A 1 356 ? -3.584 20.358 17.363 1.00 95.44 356 PRO A CA 1
ATOM 2552 C C . PRO A 1 356 ? -3.564 21.889 17.263 1.00 95.44 356 PRO A C 1
ATOM 2554 O O . PRO A 1 356 ? -3.440 22.479 16.185 1.00 95.44 356 PRO A O 1
ATOM 2557 N N . SER A 1 357 ? -3.662 22.557 18.414 1.00 94.25 357 SER A N 1
ATOM 2558 C CA . SER A 1 357 ? -3.623 24.021 18.481 1.00 94.25 357 SER A CA 1
ATOM 2559 C C . SER A 1 357 ? -2.357 24.574 17.816 1.00 94.25 357 SER A C 1
ATOM 2561 O O . SER A 1 357 ? -1.246 24.186 18.167 1.00 94.25 357 SER A O 1
ATOM 2563 N N . GLY A 1 358 ? -2.523 25.523 16.890 1.00 92.75 358 GLY A N 1
ATOM 2564 C CA . GLY A 1 358 ? -1.416 26.136 16.147 1.00 92.75 358 GLY A CA 1
ATOM 2565 C C . GLY A 1 358 ? -0.984 25.380 14.886 1.00 92.75 358 GLY A C 1
ATOM 2566 O O . GLY A 1 358 ? -0.035 25.811 14.233 1.00 92.75 358 GLY A O 1
ATOM 2567 N N . ALA A 1 359 ? -1.668 24.292 14.515 1.00 95.00 359 ALA A N 1
ATOM 2568 C CA . ALA A 1 359 ? -1.466 23.634 13.228 1.00 95.00 359 ALA A CA 1
ATOM 2569 C C . ALA A 1 359 ? -1.696 24.598 12.048 1.00 95.00 359 ALA A C 1
ATOM 2571 O O . ALA A 1 359 ? -2.593 25.441 12.065 1.00 95.00 359 ALA A O 1
ATOM 2572 N N . SER A 1 360 ? -0.896 24.445 10.990 1.00 94.94 360 SER A N 1
ATOM 2573 C CA . SER A 1 360 ? -0.979 25.243 9.756 1.00 94.94 360 SER A CA 1
ATOM 2574 C C . SER A 1 360 ? -2.011 24.722 8.747 1.00 94.94 360 SER A C 1
ATOM 2576 O O . SER A 1 360 ? -2.112 25.250 7.640 1.00 94.94 360 SER A O 1
ATOM 2578 N N . TYR A 1 361 ? -2.769 23.687 9.108 1.00 96.44 361 TYR A N 1
ATOM 2579 C CA . TYR A 1 361 ? -3.766 23.032 8.266 1.00 96.44 361 TYR A CA 1
ATOM 2580 C C . TYR A 1 361 ? -5.102 22.902 9.015 1.00 96.44 361 TYR A C 1
ATOM 2582 O O . TYR A 1 361 ? -5.112 22.804 10.244 1.00 96.44 361 TYR A O 1
ATOM 2590 N N . PRO A 1 362 ? -6.240 22.943 8.299 1.00 97.12 362 PRO A N 1
ATOM 2591 C CA . PRO A 1 362 ? -7.561 22.925 8.916 1.00 97.12 362 PRO A CA 1
ATOM 2592 C C . PRO A 1 362 ? -8.021 21.505 9.267 1.00 97.12 362 PRO A C 1
ATOM 2594 O O . PRO A 1 362 ? -7.478 20.517 8.775 1.00 97.12 362 PRO A O 1
ATOM 2597 N N . SER A 1 363 ? -9.094 21.411 10.059 1.00 97.75 363 SER A N 1
ATOM 2598 C CA . SER A 1 363 ? -9.879 20.180 10.181 1.00 97.75 363 SER A CA 1
ATOM 2599 C C . SER A 1 363 ? -10.301 19.654 8.813 1.00 97.75 363 SER A C 1
ATOM 2601 O O . SER A 1 363 ? -10.699 20.421 7.934 1.00 97.75 363 SER A O 1
ATOM 2603 N N . ALA A 1 364 ? -10.298 18.335 8.677 1.00 98.12 364 ALA A N 1
ATOM 2604 C CA . ALA A 1 364 ? -10.698 17.632 7.473 1.00 98.12 364 ALA A CA 1
ATOM 2605 C C . ALA A 1 364 ? -11.776 16.591 7.785 1.00 98.12 364 ALA A C 1
ATOM 2607 O O . ALA A 1 364 ? -11.971 16.181 8.930 1.00 98.12 364 ALA A O 1
ATOM 2608 N N . SER A 1 365 ? -12.490 16.165 6.748 1.00 98.25 365 SER A N 1
ATOM 2609 C CA . SER A 1 365 ? -13.504 15.118 6.840 1.00 98.25 365 SER A CA 1
ATOM 2610 C C . SER A 1 365 ? -13.121 13.928 5.982 1.00 98.25 365 SER A C 1
ATOM 2612 O O . SER A 1 365 ? -12.390 14.050 4.999 1.00 98.25 365 SER A O 1
ATOM 2614 N N . GLY A 1 366 ? -13.629 12.767 6.356 1.00 98.12 366 GLY A N 1
ATOM 2615 C CA . GLY A 1 366 ? -13.388 11.534 5.640 1.00 98.12 366 GLY A CA 1
ATOM 2616 C C . GLY A 1 366 ? -14.203 10.400 6.211 1.00 98.12 366 GLY A C 1
ATOM 2617 O O . GLY A 1 366 ? -15.262 10.621 6.800 1.00 98.12 366 GLY A O 1
ATOM 2618 N N . VAL A 1 367 ? -13.698 9.190 6.034 1.00 98.44 367 VAL A N 1
ATOM 2619 C CA . VAL A 1 367 ? -14.394 7.972 6.422 1.00 98.44 367 VAL A CA 1
ATOM 2620 C C . VAL A 1 367 ? -13.450 6.962 7.056 1.00 98.44 367 VAL A C 1
ATOM 2622 O O . VAL A 1 367 ? -12.254 6.930 6.762 1.00 98.44 367 VAL A O 1
ATOM 2625 N N . VAL A 1 368 ? -14.014 6.124 7.919 1.00 98.44 368 VAL A N 1
ATOM 2626 C CA . VAL A 1 368 ? -13.336 5.012 8.578 1.00 98.44 368 VAL A CA 1
ATOM 2627 C C . VAL A 1 368 ? -14.132 3.733 8.359 1.00 98.44 368 VAL A C 1
ATOM 2629 O O . VAL A 1 368 ? -15.357 3.712 8.482 1.00 98.44 368 VAL A O 1
ATOM 2632 N N . ILE A 1 369 ? -13.411 2.659 8.061 1.00 98.06 369 ILE A N 1
ATOM 2633 C CA . ILE A 1 369 ? -13.921 1.287 8.075 1.00 98.06 369 ILE A CA 1
ATOM 2634 C C . ILE A 1 369 ? -13.164 0.487 9.131 1.00 98.06 369 ILE A C 1
ATOM 2636 O O . ILE A 1 369 ? -12.017 0.801 9.457 1.00 98.06 369 ILE A O 1
ATOM 2640 N N . ALA A 1 370 ? -13.783 -0.577 9.631 1.00 96.31 370 ALA A N 1
ATOM 2641 C CA . ALA A 1 370 ? -13.130 -1.518 10.526 1.00 96.31 370 ALA A CA 1
ATOM 2642 C C . ALA A 1 370 ? -13.558 -2.953 10.222 1.00 96.31 370 ALA A C 1
ATOM 2644 O O . ALA A 1 370 ? -14.710 -3.211 9.873 1.00 96.31 370 ALA A O 1
ATOM 2645 N N . THR A 1 371 ? -12.629 -3.896 10.347 1.00 93.94 371 THR A N 1
ATOM 2646 C CA . THR A 1 371 ? -12.890 -5.318 10.106 1.00 93.94 371 THR A CA 1
ATOM 2647 C C . THR A 1 371 ? -11.841 -6.185 10.790 1.00 93.94 371 THR A C 1
ATOM 2649 O O . THR A 1 371 ? -10.652 -5.888 10.730 1.00 93.94 371 THR A O 1
ATOM 2652 N N . GLY A 1 372 ? -12.258 -7.245 11.485 1.00 91.31 372 GLY A N 1
ATOM 2653 C CA . GLY A 1 372 ? -11.336 -8.219 12.082 1.00 91.31 372 GLY A CA 1
ATOM 2654 C C . GLY A 1 372 ? -10.316 -7.657 13.085 1.00 91.31 372 GLY A C 1
ATOM 2655 O O . GLY A 1 372 ? -9.329 -8.322 13.361 1.00 91.31 372 GLY A O 1
ATOM 2656 N N . GLY A 1 373 ? -10.505 -6.457 13.642 1.00 92.38 373 GLY A N 1
ATOM 2657 C CA . GLY A 1 373 ? -9.481 -5.785 14.461 1.00 92.38 373 GLY A CA 1
ATOM 2658 C C . GLY A 1 373 ? -8.465 -4.970 13.650 1.00 92.38 373 GLY A C 1
ATOM 2659 O O . GLY A 1 373 ? -7.427 -4.586 14.173 1.00 92.38 373 GLY A O 1
ATOM 2660 N N . LEU A 1 374 ? -8.749 -4.689 12.382 1.00 94.88 374 LEU A N 1
ATOM 2661 C CA . LEU A 1 374 ? -8.117 -3.630 11.602 1.00 94.88 374 LEU A CA 1
ATOM 2662 C C . LEU A 1 374 ? -9.055 -2.432 11.517 1.00 94.88 374 LEU A C 1
ATOM 2664 O O . LEU A 1 374 ? -10.276 -2.603 11.479 1.00 94.88 374 LEU A O 1
ATOM 2668 N N . TYR A 1 375 ? -8.479 -1.243 11.394 1.00 95.06 375 TYR A N 1
ATOM 2669 C CA . TYR A 1 375 ? -9.180 -0.078 10.870 1.00 95.06 375 TYR A CA 1
ATOM 2670 C C . TYR A 1 375 ? -8.411 0.499 9.682 1.00 95.06 375 TYR A C 1
ATOM 2672 O O . TYR A 1 375 ? -7.188 0.360 9.588 1.00 95.06 375 TYR A O 1
ATOM 2680 N N . ALA A 1 376 ? -9.137 1.167 8.793 1.00 97.31 376 ALA A N 1
ATOM 2681 C CA . ALA A 1 376 ? -8.558 2.037 7.783 1.00 97.31 376 ALA A CA 1
ATOM 2682 C C . ALA A 1 376 ? -9.292 3.378 7.796 1.00 97.31 376 ALA A C 1
ATOM 2684 O O . ALA A 1 376 ? -10.517 3.415 7.929 1.00 97.31 376 ALA A O 1
ATOM 2685 N N . ALA A 1 377 ? -8.540 4.464 7.657 1.00 98.19 377 ALA A N 1
ATOM 2686 C CA . ALA A 1 377 ? -9.043 5.825 7.587 1.00 98.19 377 ALA A CA 1
ATOM 2687 C C . ALA A 1 377 ? -8.641 6.450 6.256 1.00 98.19 377 ALA A C 1
ATOM 2689 O O . ALA A 1 377 ? -7.472 6.408 5.875 1.00 98.19 377 ALA A O 1
ATOM 2690 N N . LEU A 1 378 ? -9.605 7.068 5.580 1.00 98.62 378 LEU A N 1
ATOM 2691 C CA . LEU A 1 378 ? -9.375 7.890 4.403 1.00 98.62 378 LEU A CA 1
ATOM 2692 C C . LEU A 1 378 ? -9.926 9.287 4.678 1.00 98.62 378 LEU A C 1
ATOM 2694 O O . LEU A 1 378 ? -11.141 9.467 4.758 1.00 98.62 378 LEU A O 1
ATOM 2698 N N . ILE A 1 379 ? -9.038 10.267 4.838 1.00 98.62 379 ILE A N 1
ATOM 2699 C CA . ILE A 1 379 ? -9.385 11.644 5.195 1.00 98.62 379 ILE A CA 1
ATOM 2700 C C . ILE A 1 379 ? -9.007 12.586 4.054 1.00 98.62 379 ILE A C 1
ATOM 2702 O O . ILE A 1 379 ? -7.865 12.623 3.598 1.00 98.62 379 ILE A O 1
ATOM 2706 N N . GLN A 1 380 ? -9.962 13.402 3.613 1.00 98.19 380 GLN A N 1
ATOM 2707 C CA . GLN A 1 380 ? -9.799 14.333 2.496 1.00 98.19 380 GLN A CA 1
ATOM 2708 C C . GLN A 1 380 ? -9.144 15.644 2.954 1.00 98.19 380 GLN A C 1
ATOM 2710 O O . GLN A 1 380 ? -9.708 16.727 2.815 1.00 98.19 380 GLN A O 1
ATOM 2715 N N . GLY A 1 381 ? -7.950 15.540 3.534 1.00 97.75 381 GLY A N 1
ATOM 2716 C CA . GLY A 1 381 ? -7.155 16.675 3.988 1.00 97.75 381 GLY A CA 1
ATOM 2717 C C . GLY A 1 381 ? -5.832 16.243 4.607 1.00 97.75 381 GLY A C 1
ATOM 2718 O O . GLY A 1 381 ? -5.487 15.062 4.591 1.00 97.75 381 GLY A O 1
ATOM 2719 N N . THR A 1 382 ? -5.086 17.221 5.117 1.00 97.56 382 THR A N 1
ATOM 2720 C CA . THR A 1 382 ? -3.827 16.978 5.826 1.00 97.56 382 THR A CA 1
ATOM 2721 C C . THR A 1 382 ? -4.133 16.446 7.217 1.00 97.56 382 THR A C 1
ATOM 2723 O O . THR A 1 382 ? -4.992 16.991 7.907 1.00 97.56 382 THR A O 1
ATOM 2726 N N . VAL A 1 383 ? -3.415 15.399 7.612 1.00 97.44 383 VAL A N 1
ATOM 2727 C CA . VAL A 1 383 ? -3.506 14.784 8.939 1.00 97.44 383 VAL A CA 1
ATOM 2728 C C . VAL A 1 383 ? -2.095 14.605 9.492 1.00 97.44 383 VAL A C 1
ATOM 2730 O O . VAL A 1 383 ? -1.163 14.375 8.714 1.00 97.44 383 VAL A O 1
ATOM 2733 N N . ASN A 1 384 ? -1.920 14.732 10.807 1.00 95.00 384 ASN A N 1
ATOM 2734 C CA . ASN A 1 384 ? -0.651 14.520 11.521 1.00 95.00 384 ASN A CA 1
ATOM 2735 C C . ASN A 1 384 ? 0.509 15.370 10.968 1.00 95.00 384 ASN A C 1
ATOM 2737 O O . ASN A 1 384 ? 1.649 14.918 10.866 1.00 95.00 384 ASN A O 1
ATOM 2741 N N . GLY A 1 385 ? 0.239 16.603 10.540 1.00 94.12 385 GLY A N 1
ATOM 2742 C CA . GLY A 1 385 ? 1.254 17.515 9.997 1.00 94.12 385 GLY A CA 1
ATOM 2743 C C . GLY A 1 385 ? 1.726 17.200 8.575 1.00 94.12 385 GLY A C 1
ATOM 2744 O O . GLY A 1 385 ? 2.601 17.900 8.071 1.00 94.12 385 GLY A O 1
ATOM 2745 N N . GLY A 1 386 ? 1.140 16.195 7.917 1.00 95.75 386 GLY A N 1
ATOM 2746 C CA . GLY A 1 386 ? 1.459 15.820 6.543 1.00 95.75 386 GLY A CA 1
ATOM 2747 C C . GLY A 1 386 ? 2.695 14.931 6.398 1.00 95.75 386 GLY A C 1
ATOM 2748 O O . GLY A 1 386 ? 3.176 14.322 7.356 1.00 95.75 386 GLY A O 1
ATOM 2749 N N . VAL A 1 387 ? 3.171 14.835 5.155 1.00 96.75 387 VAL A N 1
ATOM 2750 C CA . VAL A 1 387 ? 4.191 13.875 4.712 1.00 96.75 387 VAL A CA 1
ATOM 2751 C C . VAL A 1 387 ? 5.538 14.132 5.384 1.00 96.75 387 VAL A C 1
ATOM 2753 O O . VAL A 1 387 ? 5.999 15.271 5.453 1.00 96.75 387 VAL A O 1
ATOM 2756 N N . THR A 1 388 ? 6.196 13.064 5.837 1.00 96.31 388 THR A N 1
ATOM 2757 C CA . THR A 1 388 ? 7.564 13.106 6.359 1.00 96.31 388 THR A CA 1
ATOM 2758 C C . THR A 1 388 ? 8.498 13.770 5.335 1.00 96.31 388 THR A C 1
ATOM 2760 O O . THR A 1 388 ? 8.560 13.303 4.196 1.00 96.31 388 THR A O 1
ATOM 2763 N N . PRO A 1 389 ? 9.258 14.822 5.703 1.00 96.19 389 PRO A N 1
ATOM 2764 C CA . PRO A 1 389 ? 10.042 15.605 4.743 1.00 96.19 389 PRO A CA 1
ATOM 2765 C C . PRO A 1 389 ? 11.054 14.804 3.917 1.00 96.19 389 PRO A C 1
ATOM 2767 O O . PRO A 1 389 ? 11.265 15.116 2.751 1.00 96.19 389 PRO A O 1
ATOM 2770 N N . THR A 1 390 ? 11.656 13.757 4.488 1.00 96.94 390 THR A N 1
ATOM 2771 C CA . THR A 1 390 ? 12.584 12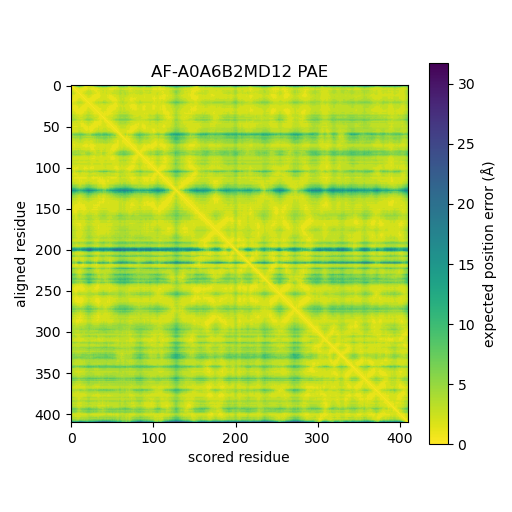.857 3.775 1.00 96.94 390 THR A CA 1
ATOM 2772 C C . THR A 1 390 ? 11.899 12.027 2.691 1.00 96.94 390 THR A C 1
ATOM 2774 O O . THR A 1 390 ? 12.555 11.613 1.742 1.00 96.94 390 THR A O 1
ATOM 2777 N N . SER A 1 391 ? 10.577 11.858 2.784 1.00 97.31 391 SER A N 1
ATOM 2778 C CA . SER A 1 391 ? 9.734 11.172 1.800 1.00 97.31 391 SER A CA 1
ATOM 2779 C C . SER A 1 391 ? 8.935 12.134 0.896 1.00 97.31 391 SER A C 1
ATOM 2781 O O . SER A 1 391 ? 7.999 11.724 0.194 1.00 97.31 391 SER A O 1
ATOM 2783 N N . ALA A 1 392 ? 9.265 13.430 0.924 1.00 96.38 392 ALA A N 1
ATOM 2784 C CA . ALA A 1 392 ? 8.600 14.483 0.164 1.00 96.38 392 ALA A CA 1
ATOM 2785 C C . ALA A 1 392 ? 9.568 15.188 -0.799 1.00 96.38 392 ALA A C 1
ATOM 2787 O O . ALA A 1 392 ? 10.761 15.330 -0.545 1.00 96.38 392 ALA A O 1
ATOM 2788 N N . ASN A 1 393 ? 9.027 15.677 -1.911 1.00 93.44 393 ASN A N 1
ATOM 2789 C CA . ASN A 1 393 ? 9.662 16.677 -2.767 1.00 93.44 393 ASN A CA 1
ATOM 2790 C C . ASN A 1 393 ? 8.871 17.999 -2.704 1.00 93.44 393 ASN A C 1
ATOM 2792 O O . ASN A 1 393 ? 7.854 18.093 -2.016 1.00 93.44 393 ASN A O 1
ATOM 2796 N N . SER A 1 394 ? 9.320 19.026 -3.430 1.00 91.50 394 SER A N 1
ATOM 2797 C CA . SER A 1 394 ? 8.731 20.377 -3.385 1.00 91.50 394 SER A CA 1
ATOM 2798 C C . SER A 1 394 ? 7.260 20.460 -3.808 1.00 91.50 394 SER A C 1
ATOM 2800 O O . SER A 1 394 ? 6.613 21.478 -3.573 1.00 91.50 394 SER A O 1
ATOM 2802 N N . THR A 1 395 ? 6.731 19.414 -4.436 1.00 89.12 395 THR A N 1
ATOM 2803 C CA . THR A 1 395 ? 5.378 19.355 -4.992 1.00 89.12 395 THR A CA 1
ATOM 2804 C C . THR A 1 395 ? 4.515 18.270 -4.356 1.00 89.12 395 THR A C 1
ATOM 2806 O O . THR A 1 395 ? 3.368 18.086 -4.758 1.00 89.12 395 THR A O 1
ATOM 2809 N N . THR A 1 396 ? 5.042 17.550 -3.365 1.00 93.38 396 THR A N 1
ATOM 2810 C CA . THR A 1 396 ? 4.325 16.456 -2.714 1.00 93.38 396 THR A CA 1
ATOM 2811 C C . THR A 1 396 ? 3.108 16.991 -1.962 1.00 93.38 396 THR A C 1
ATOM 2813 O O . THR A 1 396 ? 3.234 17.774 -1.021 1.00 93.38 396 THR A O 1
ATOM 2816 N N . SER A 1 397 ? 1.920 16.536 -2.361 1.00 93.12 397 SER A N 1
ATOM 2817 C CA . SER A 1 397 ? 0.677 16.781 -1.629 1.00 93.12 397 SER A CA 1
ATOM 2818 C C . SER A 1 397 ? 0.633 15.932 -0.358 1.00 93.12 397 SER A C 1
ATOM 2820 O O . SER A 1 397 ? 0.914 14.735 -0.396 1.00 93.12 397 SER A O 1
ATOM 2822 N N . SER A 1 398 ? 0.204 16.528 0.755 1.00 93.44 398 SER A N 1
ATOM 2823 C CA . SER A 1 398 ? -0.169 15.815 1.986 1.00 93.44 398 SER A CA 1
ATOM 2824 C C . SER A 1 398 ? -1.629 15.367 2.011 1.00 93.44 398 SER A C 1
ATOM 2826 O O . SER A 1 398 ? -2.143 14.993 3.062 1.00 93.44 398 SER A O 1
ATOM 2828 N N . THR A 1 399 ? -2.320 15.460 0.873 1.00 95.56 399 THR A N 1
ATOM 2829 C CA . THR A 1 399 ? -3.745 15.156 0.753 1.00 95.56 399 THR A CA 1
ATOM 2830 C C . THR A 1 399 ? -4.015 14.216 -0.425 1.00 95.56 399 THR A C 1
ATOM 2832 O O . THR A 1 399 ? -3.370 14.355 -1.470 1.00 95.56 399 THR A O 1
ATOM 2835 N N . PRO A 1 400 ? -4.978 13.287 -0.299 1.00 97.69 400 PRO A N 1
ATOM 2836 C CA . PRO A 1 400 ? -5.654 12.912 0.947 1.00 97.69 400 PRO A CA 1
ATOM 2837 C C . PRO A 1 400 ? -4.732 12.108 1.876 1.00 97.69 400 PRO A C 1
ATOM 2839 O O . PRO A 1 400 ? -3.685 11.619 1.455 1.00 97.69 400 PRO A O 1
ATOM 2842 N N . TYR A 1 401 ? -5.142 11.968 3.131 1.00 98.31 401 TYR A N 1
ATOM 2843 C CA . TYR A 1 401 ? -4.527 11.070 4.099 1.00 98.31 401 TYR A CA 1
ATOM 2844 C C . TYR A 1 401 ? -5.156 9.681 4.013 1.00 98.31 401 TYR A C 1
ATOM 2846 O O . TYR A 1 401 ? -6.382 9.554 3.988 1.00 98.31 401 TYR A O 1
ATOM 2854 N N . PHE A 1 402 ? -4.323 8.645 4.033 1.00 98.12 402 PHE A N 1
ATOM 2855 C CA . PHE A 1 402 ? -4.745 7.258 4.150 1.00 98.12 402 PHE A CA 1
ATOM 2856 C C . PHE A 1 402 ? -3.919 6.548 5.220 1.00 98.12 402 PHE A C 1
ATOM 2858 O O . PHE A 1 402 ? -2.694 6.521 5.137 1.00 98.12 402 PHE A O 1
ATOM 2865 N N . GLY A 1 403 ? -4.579 5.964 6.214 1.00 96.38 403 GLY A N 1
ATOM 2866 C CA . GLY A 1 403 ? -3.926 5.275 7.325 1.00 96.38 403 GLY A CA 1
ATOM 2867 C C . GLY A 1 403 ? -4.573 3.929 7.599 1.00 96.38 403 GLY A C 1
ATOM 2868 O O . GLY A 1 403 ? -5.791 3.788 7.488 1.00 96.38 403 GLY A O 1
ATOM 2869 N N . VAL A 1 404 ? -3.762 2.941 7.968 1.00 95.31 404 VAL A N 1
ATOM 2870 C CA . VAL A 1 404 ? -4.231 1.604 8.343 1.00 95.31 404 VAL A CA 1
ATOM 2871 C C . VAL A 1 404 ? -3.555 1.199 9.641 1.00 95.31 404 VAL A C 1
ATOM 2873 O O . VAL A 1 404 ? -2.345 1.364 9.794 1.00 95.31 404 VAL A O 1
ATOM 2876 N N . GLY A 1 405 ? -4.322 0.640 10.573 1.00 93.00 405 GLY A N 1
ATOM 2877 C CA . GLY A 1 405 ? -3.774 0.137 11.825 1.00 93.00 405 GLY A CA 1
ATOM 2878 C C . GLY A 1 405 ? -4.385 -1.187 12.246 1.00 93.00 405 GLY A C 1
ATOM 2879 O O . GLY A 1 405 ? -5.575 -1.437 12.048 1.00 93.00 405 GLY A O 1
ATOM 2880 N N . ALA A 1 406 ? -3.551 -2.023 12.858 1.00 92.69 406 ALA A N 1
ATOM 2881 C CA . ALA A 1 406 ? -3.953 -3.277 13.470 1.00 92.69 406 ALA A CA 1
ATOM 2882 C C . ALA A 1 406 ? -4.114 -3.114 14.977 1.00 92.69 406 ALA A C 1
ATOM 2884 O O . ALA A 1 406 ? -3.315 -2.431 15.619 1.00 92.69 406 ALA A O 1
ATOM 2885 N N . GLN A 1 407 ? -5.153 -3.732 15.532 1.00 90.38 407 GLN A N 1
ATOM 2886 C CA . GLN A 1 407 ? -5.446 -3.692 16.955 1.00 90.38 407 GLN A CA 1
ATOM 2887 C C . GLN A 1 407 ? -4.307 -4.345 17.739 1.00 90.38 407 GLN A C 1
ATOM 2889 O O . GLN A 1 407 ? -3.874 -5.456 17.439 1.00 90.38 407 GLN A O 1
ATOM 2894 N N . ILE A 1 408 ? -3.843 -3.638 18.761 1.00 86.00 408 ILE A N 1
ATOM 2895 C CA . ILE A 1 408 ? -2.791 -4.072 19.684 1.00 86.00 408 ILE A CA 1
ATOM 2896 C C . ILE A 1 408 ? -3.288 -4.131 21.132 1.00 86.00 408 ILE A C 1
ATOM 2898 O O . ILE A 1 408 ? -2.656 -4.765 21.973 1.00 86.00 408 ILE A O 1
ATOM 2902 N N . SER A 1 409 ? -4.425 -3.495 21.428 1.00 80.56 409 SER A N 1
ATOM 2903 C CA . SER A 1 409 ? -5.090 -3.548 22.729 1.00 80.56 409 SER A CA 1
ATOM 2904 C C . SER A 1 409 ? -6.592 -3.274 22.600 1.00 80.56 409 SER A C 1
ATOM 2906 O O . SER A 1 409 ? -7.031 -2.611 21.657 1.00 80.56 409 SER A O 1
ATOM 2908 N N . LYS A 1 410 ? -7.370 -3.783 23.561 1.00 74.69 410 LYS A N 1
ATOM 2909 C CA . LYS A 1 410 ? -8.787 -3.460 23.771 1.00 74.69 410 LYS A CA 1
ATOM 2910 C C . LYS A 1 410 ? -8.954 -2.648 25.042 1.00 74.69 410 LYS A C 1
ATOM 2912 O O . LYS A 1 410 ? -8.233 -2.969 26.016 1.00 74.69 410 LYS A O 1
#

Nearest PDB structures (foldseek):
  7wpa-assembly1_A  TM=1.204E-01  e=1.919E+00  Severe acute respiratory syndrome coronavirus 2
  6zjp-assembly1_A  TM=1.197E-01  e=5.081E+00  Arthrobacter sp. 32cB